Protein AF-0000000078526616 (afdb_homodimer)

Sequence (646 aa):
MNNRTYLLPEAGRFYKANLHSHTVVSDGRMTPEEAKEHYKKHGYQIMAFTDHRIYRNHEELNDEEFLALAAVEVDINEVSSDRLRPEDKTYHINLYDTAPGYERARKEQGICPERRYGDFDYINRYLEEMKELGFLSCYNHPYWSLQNYNDYKGLNGLFAMEIYNHGCELDGLYGYNPQSYDEMLRLGKRLWCLATDDNHNSHPFGHPLCDSFGGFTMIKAERLSYDAVINGLVNGHFYSSMGPEIKELYIEGRELVVKTGPVKAICGITDSGRFCHRAAVKGEPLTEARFLLKGNETYIRVECKDEKGLFANSNAYFLSGLEMNNRTYLLPEAGRFYKANLHSHTVVSDGRMTPEEAKEHYKKHGYQIMAFTDHRIYRNHEELNDEEFLALAAVEVDINEVSSDRLRPEDKTYHINLYDTAPGYERARKEQGICPERRYGDFDYINRYLEEMKELGFLSCYNHPYWSLQNYNDYKGLNGLFAMEIYNHGCELDGLYGYNPQSYDEMLRLGKRLWCLATDDNHNSHPFGHPLCDSFGGFTMIKAERLSYDAVINGLVNGHFYSSMGPEIKELYIEGRELVVKTGPVKAICGITDSGRFCHRAAVKGEPLTEARFLLKGNETYIRVECKDEKGLFANSNAYFLSGLE

Foldseek 3Di:
DFDWFFPQDPDFFWAKEFEAEEDPVAQFPHDPLRVQVVVVVLRHAEYEHAHEQAWDDPCVNDDQRHYYWTKYKAKQWPDPDPDDDQVTAMWIKMWTALCCPQPVVVVRVGLHDDNDFLPQVRQQVSLVVSVVSRIAIETEDRVSRVHDCSRPLSHANHAAYEQAEQLSCLVPNRGHHCPNVLSNVLSVHQHWYFWHQNFRQPDPPPPPSGSPDFKIKIFGFRGPDSNRRSVRSNSQNIKIWRDKAWDTWIDGPQKTKTFIPFFQKKWKAFSVGTDDMDGADVPGTDGMDIDGHPPPGQWIKMWTHHPVGIIMIGTIGGVVPSD/DFDWFFPQDPDFFWAKEFEAEEDPVAQFDHDPLRVQVVVVVLRHAEYEHAHEQAWDDPCVNDDQRHYYWTKYKAKQWPDPDPDDDQVTAMWIKMWTALDCPQPVVVVRVGLHDDNDFLPQVRQQVSLVVSVVSRIAIETEDRVSRVHDCSRPLSHANHAAYEQAEQLSCLVPNRGHHCPNVLSNVLSVHQHWYFWHQNFRCPDPPPPPSGSPDFKIKIFGFRGPDSNRRSVRSNSQNIKIWRDKAWDTWIDGPQKTKTFIPFFQKKWKAFSVGTDDMDGDDVPGTDGMDIDGHPPPGQWIKMWTHHPVGIIMIGTIGGVVPSD

Nearest PDB structures (foldseek):
  7ug9-assembly1_A  TM=6.912E-01  e=3.772E-07  Escherichia coli
  2anu-assembly1_B  TM=5.994E-01  e=4.912E-08  Thermotoga maritima MSB8
  2anu-assembly2_F  TM=5.922E-01  e=4.103E-08  Thermotoga maritima MSB8
  2anu-assembly1_C  TM=5.777E-01  e=5.216E-08  Thermotoga maritima MSB8
  9etk-assembly1_A  TM=5.948E-01  e=2.147E-06  Vibrio cholerae

Organism: NCBI:txid29354

pLDDT: mean 94.71, std 7.31, range [43.25, 98.94]

InterPro domains:
  IPR003141 Polymerase/histidinol phosphatase, N-terminal [SM00481] (17-78)
  IPR016195 Polymerase/histidinol phosphatase-like [SSF89550] (14-245)
  IPR052018 PHP domain-containing protein [PTHR42924] (12-231)

Solvent-accessible surface area (backbone atoms only — not comparable to full-atom values): 32916 Å² total; per-residue (Å²): 128,86,67,66,50,61,62,40,62,82,69,58,42,75,39,34,24,33,71,30,29,36,20,51,89,42,81,16,66,34,45,70,67,54,45,50,55,55,40,43,75,70,64,31,32,33,36,26,45,26,18,64,72,43,54,49,72,52,62,85,66,45,50,95,67,31,43,52,41,30,15,19,22,34,59,27,35,69,57,91,56,86,74,70,52,71,68,52,40,47,49,40,34,38,34,39,50,71,38,72,76,54,64,38,67,55,48,61,75,57,79,69,66,71,76,52,54,86,39,42,70,58,51,33,50,49,37,47,52,40,40,75,60,34,32,44,34,28,45,43,52,48,66,76,27,71,47,52,53,89,70,53,72,68,64,51,73,45,47,27,33,41,35,27,31,28,27,45,29,56,52,50,70,53,18,71,44,58,64,66,53,52,53,43,43,65,73,68,50,75,45,37,48,36,15,15,9,51,21,34,50,90,37,57,87,87,42,68,59,32,19,62,91,44,18,23,26,38,34,34,19,82,49,91,42,73,67,39,44,43,50,16,60,78,70,48,22,40,33,14,20,47,70,47,48,78,75,44,32,31,32,48,79,57,25,42,36,40,31,34,48,72,19,36,32,44,25,38,35,39,73,42,39,62,77,36,61,46,66,27,48,92,94,41,63,33,42,61,54,73,39,78,57,88,79,78,60,58,28,41,29,41,40,35,30,30,81,55,59,34,40,24,33,44,36,60,45,53,45,85,68,71,114,127,86,67,66,50,62,63,38,63,84,71,58,42,75,39,34,27,33,70,30,27,36,22,52,91,43,81,16,65,36,48,70,67,54,46,51,54,56,39,43,77,70,63,32,31,33,36,26,44,26,18,62,72,42,55,50,72,51,63,85,66,45,52,94,68,31,42,49,41,30,15,18,22,33,58,28,33,68,54,90,56,87,72,69,52,70,68,51,41,45,48,38,33,38,34,39,48,74,39,72,76,54,63,39,68,57,50,60,74,58,78,70,66,71,75,53,54,85,40,42,69,59,52,33,50,49,36,47,52,38,40,74,59,34,32,44,34,27,45,45,51,47,66,77,27,73,47,52,54,89,68,52,71,69,66,51,70,47,48,26,30,41,35,28,31,28,27,46,29,57,52,50,69,54,16,71,42,59,64,65,53,51,53,43,43,65,73,68,49,74,43,37,49,37,14,15,10,53,20,33,50,90,37,56,86,87,41,68,58,32,21,62,91,44,17,24,27,38,35,35,20,83,48,91,43,73,66,39,45,42,50,16,60,77,69,48,23,41,32,14,21,48,70,47,48,78,75,44,34,30,32,48,81,58,24,42,37,41,31,35,46,72,20,37,32,46,27,39,35,38,72,41,41,62,78,36,62,45,63,26,48,92,94,41,63,33,42,62,52,75,40,80,57,88,77,78,57,58,28,43,29,40,42,33,31,28,80,56,59,35,39,24,34,43,34,60,46,53,45,87,71,71,113

Structure (mmCIF, N/CA/C/O backbone):
data_AF-0000000078526616-model_v1
#
loop_
_entity.id
_entity.type
_entity.pdbx_description
1 polymer Phosphoesterase
#
loop_
_atom_site.group_PDB
_atom_site.id
_atom_site.type_symbol
_atom_site.label_atom_id
_atom_site.label_alt_id
_atom_site.label_comp_id
_atom_site.label_asym_id
_atom_site.label_entity_id
_atom_site.label_seq_id
_atom_site.pdbx_PDB_ins_code
_atom_site.Cartn_x
_atom_site.Cartn_y
_atom_site.Cartn_z
_atom_site.occupancy
_atom_site.B_iso_or_equiv
_atom_site.auth_seq_id
_atom_site.auth_comp_id
_atom_site.auth_asym_id
_atom_site.auth_atom_id
_atom_site.pdbx_PDB_model_num
ATOM 1 N N . MET A 1 1 ? -37.531 18.594 2.166 1 43.34 1 MET A N 1
ATOM 2 C CA . MET A 1 1 ? -36.188 19.031 1.814 1 43.34 1 MET A CA 1
ATOM 3 C C . MET A 1 1 ? -35.125 18.047 2.311 1 43.34 1 MET A C 1
ATOM 5 O O . MET A 1 1 ? -35.094 17.719 3.5 1 43.34 1 MET A O 1
ATOM 9 N N . ASN A 1 2 ? -34.594 17.047 1.593 1 60.19 2 ASN A N 1
ATOM 10 C CA . ASN A 1 2 ? -33.812 15.922 2.104 1 60.19 2 ASN A CA 1
ATOM 11 C C . ASN A 1 2 ? -32.625 16.391 2.938 1 60.19 2 ASN A C 1
ATOM 13 O O . ASN A 1 2 ? -31.844 17.25 2.498 1 60.19 2 ASN A O 1
ATOM 17 N N . ASN A 1 3 ? -32.562 16.172 4.262 1 83.88 3 ASN A N 1
ATOM 18 C CA . ASN A 1 3 ? -31.609 16.641 5.254 1 83.88 3 ASN A CA 1
ATOM 19 C C . ASN A 1 3 ? -30.219 16.047 5.004 1 83.88 3 ASN A C 1
ATOM 21 O O . ASN A 1 3 ? -30.062 14.836 4.926 1 83.88 3 ASN A O 1
ATOM 25 N N . ARG A 1 4 ? -29.312 16.875 4.387 1 92.19 4 ARG A N 1
ATOM 26 C CA . ARG A 1 4 ? -27.922 16.516 4.129 1 92.19 4 ARG A CA 1
ATOM 27 C C . ARG A 1 4 ? -27.062 16.734 5.367 1 92.19 4 ARG A C 1
ATOM 29 O O . ARG A 1 4 ? -27.219 17.734 6.066 1 92.19 4 ARG A O 1
ATOM 36 N N . THR A 1 5 ? -26.359 15.727 5.785 1 94.31 5 THR A N 1
ATOM 37 C CA . THR A 1 5 ? -25.281 15.859 6.758 1 94.31 5 THR A CA 1
ATOM 38 C C . THR A 1 5 ? -23.922 15.961 6.062 1 94.31 5 THR A C 1
ATOM 40 O O . THR A 1 5 ? -23.438 14.984 5.508 1 94.31 5 THR A O 1
ATOM 43 N N . TYR A 1 6 ? -23.344 17.141 6.125 1 95.75 6 TYR A N 1
ATOM 44 C CA . TYR A 1 6 ? -22.094 17.391 5.43 1 95.75 6 TYR A CA 1
ATOM 45 C C . TYR A 1 6 ? -20.906 16.859 6.238 1 95.75 6 TYR A C 1
ATOM 47 O O . TYR A 1 6 ? -20.75 17.203 7.41 1 95.75 6 TYR A O 1
ATOM 55 N N . LEU A 1 7 ? -20.203 16.031 5.633 1 96.31 7 LEU A N 1
ATOM 56 C CA . LEU A 1 7 ? -18.953 15.547 6.211 1 96.31 7 LEU A CA 1
ATOM 57 C C . LEU A 1 7 ? -17.812 16.516 5.91 1 96.31 7 LEU A C 1
ATOM 59 O O . LEU A 1 7 ? -17.016 16.828 6.793 1 96.31 7 LEU A O 1
ATOM 63 N N . LEU A 1 8 ? -17.641 16.906 4.668 1 97.06 8 LEU A N 1
ATOM 64 C CA . LEU A 1 8 ? -16.938 18.141 4.316 1 97.06 8 LEU A CA 1
ATOM 65 C C . LEU A 1 8 ? -17.906 19.312 4.289 1 97.06 8 LEU A C 1
ATOM 67 O O . LEU A 1 8 ? -18.969 19.25 3.674 1 97.06 8 LEU A O 1
ATOM 71 N N . PRO A 1 9 ? -17.531 20.328 4.977 1 96.38 9 PRO A N 1
ATOM 72 C CA . PRO A 1 9 ? -18.484 21.438 5.059 1 96.38 9 PRO A CA 1
ATOM 73 C C . PRO A 1 9 ? -18.875 21.984 3.684 1 96.38 9 PRO A C 1
ATOM 75 O O . PRO A 1 9 ? -18.031 22.062 2.783 1 96.38 9 PRO A O 1
ATOM 78 N N . GLU A 1 10 ? -20.078 22.406 3.645 1 94.31 10 GLU A N 1
ATOM 79 C CA . GLU A 1 10 ? -20.578 23 2.408 1 94.31 10 GLU A CA 1
ATOM 80 C C . GLU A 1 10 ? -19.953 24.375 2.17 1 94.31 10 GLU A C 1
ATOM 82 O O . GLU A 1 10 ? -19.531 24.688 1.054 1 94.31 10 GLU A O 1
ATOM 87 N N . ALA A 1 11 ? -19.984 25.109 3.229 1 94.56 11 ALA A N 1
ATOM 88 C CA . ALA A 1 11 ? -19.469 26.469 3.145 1 94.56 11 ALA A CA 1
ATOM 89 C C . ALA A 1 11 ? -17.953 26.5 3.307 1 94.56 11 ALA A C 1
ATOM 91 O O . ALA A 1 11 ? -17.359 25.562 3.828 1 94.56 11 ALA A O 1
ATOM 92 N N . GLY A 1 12 ? -17.281 27.594 2.795 1 96.88 12 GLY A N 1
ATOM 93 C CA . GLY A 1 12 ? -15.852 27.797 2.916 1 96.88 12 GLY A CA 1
ATOM 94 C C . GLY A 1 12 ? -15.109 27.578 1.61 1 96.88 12 GLY A C 1
ATOM 95 O O . GLY A 1 12 ? -15.719 27.297 0.579 1 96.88 12 GLY A O 1
ATOM 96 N N . ARG A 1 13 ? -13.898 27.828 1.683 1 97.25 13 ARG A N 1
ATOM 97 C CA . ARG A 1 13 ? -12.992 27.656 0.553 1 97.25 13 ARG A CA 1
ATOM 98 C C . ARG A 1 13 ? -11.867 26.688 0.902 1 97.25 13 ARG A C 1
ATOM 100 O O . ARG A 1 13 ? -11.383 26.672 2.037 1 97.25 13 ARG A O 1
ATOM 107 N N . PHE A 1 14 ? -11.531 25.938 -0.099 1 98.62 14 PHE A N 1
ATOM 108 C CA . PHE A 1 14 ? -10.391 25.047 0.114 1 98.62 14 PHE A CA 1
ATOM 109 C C . PHE A 1 14 ? -9.078 25.828 0.013 1 98.62 14 PHE A C 1
ATOM 111 O O . PHE A 1 14 ? -8.891 26.625 -0.911 1 98.62 14 PHE A O 1
ATOM 118 N N . TYR A 1 15 ? -8.266 25.625 0.926 1 98.88 15 TYR A N 1
ATOM 119 C CA . TYR A 1 15 ? -6.883 26.094 0.898 1 98.88 15 TYR A CA 1
ATOM 120 C C . TYR A 1 15 ? -5.914 24.922 0.829 1 98.88 15 TYR A C 1
ATOM 122 O O . TYR A 1 15 ? -6.016 23.984 1.614 1 98.88 15 TYR A O 1
ATOM 130 N N . LYS A 1 16 ? -5.07 24.984 -0.163 1 98.88 16 LYS A N 1
ATOM 131 C CA . LYS A 1 16 ? -4.078 23.938 -0.359 1 98.88 16 LYS A CA 1
ATOM 132 C C . LYS A 1 16 ? -2.926 24.062 0.633 1 98.88 16 LYS A C 1
ATOM 134 O O . LYS A 1 16 ? -2.328 25.141 0.753 1 98.88 16 LYS A O 1
ATOM 139 N N . ALA A 1 17 ? -2.584 22.922 1.324 1 98.94 17 ALA A N 1
ATOM 140 C CA . ALA A 1 17 ? -1.618 23.016 2.418 1 98.94 17 ALA A CA 1
ATOM 141 C C . ALA A 1 17 ? -0.571 21.906 2.309 1 98.94 17 ALA A C 1
ATOM 143 O O . ALA A 1 17 ? -0.901 20.75 2.006 1 98.94 17 ALA A O 1
ATOM 144 N N . ASN A 1 18 ? 0.673 22.234 2.484 1 98.94 18 ASN A N 1
ATOM 145 C CA . ASN A 1 18 ? 1.709 21.266 2.824 1 98.94 18 ASN A CA 1
ATOM 146 C C . ASN A 1 18 ? 1.981 21.234 4.328 1 98.94 18 ASN A C 1
ATOM 148 O O . ASN A 1 18 ? 2.525 22.203 4.879 1 98.94 18 ASN A O 1
ATOM 152 N N . LEU A 1 19 ? 1.678 20.109 4.926 1 98.94 19 LEU A N 1
ATOM 153 C CA . LEU A 1 19 ? 1.725 20.078 6.383 1 98.94 19 LEU A CA 1
ATOM 154 C C . LEU A 1 19 ? 2.967 19.344 6.871 1 98.94 19 LEU A C 1
ATOM 156 O O . LEU A 1 19 ? 3.066 18.984 8.047 1 98.94 19 LEU A O 1
ATOM 160 N N . HIS A 1 20 ? 3.936 19.031 6 1 98.94 20 HIS A N 1
ATOM 161 C CA . HIS A 1 20 ? 5.199 18.391 6.34 1 98.94 20 HIS A CA 1
ATOM 162 C C . HIS A 1 20 ? 6.336 18.906 5.473 1 98.94 20 HIS A C 1
ATOM 164 O O . HIS A 1 20 ? 6.461 18.531 4.305 1 98.94 20 HIS A O 1
ATOM 170 N N . SER A 1 21 ? 7.211 19.719 6.047 1 98.81 21 SER A N 1
ATOM 171 C CA . SER A 1 21 ? 8.258 20.375 5.27 1 98.81 21 SER A CA 1
ATOM 172 C C . SER A 1 21 ? 9.508 20.609 6.117 1 98.81 21 SER A C 1
ATOM 174 O O . SER A 1 21 ? 9.422 20.719 7.34 1 98.81 21 SER A O 1
ATOM 176 N N . HIS A 1 22 ? 10.57 20.703 5.469 1 98.75 22 HIS A N 1
ATOM 177 C CA . HIS A 1 22 ? 11.844 21.016 6.113 1 98.75 22 HIS A CA 1
ATOM 178 C C . HIS A 1 22 ? 12.555 22.156 5.387 1 98.75 22 HIS A C 1
ATOM 180 O O . HIS A 1 22 ? 12.469 22.266 4.16 1 98.75 22 HIS A O 1
ATOM 186 N N . THR A 1 23 ? 13.234 22.938 6.129 1 98.56 23 THR A N 1
ATOM 187 C CA . THR A 1 23 ? 14.008 24.062 5.629 1 98.56 23 THR A CA 1
ATOM 188 C C . THR A 1 23 ? 15.438 24.016 6.156 1 98.56 23 THR A C 1
ATOM 190 O O . THR A 1 23 ? 15.828 23.047 6.812 1 98.56 23 THR A O 1
ATOM 193 N N . VAL A 1 24 ? 16.188 25.078 5.898 1 98.31 24 VAL A N 1
ATOM 194 C CA . VAL A 1 24 ? 17.594 25.156 6.32 1 98.31 24 VAL A CA 1
ATOM 195 C C . VAL A 1 24 ? 17.656 25.203 7.848 1 98.31 24 VAL A C 1
ATOM 197 O O . VAL A 1 24 ? 18.734 25.031 8.43 1 98.31 24 VAL A O 1
ATOM 200 N N . VAL A 1 25 ? 16.531 25.453 8.492 1 97.94 25 VAL A N 1
ATOM 201 C CA . VAL A 1 25 ? 16.5 25.469 9.945 1 97.94 25 VAL A CA 1
ATOM 202 C C . VAL A 1 25 ? 16.938 24.109 10.484 1 97.94 25 VAL A C 1
ATOM 204 O O . VAL A 1 25 ? 17.547 24.016 11.555 1 97.94 25 VAL A O 1
ATOM 207 N N . SER A 1 26 ? 16.672 23.078 9.789 1 97.06 26 SER A N 1
ATOM 208 C CA . SER A 1 26 ? 17.188 21.766 10.117 1 97.06 26 SER A CA 1
ATOM 209 C C . SER A 1 26 ? 18 21.188 8.969 1 97.06 26 SER A C 1
ATOM 211 O O . SER A 1 26 ? 19.156 21.578 8.742 1 97.06 26 SER A O 1
ATOM 213 N N . ASP A 1 27 ? 17.391 20.328 8.102 1 96.81 27 ASP A N 1
ATOM 214 C CA . ASP A 1 27 ? 18.203 19.656 7.094 1 96.81 27 ASP A CA 1
ATOM 215 C C . ASP A 1 27 ? 17.609 19.828 5.699 1 96.81 27 ASP A C 1
ATOM 217 O O . ASP A 1 27 ? 17.922 19.047 4.789 1 96.81 27 ASP A O 1
ATOM 221 N N . GLY A 1 28 ? 16.688 20.766 5.48 1 97.88 28 GLY A N 1
ATOM 222 C CA . GLY A 1 28 ? 16.234 21.141 4.156 1 97.88 28 GLY A CA 1
ATOM 223 C C . GLY A 1 28 ? 17.172 22.094 3.443 1 97.88 28 GLY A C 1
ATOM 224 O O . GLY A 1 28 ? 18.156 22.547 4.027 1 97.88 28 GLY A O 1
ATOM 225 N N . ARG A 1 29 ? 16.828 22.438 2.219 1 97.94 29 ARG A N 1
ATOM 226 C CA . ARG A 1 29 ? 17.766 23.234 1.435 1 97.94 29 ARG A CA 1
ATOM 227 C C . ARG A 1 29 ? 17.203 24.625 1.154 1 97.94 29 ARG A C 1
ATOM 229 O O . ARG A 1 29 ? 17.938 25.516 0.746 1 97.94 29 ARG A O 1
ATOM 236 N N . MET A 1 30 ? 15.984 24.828 1.429 1 97.5 30 MET A N 1
ATOM 237 C CA . MET A 1 30 ? 15.375 26.141 1.202 1 97.5 30 MET A CA 1
ATOM 238 C C . MET A 1 30 ? 15.227 26.906 2.514 1 97.5 30 MET A C 1
ATOM 240 O O . MET A 1 30 ? 14.922 26.312 3.551 1 97.5 30 MET A O 1
ATOM 244 N N . THR A 1 31 ? 15.445 28.203 2.365 1 98.31 31 THR A N 1
ATOM 245 C CA . THR A 1 31 ? 15.023 29.031 3.494 1 98.31 31 THR A CA 1
ATOM 246 C C . THR A 1 31 ? 13.5 29.047 3.617 1 98.31 31 THR A C 1
ATOM 248 O O . THR A 1 31 ? 12.797 28.734 2.652 1 98.31 31 THR A O 1
ATOM 251 N N . PRO A 1 32 ? 13.008 29.359 4.832 1 98.5 32 PRO A N 1
ATOM 252 C CA . PRO A 1 32 ? 11.555 29.484 4.965 1 98.5 32 PRO A CA 1
ATOM 253 C C . PRO A 1 32 ? 10.945 30.438 3.949 1 98.5 32 PRO A C 1
ATOM 255 O O . PRO A 1 32 ? 9.875 30.172 3.393 1 98.5 32 PRO A O 1
ATOM 258 N N . GLU A 1 33 ? 11.641 31.531 3.623 1 98.5 33 GLU A N 1
ATOM 259 C CA . GLU A 1 33 ? 11.156 32.5 2.658 1 98.5 33 GLU A CA 1
ATOM 260 C C . GLU A 1 33 ? 11.109 31.922 1.251 1 98.5 33 GLU A C 1
ATOM 262 O O . GLU A 1 33 ? 10.133 32.125 0.519 1 98.5 33 GLU A O 1
ATOM 267 N N . GLU A 1 34 ? 12.172 31.234 0.948 1 98 34 GLU A N 1
ATOM 268 C CA . GLU A 1 34 ? 12.211 30.578 -0.358 1 98 34 GLU A CA 1
ATOM 269 C C . GLU A 1 34 ? 11.102 29.547 -0.492 1 98 34 GLU A C 1
ATOM 271 O O . GLU A 1 34 ? 10.445 29.453 -1.534 1 98 34 GLU A O 1
ATOM 276 N N . ALA A 1 35 ? 10.93 28.766 0.544 1 98.06 35 ALA A N 1
ATOM 277 C CA . ALA A 1 35 ? 9.867 27.75 0.545 1 98.06 35 ALA A CA 1
ATOM 278 C C . ALA A 1 35 ? 8.5 28.406 0.323 1 98.06 35 ALA A C 1
ATOM 280 O O . ALA A 1 35 ? 7.727 27.953 -0.526 1 98.06 35 ALA A O 1
ATOM 281 N N . LYS A 1 36 ? 8.227 29.484 1.079 1 98.56 36 LYS A N 1
ATOM 282 C CA . LYS A 1 36 ? 6.973 30.219 0.908 1 98.56 36 LYS A CA 1
ATOM 283 C C . LYS A 1 36 ? 6.77 30.609 -0.549 1 98.56 36 LYS A C 1
ATOM 285 O O . LYS A 1 36 ? 5.711 30.359 -1.126 1 98.56 36 LYS A O 1
ATOM 290 N N . GLU A 1 37 ? 7.754 31.203 -1.162 1 98 37 GLU A N 1
ATOM 291 C CA . GLU A 1 37 ? 7.621 31.75 -2.512 1 98 37 GLU A CA 1
ATOM 292 C C . GLU A 1 37 ? 7.348 30.641 -3.525 1 98 37 GLU A C 1
ATOM 294 O O . GLU A 1 37 ? 6.465 30.781 -4.375 1 98 37 GLU A O 1
ATOM 299 N N . HIS A 1 38 ? 8.07 29.594 -3.428 1 97.62 38 HIS A N 1
ATOM 300 C CA . HIS A 1 38 ? 7.91 28.516 -4.387 1 97.62 38 HIS A CA 1
ATOM 301 C C . HIS A 1 38 ? 6.574 27.797 -4.199 1 97.62 38 HIS A C 1
ATOM 303 O O . HIS A 1 38 ? 5.906 27.453 -5.18 1 97.62 38 HIS A O 1
ATOM 309 N N . TYR A 1 39 ? 6.199 27.562 -2.992 1 98.25 39 TYR A N 1
ATOM 310 C CA . TYR A 1 39 ? 4.938 26.875 -2.744 1 98.25 39 TYR A CA 1
ATOM 311 C C . TYR A 1 39 ? 3.754 27.75 -3.143 1 98.25 39 TYR A C 1
ATOM 313 O O . TYR A 1 39 ? 2.777 27.266 -3.717 1 98.25 39 TYR A O 1
ATOM 321 N N . LYS A 1 40 ? 3.828 29.047 -2.881 1 98.25 40 LYS A N 1
ATOM 322 C CA . LYS A 1 40 ? 2.783 29.953 -3.342 1 98.25 40 LYS A CA 1
ATOM 323 C C . LYS A 1 40 ? 2.631 29.906 -4.859 1 98.25 40 LYS A C 1
ATOM 325 O O . LYS A 1 40 ? 1.512 29.859 -5.375 1 98.25 40 LYS A O 1
ATOM 330 N N . LYS A 1 41 ? 3.754 29.875 -5.523 1 97.5 41 LYS A N 1
ATOM 331 C CA . LYS A 1 41 ? 3.756 29.828 -6.98 1 97.5 41 LYS A CA 1
ATOM 332 C C . LYS A 1 41 ? 3.068 28.562 -7.492 1 97.5 41 LYS A C 1
ATOM 334 O O . LYS A 1 41 ? 2.582 28.531 -8.625 1 97.5 41 LYS A O 1
ATOM 339 N N . HIS A 1 42 ? 3.037 27.578 -6.625 1 97.69 42 HIS A N 1
ATOM 340 C CA . HIS A 1 42 ? 2.445 26.312 -7.035 1 97.69 42 HIS A CA 1
ATOM 341 C C . HIS A 1 42 ? 1.059 26.125 -6.426 1 97.69 42 HIS A C 1
ATOM 343 O O . HIS A 1 42 ? 0.568 25 -6.312 1 97.69 42 HIS A O 1
ATOM 349 N N . GLY A 1 43 ? 0.503 27.188 -5.891 1 98.12 43 GLY A N 1
ATOM 350 C CA . GLY A 1 43 ? -0.904 27.203 -5.523 1 98.12 43 GLY A CA 1
ATOM 351 C C . GLY A 1 43 ? -1.141 26.891 -4.059 1 98.12 43 GLY A C 1
ATOM 352 O O . GLY A 1 43 ? -2.285 26.719 -3.629 1 98.12 43 GLY A O 1
ATOM 353 N N . TYR A 1 44 ? -0.103 26.781 -3.312 1 98.81 44 TYR A N 1
ATOM 354 C CA . TYR A 1 44 ? -0.26 26.531 -1.885 1 98.81 44 TYR A CA 1
ATOM 355 C C . TYR A 1 44 ? -0.488 27.828 -1.124 1 98.81 44 TYR A C 1
ATOM 357 O O . TYR A 1 44 ? 0.138 28.844 -1.422 1 98.81 44 TYR A O 1
ATOM 365 N N . GLN A 1 45 ? -1.374 27.766 -0.134 1 98.88 45 GLN A N 1
ATOM 366 C CA . GLN A 1 45 ? -1.646 28.938 0.703 1 98.88 45 GLN A CA 1
ATOM 367 C C . GLN A 1 45 ? -1.185 28.703 2.139 1 98.88 45 GLN A C 1
ATOM 369 O O . GLN A 1 45 ? -1.089 29.641 2.928 1 98.88 45 GLN A O 1
ATOM 374 N N . ILE A 1 46 ? -0.97 27.453 2.498 1 98.94 46 ILE A N 1
ATOM 375 C CA . ILE A 1 46 ? -0.607 27.109 3.867 1 98.94 46 ILE A CA 1
ATOM 376 C C . ILE A 1 46 ? 0.601 26.172 3.859 1 98.94 46 ILE A C 1
ATOM 378 O O . ILE A 1 46 ? 0.676 25.25 3.045 1 98.94 46 ILE A O 1
ATOM 382 N N . MET A 1 47 ? 1.503 26.391 4.742 1 98.88 47 MET A N 1
ATOM 383 C CA . MET A 1 47 ? 2.611 25.469 4.965 1 98.88 47 MET A CA 1
ATOM 384 C C . MET A 1 47 ? 2.91 25.328 6.453 1 98.88 47 MET A C 1
ATOM 386 O O . MET A 1 47 ? 2.934 26.312 7.184 1 98.88 47 MET A O 1
ATOM 390 N N . ALA A 1 48 ? 3.023 24.094 6.887 1 98.88 48 ALA A N 1
ATOM 391 C CA . ALA A 1 48 ? 3.578 23.844 8.211 1 98.88 48 ALA A CA 1
ATOM 392 C C . ALA A 1 48 ? 5.094 23.688 8.156 1 98.88 48 ALA A C 1
ATOM 394 O O . ALA A 1 48 ? 5.609 22.922 7.34 1 98.88 48 ALA A O 1
ATOM 395 N N . PHE A 1 49 ? 5.75 24.422 8.938 1 98.69 49 PHE A N 1
ATOM 396 C CA . PHE A 1 49 ? 7.199 24.297 9.023 1 98.69 49 PHE A CA 1
ATOM 397 C C . PHE A 1 49 ? 7.59 23.312 10.125 1 98.69 49 PHE A C 1
ATOM 399 O O . PHE A 1 49 ? 7.625 23.672 11.305 1 98.69 49 PHE A O 1
ATOM 406 N N . THR A 1 50 ? 7.941 22.125 9.695 1 98.81 50 THR A N 1
ATOM 407 C CA . THR A 1 50 ? 8.148 21 10.609 1 98.81 50 THR A CA 1
ATOM 408 C C . THR A 1 50 ? 9.617 20.609 10.656 1 98.81 50 THR A C 1
ATOM 410 O O . THR A 1 50 ? 9.953 19.422 10.617 1 98.81 50 THR A O 1
ATOM 413 N N . ASP A 1 51 ? 10.508 21.531 10.758 1 98.56 51 ASP A N 1
ATOM 414 C CA . ASP A 1 51 ? 11.938 21.234 10.836 1 98.56 51 ASP A CA 1
ATOM 415 C C . ASP A 1 51 ? 12.227 20.266 11.984 1 98.56 51 ASP A C 1
ATOM 417 O O . ASP A 1 51 ? 11.586 20.328 13.031 1 98.56 51 ASP A O 1
ATOM 421 N N . HIS A 1 52 ? 13.227 19.438 11.773 1 97.44 52 HIS A N 1
ATOM 422 C CA . HIS A 1 52 ? 13.531 18.375 12.734 1 97.44 52 HIS A CA 1
ATOM 423 C C . HIS A 1 52 ? 13.961 18.953 14.078 1 97.44 52 HIS A C 1
ATOM 425 O O . HIS A 1 52 ? 14.977 19.641 14.172 1 97.44 52 HIS A O 1
ATOM 431 N N . ARG A 1 53 ? 13.172 18.688 15.078 1 96.75 53 ARG A N 1
ATOM 432 C CA . ARG A 1 53 ? 13.523 18.859 16.484 1 96.75 53 ARG A CA 1
ATOM 433 C C . ARG A 1 53 ? 13.641 20.328 16.844 1 96.75 53 ARG A C 1
ATOM 435 O O . ARG A 1 53 ? 14.133 20.688 17.906 1 96.75 53 ARG A O 1
ATOM 442 N N . ILE A 1 54 ? 13.25 21.141 15.945 1 97.25 54 ILE A N 1
ATOM 443 C CA . ILE A 1 54 ? 13.32 22.578 16.188 1 97.25 54 ILE A CA 1
ATOM 444 C C . ILE A 1 54 ? 11.953 23.219 15.945 1 97.25 54 ILE A C 1
ATOM 446 O O . ILE A 1 54 ? 11.516 23.359 14.805 1 97.25 54 ILE A O 1
ATOM 450 N N . TYR A 1 55 ? 11.359 23.594 17.047 1 97.81 55 TYR A N 1
ATOM 451 C CA . TYR A 1 55 ? 10.109 24.344 16.953 1 97.81 55 TYR A CA 1
ATOM 452 C C . TYR A 1 55 ? 10.375 25.797 16.578 1 97.81 55 TYR A C 1
ATOM 454 O O . TYR A 1 55 ? 11.211 26.453 17.203 1 97.81 55 TYR A O 1
ATOM 462 N N . ARG A 1 56 ? 9.727 26.266 15.578 1 94.81 56 ARG A N 1
ATOM 463 C CA . ARG A 1 56 ? 9.82 27.672 15.188 1 94.81 56 ARG A CA 1
ATOM 464 C C . ARG A 1 56 ? 8.484 28.203 14.688 1 94.81 56 ARG A C 1
ATOM 466 O O . ARG A 1 56 ? 7.773 27.5 13.953 1 94.81 56 ARG A O 1
ATOM 473 N N . ASN A 1 57 ? 8.156 29.312 15.125 1 96.56 57 ASN A N 1
ATOM 474 C CA . ASN A 1 57 ? 7.02 30.062 14.594 1 96.56 57 ASN A CA 1
ATOM 475 C C . ASN A 1 57 ? 7.465 31.109 13.578 1 96.56 57 ASN A C 1
ATOM 477 O O . ASN A 1 57 ? 8.07 32.125 13.945 1 96.56 57 ASN A O 1
ATOM 481 N N . HIS A 1 58 ? 7.188 30.891 12.305 1 97.5 58 HIS A N 1
ATOM 482 C CA . HIS A 1 58 ? 7.57 31.812 11.242 1 97.5 58 HIS A CA 1
ATOM 483 C C . HIS A 1 58 ? 6.445 32.781 10.922 1 97.5 58 HIS A C 1
ATOM 485 O O . HIS A 1 58 ? 6.074 32.938 9.758 1 97.5 58 HIS A O 1
ATOM 491 N N . GLU A 1 59 ? 5.918 33.344 11.922 1 96.31 59 GLU A N 1
ATOM 492 C CA . GLU A 1 59 ? 4.773 34.25 11.75 1 96.31 59 GLU A CA 1
ATOM 493 C C . GLU A 1 59 ? 5.113 35.406 10.828 1 96.31 59 GLU A C 1
ATOM 495 O O . GLU A 1 59 ? 4.223 36.031 10.234 1 96.31 59 GLU A O 1
ATOM 500 N N . GLU A 1 60 ? 6.41 35.719 10.672 1 97.25 60 GLU A N 1
ATOM 501 C CA . GLU A 1 60 ? 6.852 36.812 9.789 1 97.25 60 GLU A CA 1
ATOM 502 C C . GLU A 1 60 ? 6.516 36.5 8.328 1 97.25 60 GLU A C 1
ATOM 504 O O . GLU A 1 60 ? 6.516 37.375 7.484 1 97.25 60 GLU A O 1
ATOM 509 N N . LEU A 1 61 ? 6.27 35.25 7.988 1 98.38 61 LEU A N 1
ATOM 510 C CA . LEU A 1 61 ? 5.988 34.844 6.617 1 98.38 61 LEU A CA 1
ATOM 511 C C . LEU A 1 61 ? 4.512 35.062 6.285 1 98.38 61 LEU A C 1
ATOM 513 O O . LEU A 1 61 ? 4.121 35 5.113 1 98.38 61 LEU A O 1
ATOM 517 N N . ASN A 1 62 ? 3.684 35.281 7.254 1 98 62 ASN A N 1
ATOM 518 C CA . ASN A 1 62 ? 2.244 35.375 7.043 1 98 62 ASN A CA 1
ATOM 519 C C . ASN A 1 62 ? 1.877 36.656 6.27 1 98 62 ASN A C 1
ATOM 521 O O . ASN A 1 62 ? 2.459 37.719 6.492 1 98 62 ASN A O 1
ATOM 525 N N . ASP A 1 63 ? 1.008 36.469 5.352 1 96.94 63 ASP A N 1
ATOM 526 C CA . ASP A 1 63 ? 0.374 37.594 4.68 1 96.94 63 ASP A CA 1
ATOM 527 C C . ASP A 1 63 ? -1.018 37.219 4.172 1 96.94 63 ASP A C 1
ATOM 529 O O . ASP A 1 63 ? -1.623 36.25 4.652 1 96.94 63 ASP A O 1
ATOM 533 N N . GLU A 1 64 ? -1.562 38.031 3.311 1 95.94 64 GLU A N 1
ATOM 534 C CA . GLU A 1 64 ? -2.945 37.812 2.883 1 95.94 64 GLU A CA 1
ATOM 535 C C . GLU A 1 64 ? -3.098 36.562 2.059 1 95.94 64 GLU A C 1
ATOM 537 O O . GLU A 1 64 ? -4.203 36.031 1.927 1 95.94 64 GLU A O 1
ATOM 542 N N . GLU A 1 65 ? -1.964 36.031 1.582 1 97.62 65 GLU A N 1
ATOM 543 C CA . GLU A 1 65 ? -2.062 34.969 0.619 1 97.62 65 GLU A CA 1
ATOM 544 C C . GLU A 1 65 ? -1.373 33.688 1.139 1 97.62 65 GLU A C 1
ATOM 546 O O . GLU A 1 65 ? -1.396 32.656 0.481 1 97.62 65 GLU A O 1
ATOM 551 N N . PHE A 1 66 ? -0.809 33.812 2.289 1 98.62 66 PHE A N 1
ATOM 552 C CA . PHE A 1 66 ? -0.002 32.719 2.764 1 98.62 66 PHE A CA 1
ATOM 553 C C . PHE A 1 66 ? -0.005 32.656 4.285 1 98.62 66 PHE A C 1
ATOM 555 O O . PHE A 1 66 ? 0.119 33.656 4.957 1 98.62 66 PHE A O 1
ATOM 562 N N . LEU A 1 67 ? -0.157 31.469 4.773 1 98.75 67 LEU A N 1
ATOM 563 C CA . LEU A 1 67 ? -0.149 31.219 6.211 1 98.75 67 LEU A CA 1
ATOM 564 C C . LEU A 1 67 ? 0.92 30.203 6.578 1 98.75 67 LEU A C 1
ATOM 566 O O . LEU A 1 67 ? 0.928 29.094 6.047 1 98.75 67 LEU A O 1
ATOM 570 N N . ALA A 1 68 ? 1.79 30.562 7.438 1 98.75 68 ALA A N 1
ATOM 571 C CA . ALA A 1 68 ? 2.777 29.656 8.016 1 98.75 68 ALA A CA 1
ATOM 572 C C . ALA A 1 68 ? 2.277 29.078 9.336 1 98.75 68 ALA A C 1
ATOM 574 O O . ALA A 1 68 ? 2.025 29.812 10.289 1 98.75 68 ALA A O 1
ATOM 575 N N . LEU A 1 69 ? 2.133 27.781 9.383 1 98.69 69 LEU A N 1
ATOM 576 C CA . LEU A 1 69 ? 1.778 27.125 10.633 1 98.69 69 LEU A CA 1
ATOM 577 C C . LEU A 1 69 ? 3.025 26.781 11.438 1 98.69 69 LEU A C 1
ATOM 579 O O . LEU A 1 69 ? 3.967 26.172 10.914 1 98.69 69 LEU A O 1
ATOM 583 N N . ALA A 1 70 ? 3.021 27.219 12.695 1 98.56 70 ALA A N 1
ATOM 584 C CA . ALA A 1 70 ? 4.102 26.828 13.594 1 98.56 70 ALA A CA 1
ATOM 585 C C . ALA A 1 70 ? 4.047 25.344 13.914 1 98.56 70 ALA A C 1
ATOM 587 O O . ALA A 1 70 ? 2.992 24.828 14.289 1 98.56 70 ALA A O 1
ATOM 588 N N . ALA A 1 71 ? 5.145 24.688 13.719 1 98.69 71 ALA A N 1
ATOM 589 C CA . ALA A 1 71 ? 5.168 23.234 13.891 1 98.69 71 ALA A CA 1
ATOM 590 C C . ALA A 1 71 ? 6.594 22.734 14.109 1 98.69 71 ALA A C 1
ATOM 592 O O . ALA A 1 71 ? 7.535 23.531 14.172 1 98.69 71 ALA A O 1
ATOM 593 N N . VAL A 1 72 ? 6.742 21.469 14.367 1 98.75 72 VAL A N 1
ATOM 594 C CA . VAL A 1 72 ? 8.016 20.781 14.547 1 98.75 72 VAL A CA 1
ATOM 595 C C . VAL A 1 72 ? 7.828 19.281 14.305 1 98.75 72 VAL A C 1
ATOM 597 O O . VAL A 1 72 ? 6.762 18.734 14.594 1 98.75 72 VAL A O 1
ATOM 600 N N . GLU A 1 73 ? 8.797 18.703 13.688 1 98.62 73 GLU A N 1
ATOM 601 C CA . GLU A 1 73 ? 8.828 17.25 13.648 1 98.62 73 GLU A CA 1
ATOM 602 C C . GLU A 1 73 ? 9.758 16.688 14.719 1 98.62 73 GLU A C 1
ATOM 604 O O . GLU A 1 73 ? 10.953 16.984 14.734 1 98.62 73 GLU A O 1
ATOM 609 N N . VAL A 1 74 ? 9.211 15.898 15.555 1 98.31 74 VAL A N 1
ATOM 610 C CA . VAL A 1 74 ? 10.016 15.234 16.578 1 98.31 74 VAL A CA 1
ATOM 611 C C . VAL A 1 74 ? 10.18 13.758 16.234 1 98.31 74 VAL A C 1
ATOM 613 O O . VAL A 1 74 ? 9.477 13.234 15.367 1 98.31 74 VAL A O 1
ATOM 616 N N . ASP A 1 75 ? 11.18 13.109 16.844 1 97 75 ASP A N 1
ATOM 617 C CA . ASP A 1 75 ? 11.445 11.703 16.562 1 97 75 ASP A CA 1
ATOM 618 C C . ASP A 1 75 ? 11.75 10.938 17.844 1 97 75 ASP A C 1
ATOM 620 O O . ASP A 1 75 ? 12.219 11.516 18.828 1 97 75 ASP A O 1
ATOM 624 N N . ILE A 1 76 ? 11.383 9.758 17.891 1 97.12 76 ILE A N 1
ATOM 625 C CA . ILE A 1 76 ? 11.773 8.781 18.906 1 97.12 76 ILE A CA 1
ATOM 626 C C . ILE A 1 76 ? 12.469 7.598 18.234 1 97.12 76 ILE A C 1
ATOM 628 O O . ILE A 1 76 ? 11.812 6.66 17.781 1 97.12 76 ILE A O 1
ATOM 632 N N . ASN A 1 77 ? 13.781 7.605 18.297 1 95.75 77 ASN A N 1
ATOM 633 C CA . ASN A 1 77 ? 14.617 6.652 17.578 1 95.75 77 ASN A CA 1
ATOM 634 C C . ASN A 1 77 ? 14.82 5.367 18.375 1 95.75 77 ASN A C 1
ATOM 636 O O . ASN A 1 77 ? 14.844 5.398 19.609 1 95.75 77 ASN A O 1
ATOM 640 N N . GLU A 1 78 ? 15.062 4.324 17.609 1 93.81 78 GLU A N 1
ATOM 641 C CA . GLU A 1 78 ? 15.359 3.035 18.219 1 93.81 78 GLU A CA 1
ATOM 642 C C . GLU A 1 78 ? 16.766 3.016 18.797 1 93.81 78 GLU A C 1
ATOM 644 O O . GLU A 1 78 ? 17.031 2.318 19.781 1 93.81 78 GLU A O 1
ATOM 649 N N . VAL A 1 79 ? 17.672 3.855 18.156 1 92 79 VAL A N 1
ATOM 650 C CA . VAL A 1 79 ? 19.078 3.906 18.562 1 92 79 VAL A CA 1
ATOM 651 C C . VAL A 1 79 ? 19.438 5.324 19 1 92 79 VAL A C 1
ATOM 653 O O . VAL A 1 79 ? 18.719 6.277 18.688 1 92 79 VAL A O 1
ATOM 656 N N . SER A 1 80 ? 20.484 5.5 19.688 1 86.81 80 SER A N 1
ATOM 657 C CA . SER A 1 80 ? 20.891 6.789 20.25 1 86.81 80 SER A CA 1
ATOM 658 C C . SER A 1 80 ? 21.562 7.66 19.188 1 86.81 80 SER A C 1
ATOM 660 O O . SER A 1 80 ? 21.594 8.883 19.328 1 86.81 80 SER A O 1
ATOM 662 N N . SER A 1 81 ? 21.844 7.062 18.156 1 81.88 81 SER A N 1
ATOM 663 C CA . SER A 1 81 ? 22.547 7.848 17.141 1 81.88 81 SER A CA 1
ATOM 664 C C . SER A 1 81 ? 21.562 8.742 16.391 1 81.88 81 SER A C 1
ATOM 666 O O . SER A 1 81 ? 20.438 8.344 16.094 1 81.88 81 SER A O 1
ATOM 668 N N . ASP A 1 82 ? 22.031 9.898 16.203 1 73.62 82 ASP A N 1
ATOM 669 C CA . ASP A 1 82 ? 21.234 10.836 15.406 1 73.62 82 ASP A CA 1
ATOM 670 C C . ASP A 1 82 ? 21.281 10.461 13.93 1 73.62 82 ASP A C 1
ATOM 672 O O . ASP A 1 82 ? 20.391 10.844 13.156 1 73.62 82 ASP A O 1
ATOM 676 N N . ARG A 1 83 ? 22.375 9.828 13.656 1 79.44 83 ARG A N 1
ATOM 677 C CA . ARG A 1 83 ? 22.484 9.344 12.289 1 79.44 83 ARG A CA 1
ATOM 678 C C . ARG A 1 83 ? 21.984 7.914 12.172 1 79.44 83 ARG A C 1
ATOM 680 O O . ARG A 1 83 ? 22.719 6.965 12.43 1 79.44 83 ARG A O 1
ATOM 687 N N . LEU A 1 84 ? 20.75 7.891 11.781 1 85.56 84 LEU A N 1
ATOM 688 C CA . LEU A 1 84 ? 20.109 6.586 11.695 1 85.56 84 LEU A CA 1
ATOM 689 C C . LEU A 1 84 ? 20.625 5.805 10.492 1 85.56 84 LEU A C 1
ATOM 691 O O . LEU A 1 84 ? 20.844 6.375 9.422 1 85.56 84 LEU A O 1
ATOM 695 N N . ARG A 1 85 ? 21 4.516 10.836 1 84.31 85 ARG A N 1
ATOM 696 C CA . ARG A 1 85 ? 21.234 3.584 9.742 1 84.31 85 ARG A CA 1
ATOM 697 C C . ARG A 1 85 ? 19.938 3.193 9.055 1 84.31 85 ARG A C 1
ATOM 699 O O . ARG A 1 85 ? 18.859 3.305 9.656 1 84.31 85 ARG A O 1
ATOM 706 N N . PRO A 1 86 ? 20 2.754 7.836 1 80.38 86 PRO A N 1
ATOM 707 C CA . PRO A 1 86 ? 18.781 2.428 7.07 1 80.38 86 PRO A CA 1
ATOM 708 C C . PRO A 1 86 ? 17.906 1.393 7.77 1 80.38 86 PRO A C 1
ATOM 710 O O . PRO A 1 86 ? 16.703 1.36 7.551 1 80.38 86 PRO A O 1
ATOM 713 N N . GLU A 1 87 ? 18.531 0.694 8.625 1 85.12 87 GLU A N 1
ATOM 714 C CA . GLU A 1 87 ? 17.781 -0.385 9.266 1 85.12 87 GLU A CA 1
ATOM 715 C C . GLU A 1 87 ? 17.172 0.073 10.586 1 85.12 87 GLU A C 1
ATOM 717 O O . GLU A 1 87 ? 16.406 -0.663 11.219 1 85.12 87 GLU A O 1
ATOM 722 N N . ASP A 1 88 ? 17.562 1.304 10.992 1 91.5 88 ASP A N 1
ATOM 723 C CA . ASP A 1 88 ? 17.062 1.799 12.273 1 91.5 88 ASP A CA 1
ATOM 724 C C . ASP A 1 88 ? 15.633 2.309 12.148 1 91.5 88 ASP A C 1
ATOM 726 O O . ASP A 1 88 ? 15.297 2.986 11.172 1 91.5 88 ASP A O 1
ATOM 730 N N . LYS A 1 89 ? 14.82 1.922 13.094 1 94.38 89 LYS A N 1
ATOM 731 C CA . LYS A 1 89 ? 13.438 2.389 13.133 1 94.38 89 LYS A CA 1
ATOM 732 C C . LYS A 1 89 ? 13.32 3.707 13.891 1 94.38 89 LYS A C 1
ATOM 734 O O . LYS A 1 89 ? 14.156 4.016 14.734 1 94.38 89 LYS A O 1
ATOM 739 N N . THR A 1 90 ? 12.281 4.492 13.555 1 96 90 THR A N 1
ATOM 740 C CA . THR A 1 90 ? 12.062 5.773 14.211 1 96 90 THR A CA 1
ATOM 741 C C . THR A 1 90 ? 10.602 6.188 14.117 1 96 90 THR A C 1
ATOM 743 O O . THR A 1 90 ? 9.953 5.973 13.094 1 96 90 THR A O 1
ATOM 746 N N . TYR A 1 91 ? 10.039 6.621 15.281 1 97.81 91 TYR A N 1
ATOM 747 C CA . TYR A 1 91 ? 8.781 7.352 15.203 1 97.81 91 TYR A CA 1
ATOM 748 C C . TYR A 1 91 ? 9.008 8.797 14.789 1 97.81 91 TYR A C 1
ATOM 750 O O . TYR A 1 91 ? 9.727 9.539 15.461 1 97.81 91 TYR A O 1
ATOM 758 N N . HIS A 1 92 ? 8.477 9.203 13.68 1 98 92 HIS A N 1
ATOM 759 C CA . HIS A 1 92 ? 8.383 10.625 13.344 1 98 92 HIS A CA 1
ATOM 760 C C . HIS A 1 92 ? 6.984 11.164 13.609 1 98 92 HIS A C 1
ATOM 762 O O . HIS A 1 92 ? 5.992 10.57 13.188 1 98 92 HIS A O 1
ATOM 768 N N . ILE A 1 93 ? 6.941 12.266 14.312 1 98.75 93 ILE A N 1
ATOM 769 C CA . ILE A 1 93 ? 5.68 12.891 14.688 1 98.75 93 ILE A CA 1
ATOM 770 C C . ILE A 1 93 ? 5.742 14.391 14.406 1 98.75 93 ILE A C 1
ATOM 772 O O . ILE A 1 93 ? 6.637 15.078 14.891 1 98.75 93 ILE A O 1
ATOM 776 N N . ASN A 1 94 ? 4.82 14.859 13.578 1 98.94 94 ASN A N 1
ATOM 777 C CA . ASN A 1 94 ? 4.648 16.297 13.43 1 98.94 94 ASN A CA 1
ATOM 778 C C . ASN A 1 94 ? 3.74 16.875 14.516 1 98.94 94 ASN A C 1
ATOM 780 O O . ASN A 1 94 ? 2.664 16.328 14.781 1 98.94 94 ASN A O 1
ATOM 784 N N . LEU A 1 95 ? 4.176 17.891 15.148 1 98.88 95 LEU A N 1
ATOM 785 C CA . LEU A 1 95 ? 3.377 18.656 16.094 1 98.88 95 LEU A CA 1
ATOM 786 C C . LEU A 1 95 ? 2.959 20 15.484 1 98.88 95 LEU A C 1
ATOM 788 O O . LEU A 1 95 ? 3.805 20.844 15.211 1 98.88 95 LEU A O 1
ATOM 792 N N . TYR A 1 96 ? 1.672 20.172 15.219 1 98.88 96 TYR A N 1
ATOM 793 C CA . TYR A 1 96 ? 1.136 21.422 14.719 1 98.88 96 TYR A CA 1
ATOM 794 C C . TYR A 1 96 ? 0.617 22.297 15.859 1 98.88 96 TYR A C 1
ATOM 796 O O . TYR A 1 96 ? -0.263 21.875 16.625 1 98.88 96 TYR A O 1
ATOM 804 N N . ASP A 1 97 ? 1.07 23.469 15.969 1 98.81 97 ASP A N 1
ATOM 805 C CA . ASP A 1 97 ? 0.701 24.328 17.078 1 98.81 97 ASP A CA 1
ATOM 806 C C . ASP A 1 97 ? -0.629 25.031 16.812 1 98.81 97 ASP A C 1
ATOM 808 O O . ASP A 1 97 ? -0.762 25.766 15.828 1 98.81 97 ASP A O 1
ATOM 812 N N . THR A 1 98 ? -1.567 24.844 17.688 1 98.56 98 THR A N 1
ATOM 813 C CA . THR A 1 98 ? -2.875 25.453 17.5 1 98.56 98 THR A CA 1
ATOM 814 C C . THR A 1 98 ? -2.934 26.812 18.203 1 98.56 98 THR A C 1
ATOM 816 O O . THR A 1 98 ? -3.85 27.609 17.969 1 98.56 98 THR A O 1
ATOM 819 N N . ALA A 1 99 ? -1.925 27.016 19.062 1 96.75 99 ALA A N 1
ATOM 820 C CA . ALA A 1 99 ? -1.879 28.25 19.859 1 96.75 99 ALA A CA 1
ATOM 821 C C . ALA A 1 99 ? -0.438 28.688 20.094 1 96.75 99 ALA A C 1
ATOM 823 O O . ALA A 1 99 ? 0.069 28.609 21.203 1 96.75 99 ALA A O 1
ATOM 824 N N . PRO A 1 100 ? 0.128 29.312 19.094 1 97 100 PRO A N 1
ATOM 825 C CA . PRO A 1 100 ? 1.561 29.609 19.172 1 97 100 PRO A CA 1
ATOM 826 C C . PRO A 1 100 ? 1.898 30.578 20.312 1 97 100 PRO A C 1
ATOM 828 O O . PRO A 1 100 ? 3.037 30.609 20.781 1 97 100 PRO A O 1
ATOM 831 N N . GLY A 1 101 ? 0.987 31.312 20.766 1 95.56 101 GLY A N 1
ATOM 832 C CA . GLY A 1 101 ? 1.23 32.25 21.844 1 95.56 101 GLY A CA 1
ATOM 833 C C . GLY A 1 101 ? 1.19 31.609 23.219 1 95.56 101 GLY A C 1
ATOM 834 O O . GLY A 1 101 ? 1.713 32.156 24.188 1 95.56 101 GLY A O 1
ATOM 835 N N . TYR A 1 102 ? 0.538 30.531 23.312 1 96.62 102 TYR A N 1
ATOM 836 C CA . TYR A 1 102 ? 0.409 29.828 24.578 1 96.62 102 TYR A CA 1
ATOM 837 C C . TYR A 1 102 ? 1.711 29.125 24.938 1 96.62 102 TYR A C 1
ATOM 839 O O . TYR A 1 102 ? 2.205 28.281 24.188 1 96.62 102 TYR A O 1
ATOM 847 N N . GLU A 1 103 ? 2.33 29.469 26.156 1 96.62 103 GLU A N 1
ATOM 848 C CA . GLU A 1 103 ? 3.561 28.891 26.656 1 96.62 103 GLU A CA 1
ATOM 849 C C . GLU A 1 103 ? 4.668 28.922 25.609 1 96.62 103 GLU A C 1
ATOM 851 O O . GLU A 1 103 ? 5.352 27.906 25.391 1 96.62 103 GLU A O 1
ATOM 856 N N . ARG A 1 104 ? 4.801 29.969 24.969 1 95 104 ARG A N 1
ATOM 857 C CA . ARG A 1 104 ? 5.723 30.156 23.844 1 95 104 ARG A CA 1
ATOM 858 C C . ARG A 1 104 ? 7.156 29.859 24.266 1 95 104 ARG A C 1
ATOM 860 O O . ARG A 1 104 ? 7.895 29.188 23.531 1 95 104 ARG A O 1
ATOM 867 N N . ALA A 1 105 ? 7.559 30.328 25.406 1 94.44 105 ALA A N 1
ATOM 868 C CA . ALA A 1 105 ? 8.93 30.141 25.875 1 94.44 105 ALA A CA 1
ATOM 869 C C . ALA A 1 105 ? 9.25 28.656 26.031 1 94.44 105 ALA A C 1
ATOM 871 O O . ALA A 1 105 ? 10.336 28.203 25.656 1 94.44 105 ALA A O 1
ATOM 872 N N . ARG A 1 106 ? 8.32 27.984 26.578 1 94.56 106 ARG A N 1
ATOM 873 C CA . ARG A 1 106 ? 8.484 26.547 26.766 1 94.56 106 ARG A CA 1
ATOM 874 C C . ARG A 1 106 ? 8.609 25.828 25.422 1 94.56 106 ARG A C 1
ATOM 876 O O . ARG A 1 106 ? 9.477 24.953 25.25 1 94.56 106 ARG A O 1
ATOM 883 N N . LYS A 1 107 ? 7.766 26.203 24.5 1 96.69 107 LYS A N 1
ATOM 884 C CA . LYS A 1 107 ? 7.785 25.594 23.172 1 96.69 107 LYS A CA 1
ATOM 885 C C . LYS A 1 107 ? 9.117 25.859 22.469 1 96.69 107 LYS A C 1
ATOM 887 O O . LYS A 1 107 ? 9.695 24.953 21.875 1 96.69 107 LYS A O 1
ATOM 892 N N . GLU A 1 108 ? 9.633 27 22.641 1 93.44 108 GLU A N 1
ATOM 893 C CA . GLU A 1 108 ? 10.852 27.422 21.953 1 93.44 108 GLU A CA 1
ATOM 894 C C . GLU A 1 108 ? 12.086 26.812 22.609 1 93.44 108 GLU A C 1
ATOM 896 O O . GLU A 1 108 ? 13.117 26.609 21.969 1 93.44 108 GLU A O 1
ATOM 901 N N . GLN A 1 109 ? 12.047 26.5 23.906 1 89.62 109 GLN A N 1
ATOM 902 C CA . GLN A 1 109 ? 13.18 25.922 24.625 1 89.62 109 GLN A CA 1
ATOM 903 C C . GLN A 1 109 ? 13.375 24.453 24.25 1 89.62 109 GLN A C 1
ATOM 905 O O . GLN A 1 109 ? 14.5 23.953 24.297 1 89.62 109 GLN A O 1
ATOM 910 N N . GLY A 1 110 ? 12.203 23.797 24.016 1 86.69 110 GLY A N 1
ATOM 911 C CA . GLY A 1 110 ? 12.352 22.406 23.578 1 86.69 110 GLY A CA 1
ATOM 912 C C . GLY A 1 110 ? 11.227 21.516 24.062 1 86.69 110 GLY A C 1
ATOM 913 O O . GLY A 1 110 ? 10.891 21.531 25.25 1 86.69 110 GLY A O 1
ATOM 914 N N . ILE A 1 111 ? 10.703 20.766 23.172 1 93.88 111 ILE A N 1
ATOM 915 C CA . ILE A 1 111 ? 9.586 19.875 23.5 1 93.88 111 ILE A CA 1
ATOM 916 C C . ILE A 1 111 ? 9.828 18.5 22.891 1 93.88 111 ILE A C 1
ATOM 918 O O . ILE A 1 111 ? 8.875 17.766 22.594 1 93.88 111 ILE A O 1
ATOM 922 N N . CYS A 1 112 ? 11.086 18.156 22.703 1 96.31 112 CYS A N 1
ATOM 923 C CA . CYS A 1 112 ? 11.43 16.859 22.109 1 96.31 112 CYS A CA 1
ATOM 924 C C . CYS A 1 112 ? 11.281 15.742 23.125 1 96.31 112 CYS A C 1
ATOM 926 O O . CYS A 1 112 ? 11.578 15.922 24.312 1 96.31 112 CYS A O 1
ATOM 928 N N . PRO A 1 113 ? 10.836 14.641 22.688 1 97.44 113 PRO A N 1
ATOM 929 C CA . PRO A 1 113 ? 10.68 13.492 23.578 1 97.44 113 PRO A CA 1
ATOM 930 C C . PRO A 1 113 ? 12.008 12.82 23.906 1 97.44 113 PRO A C 1
ATOM 932 O O . PRO A 1 113 ? 13 13.023 23.203 1 97.44 113 PRO A O 1
ATOM 935 N N . GLU A 1 114 ? 11.922 12.016 25 1 95.56 114 GLU A N 1
ATOM 936 C CA . GLU A 1 114 ? 13.023 11.109 25.312 1 95.56 114 GLU A CA 1
ATOM 937 C C . GLU A 1 114 ? 13.086 9.953 24.312 1 95.56 114 GLU A C 1
ATOM 939 O O . GLU A 1 114 ? 12.102 9.68 23.609 1 95.56 114 GLU A O 1
ATOM 944 N N . ARG A 1 115 ? 14.219 9.328 24.25 1 94.62 115 ARG A N 1
ATOM 945 C CA . ARG A 1 115 ? 14.414 8.18 23.359 1 94.62 115 ARG A CA 1
ATOM 946 C C . ARG A 1 115 ? 13.898 6.902 24.016 1 94.62 115 ARG A C 1
ATOM 948 O O . ARG A 1 115 ? 14.68 6.059 24.438 1 94.62 115 ARG A O 1
ATOM 955 N N . ARG A 1 116 ? 12.688 6.691 23.969 1 96.38 116 ARG A N 1
ATOM 956 C CA . ARG A 1 116 ? 12.055 5.508 24.547 1 96.38 116 ARG A CA 1
ATOM 957 C C . ARG A 1 116 ? 11.203 4.785 23.516 1 96.38 116 ARG A C 1
ATOM 959 O O . ARG A 1 116 ? 9.992 4.66 23.672 1 96.38 116 ARG A O 1
ATOM 966 N N . TYR A 1 117 ? 11.891 4.258 22.562 1 96.94 117 TYR A N 1
ATOM 967 C CA . TYR A 1 117 ? 11.242 3.59 21.438 1 96.94 117 TYR A CA 1
ATOM 968 C C . TYR A 1 117 ? 10.453 2.377 21.922 1 96.94 117 TYR A C 1
ATOM 970 O O . TYR A 1 117 ? 10.961 1.557 22.688 1 96.94 117 TYR A O 1
ATOM 978 N N . GLY A 1 118 ? 9.242 2.266 21.5 1 96.81 118 GLY A N 1
ATOM 979 C CA . GLY A 1 118 ? 8.422 1.104 21.797 1 96.81 118 GLY A CA 1
ATOM 980 C C . GLY A 1 118 ? 7.68 1.222 23.125 1 96.81 118 GLY A C 1
ATOM 981 O O . GLY A 1 118 ? 6.828 0.388 23.438 1 96.81 118 GLY A O 1
ATOM 982 N N . ASP A 1 119 ? 7.984 2.258 23.875 1 98.25 119 ASP A N 1
ATOM 983 C CA . ASP A 1 119 ? 7.32 2.492 25.156 1 98.25 119 ASP A CA 1
ATOM 984 C C . ASP A 1 119 ? 6.023 3.275 24.969 1 98.25 119 ASP A C 1
ATOM 986 O O . ASP A 1 119 ? 6 4.496 25.125 1 98.25 119 ASP A O 1
ATOM 990 N N . PHE A 1 120 ? 4.949 2.52 24.781 1 98.38 120 PHE A N 1
ATOM 991 C CA . PHE A 1 120 ? 3.674 3.145 24.469 1 98.38 120 PHE A CA 1
ATOM 992 C C . PHE A 1 120 ? 3.205 4.035 25.609 1 98.38 120 PHE A C 1
ATOM 994 O O . PHE A 1 120 ? 2.609 5.09 25.375 1 98.38 120 PHE A O 1
ATOM 1001 N N . ASP A 1 121 ? 3.449 3.6 26.797 1 98.5 121 ASP A N 1
ATOM 1002 C CA . ASP A 1 121 ? 3.031 4.406 27.938 1 98.5 121 ASP A CA 1
ATOM 1003 C C . ASP A 1 121 ? 3.705 5.773 27.922 1 98.5 121 ASP A C 1
ATOM 1005 O O . ASP A 1 121 ? 3.041 6.801 28.094 1 98.5 121 ASP A O 1
ATOM 1009 N N . TYR A 1 122 ? 4.93 5.734 27.734 1 98.56 122 TYR A N 1
ATOM 1010 C CA . TYR A 1 122 ? 5.66 6.996 27.672 1 98.56 122 TYR A CA 1
ATOM 1011 C C . TYR A 1 122 ? 5.191 7.84 26.484 1 98.56 122 TYR A C 1
ATOM 1013 O O . TYR A 1 122 ? 4.941 9.039 26.641 1 98.56 122 TYR A O 1
ATOM 1021 N N . ILE A 1 123 ? 5.141 7.254 25.344 1 98.69 123 ILE A N 1
ATOM 1022 C CA . ILE A 1 123 ? 4.82 7.988 24.125 1 98.69 123 ILE A CA 1
ATOM 1023 C C . ILE A 1 123 ? 3.436 8.625 24.25 1 98.69 123 ILE A C 1
ATOM 1025 O O . ILE A 1 123 ? 3.252 9.797 23.922 1 98.69 123 ILE A O 1
ATOM 1029 N N . ASN A 1 124 ? 2.477 7.84 24.75 1 98.75 124 ASN A N 1
ATOM 1030 C CA . ASN A 1 124 ? 1.115 8.344 24.891 1 98.75 124 ASN A CA 1
ATOM 1031 C C . ASN A 1 124 ? 1.048 9.477 25.922 1 98.75 124 ASN A C 1
ATOM 1033 O O . ASN A 1 124 ? 0.28 10.422 25.75 1 98.75 124 ASN A O 1
ATOM 1037 N N . ARG A 1 125 ? 1.811 9.383 26.938 1 98.62 125 ARG A N 1
ATOM 1038 C CA . ARG A 1 125 ? 1.885 10.477 27.906 1 98.62 125 ARG A CA 1
ATOM 1039 C C . ARG A 1 125 ? 2.482 11.727 27.266 1 98.62 125 ARG A C 1
ATOM 1041 O O . ARG A 1 125 ? 2.012 12.836 27.516 1 98.62 125 ARG A O 1
ATOM 1048 N N . TYR A 1 126 ? 3.525 11.508 26.5 1 98.62 126 TYR A N 1
ATOM 1049 C CA . TYR A 1 126 ? 4.133 12.625 25.781 1 98.62 126 TYR A CA 1
ATOM 1050 C C . TYR A 1 126 ? 3.119 13.297 24.859 1 98.62 126 TYR A C 1
ATOM 1052 O O . TYR A 1 126 ? 3.014 14.523 24.844 1 98.62 126 TYR A O 1
ATOM 1060 N N . LEU A 1 127 ? 2.402 12.523 24.156 1 98.56 127 LEU A N 1
ATOM 1061 C CA . LEU A 1 127 ? 1.404 13.062 23.234 1 98.56 127 LEU A CA 1
ATOM 1062 C C . LEU A 1 127 ? 0.321 13.82 24 1 98.56 127 LEU A C 1
ATOM 1064 O O . LEU A 1 127 ? -0.175 14.844 23.516 1 98.56 127 LEU A O 1
ATOM 1068 N N . GLU A 1 128 ? -0.073 13.305 25.109 1 98.5 128 GLU A N 1
ATOM 1069 C CA . GLU A 1 128 ? -1.038 14.008 25.938 1 98.5 128 GLU A CA 1
ATOM 1070 C C . GLU A 1 128 ? -0.491 15.359 26.406 1 98.5 128 GLU A C 1
ATOM 1072 O O . GLU A 1 128 ? -1.211 16.359 26.406 1 98.5 128 GLU A O 1
ATOM 1077 N N . GLU A 1 129 ? 0.742 15.336 26.828 1 98.12 129 GLU A N 1
ATOM 1078 C CA . GLU A 1 129 ? 1.39 16.578 27.234 1 98.12 129 GLU A CA 1
ATOM 1079 C C . GLU A 1 129 ? 1.411 17.594 26.094 1 98.12 129 GLU A C 1
ATOM 1081 O O . GLU A 1 129 ? 1.181 18.781 26.312 1 98.12 129 GLU A O 1
ATOM 1086 N N . MET A 1 130 ? 1.737 17.125 24.906 1 98.44 130 MET A N 1
ATOM 1087 C CA . MET A 1 130 ? 1.758 18 23.75 1 98.44 130 MET A CA 1
ATOM 1088 C C . MET A 1 130 ? 0.361 18.531 23.438 1 98.44 130 MET A C 1
ATOM 1090 O O . MET A 1 130 ? 0.204 19.688 23.047 1 98.44 130 MET A O 1
ATOM 1094 N N . LYS A 1 131 ? -0.616 17.703 23.594 1 98.25 131 LYS A N 1
ATOM 1095 C CA . LYS A 1 131 ? -1.995 18.156 23.422 1 98.25 131 LYS A CA 1
ATOM 1096 C C . LYS A 1 131 ? -2.334 19.266 24.406 1 98.25 131 LYS A C 1
ATOM 1098 O O . LYS A 1 131 ? -2.945 20.281 24.031 1 98.25 131 LYS A O 1
ATOM 1103 N N . GLU A 1 132 ? -1.947 19.109 25.625 1 97.56 132 GLU A N 1
ATOM 1104 C CA . GLU A 1 132 ? -2.186 20.125 26.656 1 97.56 132 GLU A CA 1
ATOM 1105 C C . GLU A 1 132 ? -1.463 21.422 26.312 1 97.56 132 GLU A C 1
ATOM 1107 O O . GLU A 1 132 ? -1.94 22.5 26.656 1 97.56 132 GLU A O 1
ATOM 1112 N N . LEU A 1 133 ? -0.357 21.25 25.656 1 97.75 133 LEU A N 1
ATOM 1113 C CA . LEU A 1 133 ? 0.427 22.422 25.266 1 97.75 133 LEU A CA 1
ATOM 1114 C C . LEU A 1 133 ? -0.141 23.062 24 1 97.75 133 LEU A C 1
ATOM 1116 O O . LEU A 1 133 ? 0.33 24.109 23.578 1 97.75 133 LEU A O 1
ATOM 1120 N N . GLY A 1 134 ? -1.171 22.438 23.406 1 98 134 GLY A N 1
ATOM 1121 C CA . GLY A 1 134 ? -1.864 23.047 22.281 1 98 134 GLY A CA 1
ATOM 1122 C C . GLY A 1 134 ? -1.443 22.453 20.938 1 98 134 GLY A C 1
ATOM 1123 O O . GLY A 1 134 ? -1.681 23.062 19.891 1 98 134 GLY A O 1
ATOM 1124 N N . PHE A 1 135 ? -0.854 21.297 20.969 1 98.75 135 PHE A N 1
ATOM 1125 C CA . PHE A 1 135 ? -0.37 20.719 19.719 1 98.75 135 PHE A CA 1
ATOM 1126 C C . PHE A 1 135 ? -1.321 19.656 19.203 1 98.75 135 PHE A C 1
ATOM 1128 O O . PHE A 1 135 ? -1.941 18.938 19.984 1 98.75 135 PHE A O 1
ATOM 1135 N N . LEU A 1 136 ? -1.507 19.625 17.859 1 98.81 136 LEU A N 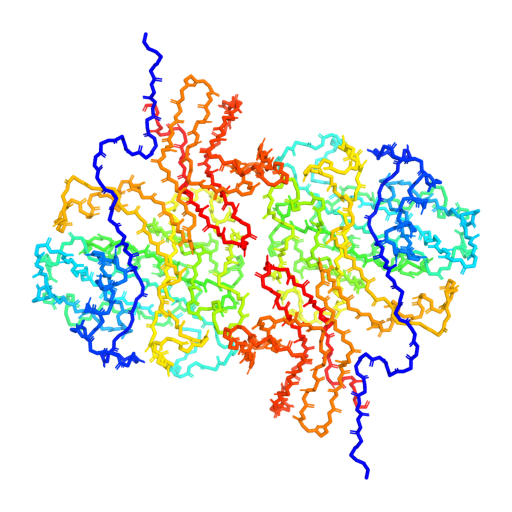1
ATOM 1136 C CA . LEU A 1 136 ? -2.023 18.453 17.156 1 98.81 136 LEU A CA 1
ATOM 1137 C C . LEU A 1 136 ? -0.885 17.531 16.719 1 98.81 136 LEU A C 1
ATOM 1139 O O . LEU A 1 136 ? 0.07 17.984 16.078 1 98.81 136 LEU A O 1
ATOM 1143 N N . SER A 1 137 ? -0.969 16.25 17.047 1 98.88 137 SER A N 1
ATOM 1144 C CA . SER A 1 137 ? 0.119 15.328 16.75 1 98.88 137 SER A CA 1
ATOM 1145 C C . SER A 1 137 ? -0.223 14.422 15.578 1 98.88 137 SER A C 1
ATOM 1147 O O . SER A 1 137 ? -1.232 13.719 15.602 1 98.88 137 SER A O 1
ATOM 1149 N N . CYS A 1 138 ? 0.639 14.469 14.586 1 98.88 138 CYS A N 1
ATOM 1150 C CA . CYS A 1 138 ? 0.456 13.617 13.414 1 98.88 138 CYS A CA 1
ATOM 1151 C C . CYS A 1 138 ? 1.549 12.555 13.328 1 98.88 138 CYS A C 1
ATOM 1153 O O . CYS A 1 138 ? 2.736 12.883 13.383 1 98.88 138 CYS A O 1
ATOM 1155 N N . TYR A 1 139 ? 1.141 11.266 13.234 1 98.75 139 TYR A N 1
ATOM 1156 C CA . TYR A 1 139 ? 2.072 10.164 13.031 1 98.75 139 TYR A CA 1
ATOM 1157 C C . TYR A 1 139 ? 2.49 10.062 11.562 1 98.75 139 TYR A C 1
ATOM 1159 O O . TYR A 1 139 ? 1.647 9.867 10.688 1 98.75 139 TYR A O 1
ATOM 1167 N N . ASN A 1 140 ? 3.816 10.156 11.383 1 98.56 140 ASN A N 1
ATOM 1168 C CA . ASN A 1 140 ? 4.309 10.281 10.016 1 98.56 140 ASN A CA 1
ATOM 1169 C C . ASN A 1 140 ? 4.832 8.953 9.484 1 98.56 140 ASN A C 1
ATOM 1171 O O . ASN A 1 140 ? 5.527 8.227 10.188 1 98.56 140 ASN A O 1
ATOM 1175 N N . HIS A 1 141 ? 4.645 8.516 8.328 1 96.69 141 HIS A N 1
ATOM 1176 C CA . HIS A 1 141 ? 5.16 7.551 7.371 1 96.69 141 HIS A CA 1
ATOM 1177 C C . HIS A 1 141 ? 5.699 6.309 8.078 1 96.69 141 HIS A C 1
ATOM 1179 O O . HIS A 1 141 ? 6.875 5.965 7.922 1 96.69 141 HIS A O 1
ATOM 1185 N N . PRO A 1 142 ? 4.883 5.496 8.719 1 95.62 142 PRO A N 1
ATOM 1186 C CA . PRO A 1 142 ? 5.352 4.316 9.453 1 95.62 142 PRO A CA 1
ATOM 1187 C C . PRO A 1 142 ? 6.008 3.279 8.547 1 95.62 142 PRO A C 1
ATOM 1189 O O . PRO A 1 142 ? 7.004 2.658 8.93 1 95.62 142 PRO A O 1
ATOM 1192 N N . TYR A 1 143 ? 5.535 3.096 7.301 1 92.75 143 TYR A N 1
ATOM 1193 C CA . TYR A 1 143 ? 6.066 2.074 6.406 1 92.75 143 TYR A CA 1
ATOM 1194 C C . TYR A 1 143 ? 7.5 2.398 6 1 92.75 143 TYR A C 1
ATOM 1196 O O . TYR A 1 143 ? 8.367 1.526 6.023 1 92.75 143 TYR A O 1
ATOM 1204 N N . TRP A 1 144 ? 7.75 3.635 5.688 1 91.12 144 TRP A N 1
ATOM 1205 C CA . TRP A 1 144 ? 9.102 4.066 5.355 1 91.12 144 TRP A CA 1
ATOM 1206 C C . TRP A 1 144 ? 10.039 3.875 6.547 1 91.12 144 TRP A C 1
ATOM 1208 O O . TRP A 1 144 ? 11.203 3.514 6.375 1 91.12 144 TRP A O 1
ATOM 1218 N N . SER A 1 145 ? 9.5 4.039 7.777 1 93.75 145 SER A N 1
ATOM 1219 C CA . SER A 1 145 ? 10.281 3.939 9.008 1 93.75 145 SER A CA 1
ATOM 1220 C C . SER A 1 145 ? 10.445 2.486 9.438 1 93.75 145 SER A C 1
ATOM 1222 O O . SER A 1 145 ? 10.875 2.213 10.562 1 93.75 145 SER A O 1
ATOM 1224 N N . LEU A 1 146 ? 10.023 1.531 8.602 1 93.31 146 LEU A N 1
ATOM 1225 C CA . LEU A 1 146 ? 10.164 0.093 8.797 1 93.31 146 LEU A CA 1
ATOM 1226 C C . LEU A 1 146 ? 9.32 -0.385 9.969 1 93.31 146 LEU A C 1
ATOM 1228 O O . LEU A 1 146 ? 9.625 -1.415 10.578 1 93.31 146 LEU A O 1
ATOM 1232 N N . GLN A 1 147 ? 8.305 0.415 10.359 1 95.94 147 GLN A N 1
ATOM 1233 C CA . GLN A 1 147 ? 7.445 0.057 11.477 1 95.94 147 GLN A CA 1
ATOM 1234 C C . GLN A 1 147 ? 6.281 -0.816 11.023 1 95.94 147 GLN A C 1
ATOM 1236 O O . GLN A 1 147 ? 5.805 -0.685 9.891 1 95.94 147 GLN A O 1
ATOM 1241 N N . ASN A 1 148 ? 5.879 -1.729 11.875 1 96.12 148 ASN A N 1
ATOM 1242 C CA . ASN A 1 148 ? 4.758 -2.629 11.625 1 96.12 148 ASN A CA 1
ATOM 1243 C C . ASN A 1 148 ? 3.672 -2.48 12.68 1 96.12 148 ASN A C 1
ATOM 1245 O O . ASN A 1 148 ? 3.766 -1.618 13.555 1 96.12 148 ASN A O 1
ATOM 1249 N N . TYR A 1 149 ? 2.629 -3.281 12.578 1 98 149 TYR A N 1
ATOM 1250 C CA . TYR A 1 149 ? 1.457 -3.236 13.438 1 98 149 TYR A CA 1
ATOM 1251 C C . TYR A 1 149 ? 1.863 -3.23 14.906 1 98 149 TYR A C 1
ATOM 1253 O O . TYR A 1 149 ? 1.283 -2.504 15.719 1 98 149 TYR A O 1
ATOM 1261 N N . ASN A 1 150 ? 2.844 -3.971 15.297 1 97.75 150 ASN A N 1
ATOM 1262 C CA . ASN A 1 150 ? 3.293 -4.051 16.688 1 97.75 150 ASN A CA 1
ATOM 1263 C C . ASN A 1 150 ? 3.932 -2.74 17.141 1 97.75 150 ASN A C 1
ATOM 1265 O O . ASN A 1 150 ? 3.982 -2.457 18.328 1 97.75 150 ASN A O 1
ATOM 1269 N N . ASP A 1 151 ? 4.379 -1.952 16.172 1 97.88 151 ASP A N 1
ATOM 1270 C CA . ASP A 1 151 ? 5.059 -0.705 16.516 1 97.88 151 ASP A CA 1
ATOM 1271 C C . ASP A 1 151 ? 4.055 0.415 16.781 1 97.88 151 ASP A C 1
ATOM 1273 O O . ASP A 1 151 ? 4.363 1.383 17.469 1 97.88 151 ASP A O 1
ATOM 1277 N N . TYR A 1 152 ? 2.846 0.332 16.156 1 98.06 152 TYR A N 1
ATOM 1278 C CA . TYR A 1 152 ? 2.037 1.541 16.25 1 98.06 152 TYR A CA 1
ATOM 1279 C C . TYR A 1 152 ? 0.668 1.235 16.859 1 98.06 152 TYR A C 1
ATOM 1281 O O . TYR A 1 152 ? -0.097 2.148 17.172 1 98.06 152 TYR A O 1
ATOM 1289 N N . LYS A 1 153 ? 0.278 -0.037 17.109 1 97.94 153 LYS A N 1
ATOM 1290 C CA . LYS A 1 153 ? -1.064 -0.416 17.547 1 97.94 153 LYS A CA 1
ATOM 1291 C C . LYS A 1 153 ? -1.395 0.188 18.906 1 97.94 153 LYS A C 1
ATOM 1293 O O . LYS A 1 153 ? -2.566 0.381 19.234 1 97.94 153 LYS A O 1
ATOM 1298 N N . GLY A 1 154 ? -0.401 0.5 19.703 1 98.19 154 GLY A N 1
ATOM 1299 C CA . GLY A 1 154 ? -0.627 0.983 21.062 1 98.19 154 GLY A CA 1
ATOM 1300 C C . GLY A 1 154 ? -0.641 2.496 21.156 1 98.19 154 GLY A C 1
ATOM 1301 O O . GLY A 1 154 ? -0.845 3.051 22.234 1 98.19 154 GLY A O 1
ATOM 1302 N N . LEU A 1 155 ? -0.45 3.209 20.094 1 98.5 155 LEU A N 1
ATOM 1303 C CA . LEU A 1 155 ? -0.379 4.664 20.125 1 98.5 155 LEU A CA 1
ATOM 1304 C C . LEU A 1 155 ? -1.77 5.277 20.266 1 98.5 155 LEU A C 1
ATOM 1306 O O . LEU A 1 155 ? -2.719 4.828 19.625 1 98.5 155 LEU A O 1
ATOM 1310 N N . ASN A 1 156 ? -1.861 6.266 21.094 1 97.62 156 ASN A N 1
ATOM 1311 C CA . ASN A 1 156 ? -3.082 7.027 21.328 1 97.62 156 ASN A CA 1
ATOM 1312 C C . ASN A 1 156 ? -2.824 8.531 21.297 1 97.62 156 ASN A C 1
ATOM 1314 O O . ASN A 1 156 ? -1.672 8.969 21.312 1 97.62 156 ASN A O 1
ATOM 1318 N N . GLY A 1 157 ? -3.854 9.266 21.172 1 96.62 157 GLY A N 1
ATOM 1319 C CA . GLY A 1 157 ? -3.752 10.711 21.297 1 96.62 157 GLY A CA 1
ATOM 1320 C C . GLY A 1 157 ? -3.32 11.391 20.016 1 96.62 157 GLY A C 1
ATOM 1321 O O . GLY A 1 157 ? -3.014 12.586 20 1 96.62 157 GLY A O 1
ATOM 1322 N N . LEU A 1 158 ? -3.258 10.617 18.938 1 98.44 158 LEU A N 1
ATOM 1323 C CA . LEU A 1 158 ? -2.893 11.18 17.641 1 98.44 158 LEU A CA 1
ATOM 1324 C C . LEU A 1 158 ? -4.086 11.883 17 1 98.44 158 LEU A C 1
ATOM 1326 O O . LEU A 1 158 ? -5.215 11.398 17.094 1 98.44 158 LEU A O 1
ATOM 1330 N N . PHE A 1 159 ? -3.748 13.047 16.391 1 97.75 159 PHE A N 1
ATOM 1331 C CA . PHE A 1 159 ? -4.719 13.836 15.641 1 97.75 159 PHE A CA 1
ATOM 1332 C C . PHE A 1 159 ? -4.914 13.258 14.242 1 97.75 159 PHE A C 1
ATOM 1334 O O . PHE A 1 159 ? -6.031 13.242 13.727 1 97.75 159 PHE A O 1
ATOM 1341 N N . ALA A 1 160 ? -3.875 12.844 13.688 1 98.75 160 ALA A N 1
ATOM 1342 C CA . ALA A 1 160 ? -3.883 12.398 12.297 1 98.75 160 ALA A CA 1
ATOM 1343 C C . ALA A 1 160 ? -2.719 11.453 12.016 1 98.75 160 ALA A C 1
ATOM 1345 O O . ALA A 1 160 ? -1.867 11.234 12.883 1 98.75 160 ALA A O 1
ATOM 1346 N N . MET A 1 161 ? -2.824 10.844 10.883 1 98.44 161 MET A N 1
ATOM 1347 C CA . MET A 1 161 ? -1.747 10.023 10.344 1 98.44 161 MET A CA 1
ATOM 1348 C C . MET A 1 161 ? -1.554 10.289 8.852 1 98.44 161 MET A C 1
ATOM 1350 O O . MET A 1 161 ? -2.512 10.602 8.148 1 98.44 161 MET A O 1
ATOM 1354 N N . GLU A 1 162 ? -0.31 10.188 8.422 1 98.75 162 GLU A N 1
ATOM 1355 C CA . GLU A 1 162 ? -0.051 10.289 6.992 1 98.75 162 GLU A CA 1
ATOM 1356 C C . GLU A 1 162 ? -0.446 9 6.27 1 98.75 162 GLU A C 1
ATOM 1358 O O . GLU A 1 162 ? 0.016 7.914 6.625 1 98.75 162 GLU A O 1
ATOM 1363 N N . ILE A 1 163 ? -1.258 9.18 5.281 1 98.25 163 ILE A N 1
ATOM 1364 C CA . ILE A 1 163 ? -1.532 8.062 4.383 1 98.25 163 ILE A CA 1
ATOM 1365 C C . ILE A 1 163 ? -0.594 8.125 3.18 1 98.25 163 ILE A C 1
ATOM 1367 O O . ILE A 1 163 ? -0.317 7.102 2.547 1 98.25 163 ILE A O 1
ATOM 1371 N N . TYR A 1 164 ? -0.134 9.375 2.91 1 98.62 164 TYR A N 1
ATOM 1372 C CA . TYR A 1 164 ? 0.812 9.594 1.82 1 98.62 164 TYR A CA 1
ATOM 1373 C C . TYR A 1 164 ? 1.901 10.57 2.232 1 98.62 164 TYR A C 1
ATOM 1375 O O . TYR A 1 164 ? 1.616 11.602 2.846 1 98.62 164 TYR A O 1
ATOM 1383 N N . ASN A 1 165 ? 3.125 10.273 1.942 1 98.5 165 ASN A N 1
ATOM 1384 C CA . ASN A 1 165 ? 4.32 11.102 2.064 1 98.5 165 ASN A CA 1
ATOM 1385 C C . ASN A 1 165 ? 5.098 11.164 0.753 1 98.5 165 ASN A C 1
ATOM 1387 O O . ASN A 1 165 ? 5.668 10.156 0.316 1 98.5 165 ASN A O 1
ATOM 1391 N N . HIS A 1 166 ? 5.156 12.305 0.157 1 97.75 166 HIS A N 1
ATOM 1392 C CA . HIS A 1 166 ? 5.719 12.438 -1.182 1 97.75 166 HIS A CA 1
ATOM 1393 C C . HIS A 1 166 ? 7.227 12.219 -1.172 1 97.75 166 HIS A C 1
ATOM 1395 O O . HIS A 1 166 ? 7.777 11.609 -2.092 1 97.75 166 HIS A O 1
ATOM 1401 N N . GLY A 1 167 ? 7.879 12.781 -0.177 1 96.31 167 GLY A N 1
ATOM 1402 C CA . GLY A 1 167 ? 9.305 12.516 -0.044 1 96.31 167 GLY A CA 1
ATOM 1403 C C . GLY A 1 167 ? 9.633 11.039 -0.039 1 96.31 167 GLY A C 1
ATOM 1404 O O . GLY A 1 167 ? 10.586 10.609 -0.693 1 96.31 167 GLY A O 1
ATOM 1405 N N . CYS A 1 168 ? 8.836 10.266 0.669 1 94.62 168 CYS A N 1
ATOM 1406 C CA . CYS A 1 168 ? 9.031 8.82 0.727 1 94.62 168 CYS A CA 1
ATOM 1407 C C . CYS A 1 168 ? 8.766 8.18 -0.629 1 94.62 168 CYS A C 1
ATOM 1409 O O . CYS A 1 168 ? 9.422 7.203 -1 1 94.62 168 CYS A O 1
ATOM 1411 N N . GLU A 1 169 ? 7.781 8.68 -1.336 1 94.19 169 GLU A N 1
ATOM 1412 C CA . GLU A 1 169 ? 7.5 8.195 -2.684 1 94.19 169 GLU A CA 1
ATOM 1413 C C . GLU A 1 169 ? 8.695 8.398 -3.605 1 94.19 169 GLU A C 1
ATOM 1415 O O . GLU A 1 169 ? 9.07 7.496 -4.355 1 94.19 169 GLU A O 1
ATOM 1420 N N . LEU A 1 170 ? 9.32 9.523 -3.512 1 92.5 170 LEU A N 1
ATOM 1421 C CA . LEU A 1 170 ? 10.438 9.852 -4.387 1 92.5 170 LEU A CA 1
ATOM 1422 C C . LEU A 1 170 ? 11.711 9.141 -3.928 1 92.5 170 LEU A C 1
ATOM 1424 O O . LEU A 1 170 ? 12.633 8.938 -4.719 1 92.5 170 LEU A O 1
ATOM 1428 N N . ASP A 1 171 ? 11.688 8.805 -2.641 1 89.31 171 ASP A N 1
ATOM 1429 C CA . ASP A 1 171 ? 12.828 8.055 -2.111 1 89.31 171 ASP A CA 1
ATOM 1430 C C . ASP A 1 171 ? 12.805 6.605 -2.592 1 89.31 171 ASP A C 1
ATOM 1432 O O . ASP A 1 171 ? 13.859 6.004 -2.812 1 89.31 171 ASP A O 1
ATOM 1436 N N . GLY A 1 172 ? 11.594 6.059 -2.725 1 90.06 172 GLY A N 1
ATOM 1437 C CA . GLY A 1 172 ? 11.633 4.637 -3.027 1 90.06 172 GLY A CA 1
ATOM 1438 C C . GLY A 1 172 ? 10.266 4.059 -3.35 1 90.06 172 GLY A C 1
ATOM 1439 O O . GLY A 1 172 ? 10.016 2.877 -3.102 1 90.06 172 GLY A O 1
ATOM 1440 N N . LEU A 1 173 ? 9.312 4.84 -3.711 1 89.94 173 LEU A N 1
ATOM 1441 C CA . LEU A 1 173 ? 8.008 4.406 -4.191 1 89.94 173 LEU A CA 1
ATOM 1442 C C . LEU A 1 173 ? 7.18 3.816 -3.059 1 89.94 173 LEU A C 1
ATOM 1444 O O . LEU A 1 173 ? 6.371 2.908 -3.279 1 89.94 173 LEU A O 1
ATOM 1448 N N . TYR A 1 174 ? 7.336 4.27 -1.936 1 88.31 174 TYR A N 1
ATOM 1449 C CA . TYR A 1 174 ? 6.637 3.719 -0.779 1 88.31 174 TYR A CA 1
ATOM 1450 C C . TYR A 1 174 ? 5.898 4.812 -0.017 1 88.31 174 TYR A C 1
ATOM 1452 O O . TYR A 1 174 ? 5.777 4.75 1.209 1 88.31 174 TYR A O 1
ATOM 1460 N N . GLY A 1 175 ? 5.484 5.809 -0.719 1 93.94 175 GLY A N 1
ATOM 1461 C CA . GLY A 1 175 ? 4.895 6.965 -0.064 1 93.94 175 GLY A CA 1
ATOM 1462 C C . GLY A 1 175 ? 3.438 6.758 0.31 1 93.94 175 GLY A C 1
ATOM 1463 O O . GLY A 1 175 ? 2.941 7.367 1.26 1 93.94 175 GLY A O 1
ATOM 1464 N N . TYR A 1 176 ? 2.717 5.965 -0.501 1 95.19 176 TYR A N 1
ATOM 1465 C CA . TYR A 1 176 ? 1.301 5.727 -0.247 1 95.19 176 TYR A CA 1
ATOM 1466 C C . TYR A 1 176 ? 1.091 4.402 0.476 1 95.19 176 TYR A C 1
ATOM 1468 O O . TYR A 1 176 ? 1.382 3.336 -0.072 1 95.19 176 TYR A O 1
ATOM 1476 N N . ASN A 1 177 ? 0.614 4.449 1.7 1 93.25 177 ASN A N 1
ATOM 1477 C CA . ASN A 1 177 ? 0.436 3.242 2.5 1 93.25 177 ASN A CA 1
ATOM 1478 C C . ASN A 1 177 ? -0.863 3.285 3.299 1 93.25 177 ASN A C 1
ATOM 1480 O O . ASN A 1 177 ? -0.851 3.572 4.496 1 93.25 177 ASN A O 1
ATOM 1484 N N . PRO A 1 178 ? -1.936 2.859 2.77 1 95 178 PRO A N 1
ATOM 1485 C CA . PRO A 1 178 ? -3.232 2.904 3.449 1 95 178 PRO A CA 1
ATOM 1486 C C . PRO A 1 178 ? -3.375 1.827 4.52 1 95 178 PRO A C 1
ATOM 1488 O O . PRO A 1 178 ? -4.199 1.96 5.43 1 95 178 PRO A O 1
ATOM 1491 N N . GLN A 1 179 ? -2.576 0.744 4.469 1 94.88 179 GLN A N 1
ATOM 1492 C CA . GLN A 1 179 ? -2.756 -0.368 5.395 1 94.88 179 GLN A CA 1
ATOM 1493 C C . GLN A 1 179 ? -2.574 0.086 6.84 1 94.88 179 GLN A C 1
ATOM 1495 O O . GLN A 1 179 ? -3.4 -0.224 7.703 1 94.88 179 GLN A O 1
ATOM 1500 N N . SER A 1 180 ? -1.531 0.819 7.113 1 96.5 180 SER A N 1
ATOM 1501 C CA . SER A 1 180 ? -1.27 1.262 8.477 1 96.5 180 SER A CA 1
ATOM 1502 C C . SER A 1 180 ? -2.398 2.148 9 1 96.5 180 SER A C 1
ATOM 1504 O O . SER A 1 180 ? -2.818 2.016 10.148 1 96.5 180 SER A O 1
ATOM 1506 N N . TYR A 1 181 ? -2.877 3.043 8.141 1 97.44 181 TYR A N 1
ATOM 1507 C CA . TYR A 1 181 ? -3.975 3.932 8.508 1 97.44 181 TYR A CA 1
ATOM 1508 C C . TYR A 1 181 ? -5.242 3.137 8.812 1 97.44 181 TYR A C 1
ATOM 1510 O O . TYR A 1 181 ? -5.875 3.342 9.852 1 97.44 181 TYR A O 1
ATOM 1518 N N . ASP A 1 182 ? -5.551 2.217 7.957 1 95.81 182 ASP A N 1
ATOM 1519 C CA . ASP A 1 182 ? -6.758 1.409 8.117 1 95.81 182 ASP A CA 1
ATOM 1520 C C . ASP A 1 182 ? -6.668 0.531 9.367 1 95.81 182 ASP A C 1
ATOM 1522 O O . ASP A 1 182 ? -7.66 0.337 10.07 1 95.81 182 ASP A O 1
ATOM 1526 N N . GLU A 1 183 ? -5.516 -0.014 9.578 1 96.25 183 GLU A N 1
ATOM 1527 C CA . GLU A 1 183 ? -5.324 -0.834 10.766 1 96.25 183 GLU A CA 1
ATOM 1528 C C . GLU A 1 183 ? -5.57 -0.025 12.039 1 96.25 183 GLU A C 1
ATOM 1530 O O . GLU A 1 183 ? -6.223 -0.503 12.969 1 96.25 183 GLU A O 1
ATOM 1535 N N . MET A 1 184 ? -5.086 1.191 12.055 1 97.44 184 MET A N 1
ATOM 1536 C CA . MET A 1 184 ? -5.281 2.057 13.219 1 97.44 184 MET A CA 1
ATOM 1537 C C . MET A 1 184 ? -6.758 2.395 13.398 1 97.44 184 MET A C 1
ATOM 1539 O O . MET A 1 184 ? -7.262 2.402 14.523 1 97.44 184 MET A O 1
ATOM 1543 N N . LEU A 1 185 ? -7.461 2.66 12.328 1 96.81 185 LEU A N 1
ATOM 1544 C CA . LEU A 1 185 ? -8.891 2.943 12.398 1 96.81 185 LEU A CA 1
ATOM 1545 C C . LEU A 1 185 ? -9.656 1.747 12.953 1 96.81 185 LEU A C 1
ATOM 1547 O O . LEU A 1 185 ? -10.57 1.911 13.766 1 96.81 185 LEU A O 1
ATOM 1551 N N . ARG A 1 186 ? -9.258 0.599 12.516 1 94.38 186 ARG A N 1
ATOM 1552 C CA . ARG A 1 186 ? -9.977 -0.608 12.914 1 94.38 186 ARG A CA 1
ATOM 1553 C C . ARG A 1 186 ? -9.75 -0.908 14.398 1 94.38 186 ARG A C 1
ATOM 1555 O O . ARG A 1 186 ? -10.492 -1.684 15 1 94.38 186 ARG A O 1
ATOM 1562 N N . LEU A 1 187 ? -8.742 -0.325 14.977 1 95.12 187 LEU A N 1
ATOM 1563 C CA . LEU A 1 187 ? -8.5 -0.427 16.406 1 95.12 187 LEU A CA 1
ATOM 1564 C C . LEU A 1 187 ? -9.398 0.541 17.172 1 95.12 187 LEU A C 1
ATOM 1566 O O . LEU A 1 187 ? -9.359 0.577 18.406 1 95.12 187 LEU A O 1
ATOM 1570 N N . GLY A 1 188 ? -10.133 1.347 16.469 1 94 188 GLY A N 1
ATOM 1571 C CA . GLY A 1 188 ? -11.023 2.311 17.094 1 94 188 GLY A CA 1
ATOM 1572 C C . GLY A 1 188 ? -10.406 3.689 17.234 1 94 188 GLY A C 1
ATOM 1573 O O . GLY A 1 188 ? -11.008 4.59 17.828 1 94 188 GLY A O 1
ATOM 1574 N N . LYS A 1 189 ? -9.188 3.844 16.719 1 96 189 LYS A N 1
ATOM 1575 C CA . LYS A 1 189 ? -8.539 5.152 16.781 1 96 189 LYS A CA 1
ATOM 1576 C C . LYS A 1 189 ? -9.234 6.156 15.867 1 96 189 LYS A C 1
ATOM 1578 O O . LYS A 1 189 ? -9.57 5.84 14.727 1 96 189 LYS A O 1
ATOM 1583 N N . ARG A 1 190 ? -9.477 7.305 16.375 1 95.06 190 ARG A N 1
ATOM 1584 C CA . ARG A 1 190 ? -10.047 8.391 15.586 1 95.06 190 ARG A CA 1
ATOM 1585 C C . ARG A 1 190 ? -8.953 9.305 15.039 1 95.06 190 ARG A C 1
ATOM 1587 O O . ARG A 1 190 ? -8.57 10.273 15.695 1 95.06 190 ARG A O 1
ATOM 1594 N N . LEU A 1 191 ? -8.555 8.992 13.852 1 96.75 191 LEU A N 1
ATOM 1595 C CA . LEU A 1 191 ? -7.445 9.68 13.203 1 96.75 191 LEU A CA 1
ATOM 1596 C C . LEU A 1 191 ? -7.902 10.328 11.898 1 96.75 191 LEU A C 1
ATOM 1598 O O . LEU A 1 191 ? -8.594 9.703 11.094 1 96.75 191 LEU A O 1
ATOM 1602 N N . TRP A 1 192 ? -7.543 11.578 11.734 1 98.56 192 TRP A N 1
ATOM 1603 C CA . TRP A 1 192 ? -7.691 12.164 10.406 1 98.56 192 TRP A CA 1
ATOM 1604 C C . TRP A 1 192 ? -6.586 11.672 9.477 1 98.56 192 TRP A C 1
ATOM 1606 O O . TRP A 1 192 ? -5.637 11.023 9.914 1 98.56 192 TRP A O 1
ATOM 1616 N N . CYS A 1 193 ? -6.766 11.961 8.211 1 98.25 193 CYS A N 1
ATOM 1617 C CA . CYS A 1 193 ? -5.902 11.445 7.152 1 98.25 193 CYS A CA 1
ATOM 1618 C C . CYS A 1 193 ? -5.16 12.578 6.449 1 98.25 193 CYS A C 1
ATOM 1620 O O . CYS A 1 193 ? -5.785 13.516 5.953 1 98.25 193 CYS A O 1
ATOM 1622 N N . LEU A 1 194 ? -3.791 12.469 6.395 1 98.88 194 LEU A N 1
ATOM 1623 C CA . LEU A 1 194 ? -3.029 13.539 5.754 1 98.88 194 LEU A CA 1
ATOM 1624 C C . LEU A 1 194 ? -2.213 12.992 4.586 1 98.88 194 LEU A C 1
ATOM 1626 O O . LEU A 1 194 ? -1.765 11.852 4.613 1 98.88 194 LEU A O 1
ATOM 1630 N N . ALA A 1 195 ? -2.023 13.75 3.525 1 98.88 195 ALA A N 1
ATOM 1631 C CA . ALA A 1 195 ? -0.999 13.641 2.492 1 98.88 195 ALA A CA 1
ATOM 1632 C C . ALA A 1 195 ? -0.082 14.859 2.494 1 98.88 195 ALA A C 1
ATOM 1634 O O . ALA A 1 195 ? -0.554 16 2.545 1 98.88 195 ALA A O 1
ATOM 1635 N N . THR A 1 196 ? 1.21 14.633 2.486 1 98.88 196 THR A N 1
ATOM 1636 C CA . THR A 1 196 ? 2.17 15.719 2.664 1 98.88 196 THR A CA 1
ATOM 1637 C C . THR A 1 196 ? 3.398 15.5 1.783 1 98.88 196 THR A C 1
ATOM 1639 O O . THR A 1 196 ? 3.52 14.469 1.122 1 98.88 196 THR A O 1
ATOM 1642 N N . ASP A 1 197 ? 4.281 16.453 1.714 1 98.75 197 ASP A N 1
ATOM 1643 C CA . ASP A 1 197 ? 5.461 16.344 0.863 1 98.75 197 ASP A CA 1
ATOM 1644 C C . ASP A 1 197 ? 6.641 15.75 1.634 1 98.75 197 ASP A C 1
ATOM 1646 O O . ASP A 1 197 ? 7.328 14.852 1.142 1 98.75 197 ASP A O 1
ATOM 1650 N N . ASP A 1 198 ? 6.816 16.297 2.889 1 98.62 198 ASP A N 1
ATOM 1651 C CA . ASP A 1 198 ? 8.055 15.992 3.596 1 98.62 198 ASP A CA 1
ATOM 1652 C C . ASP A 1 198 ? 9.273 16.422 2.777 1 98.62 198 ASP A C 1
ATOM 1654 O O . ASP A 1 198 ? 10.211 15.633 2.592 1 98.62 198 ASP A O 1
ATOM 1658 N N . ASN A 1 199 ? 9.219 17.594 2.242 1 98.25 199 ASN A N 1
ATOM 1659 C CA . ASN A 1 199 ? 10.242 18.047 1.312 1 98.25 199 ASN A CA 1
ATOM 1660 C C . ASN A 1 199 ? 11.508 18.484 2.043 1 98.25 199 ASN A C 1
ATOM 1662 O O . ASN A 1 199 ? 11.438 19.062 3.121 1 98.25 199 ASN A O 1
ATOM 1666 N N . HIS A 1 200 ? 12.602 18.188 1.483 1 97.88 200 HIS A N 1
ATOM 1667 C CA . HIS A 1 200 ? 13.922 18.641 1.898 1 97.88 200 HIS A CA 1
ATOM 1668 C C . HIS A 1 200 ? 14.609 19.422 0.782 1 97.88 200 HIS A C 1
ATOM 1670 O O . HIS A 1 200 ? 15.562 20.172 1.032 1 97.88 200 HIS A O 1
ATOM 1676 N N . ASN A 1 201 ? 14.133 19.156 -0.446 1 96.31 201 ASN A N 1
ATOM 1677 C CA . ASN A 1 201 ? 14.578 19.828 -1.658 1 96.31 201 ASN A CA 1
ATOM 1678 C C . ASN A 1 201 ? 16.062 19.594 -1.921 1 96.31 201 ASN A C 1
ATOM 1680 O O . ASN A 1 201 ? 16.797 20.516 -2.254 1 96.31 201 ASN A O 1
ATOM 1684 N N . SER A 1 202 ? 16.438 18.344 -1.718 1 92.94 202 SER A N 1
ATOM 1685 C CA . SER A 1 202 ? 17.812 17.953 -2.047 1 92.94 202 SER A CA 1
ATOM 1686 C C . SER A 1 202 ? 18.031 17.969 -3.555 1 92.94 202 SER A C 1
ATOM 1688 O O . SER A 1 202 ? 19.188 18 -4.012 1 92.94 202 SER A O 1
ATOM 1690 N N . HIS A 1 203 ? 17.031 17.906 -4.352 1 92.62 203 HIS A N 1
ATOM 1691 C CA . HIS A 1 203 ? 17.047 18.047 -5.805 1 92.62 203 HIS A CA 1
ATOM 1692 C C . HIS A 1 203 ? 16.312 19.328 -6.223 1 92.62 203 HIS A C 1
ATOM 1694 O O . HIS A 1 203 ? 15.336 19.719 -5.594 1 92.62 203 HIS A O 1
ATOM 1700 N N . PRO A 1 204 ? 16.844 19.969 -7.234 1 90.5 204 PRO A N 1
ATOM 1701 C CA . PRO A 1 204 ? 16.188 21.219 -7.656 1 90.5 204 PRO A CA 1
ATOM 1702 C C . PRO A 1 204 ? 14.789 20.984 -8.211 1 90.5 204 PRO A C 1
ATOM 1704 O O . PRO A 1 204 ? 14.445 19.859 -8.586 1 90.5 204 PRO A O 1
ATOM 1707 N N . PHE A 1 205 ? 14.062 22.062 -8.211 1 89.62 205 PHE A N 1
ATOM 1708 C CA . PHE A 1 205 ? 12.742 22.016 -8.828 1 89.62 205 PHE A CA 1
ATOM 1709 C C . PHE A 1 205 ? 12.836 21.578 -10.281 1 89.62 205 PHE A C 1
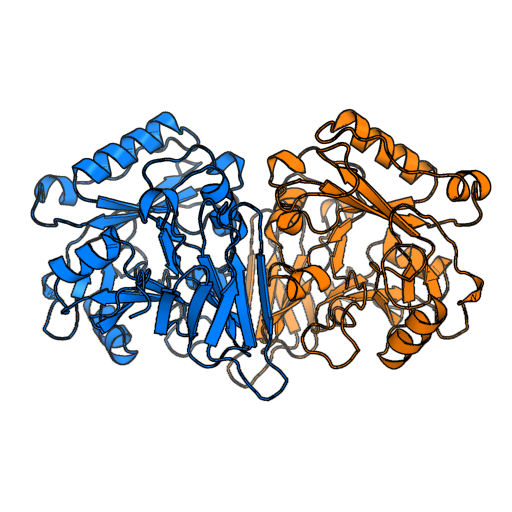ATOM 1711 O O . PHE A 1 205 ? 13.758 22 -11 1 89.62 205 PHE A O 1
ATOM 1718 N N . GLY A 1 206 ? 11.961 20.797 -10.734 1 85.69 206 GLY A N 1
ATOM 1719 C CA . GLY A 1 206 ? 12 20.281 -12.094 1 85.69 206 GLY A CA 1
ATOM 1720 C C . GLY A 1 206 ? 12.719 18.938 -12.203 1 85.69 206 GLY A C 1
ATOM 1721 O O . GLY A 1 206 ? 12.516 18.203 -13.172 1 85.69 206 GLY A O 1
ATOM 1722 N N . HIS A 1 207 ? 13.625 18.766 -11.266 1 91.19 207 HIS A N 1
ATOM 1723 C CA . HIS A 1 207 ? 14.242 17.438 -11.219 1 91.19 207 HIS A CA 1
ATOM 1724 C C . HIS A 1 207 ? 13.203 16.359 -10.938 1 91.19 207 HIS A C 1
ATOM 1726 O O . HIS A 1 207 ? 12.273 16.578 -10.156 1 91.19 207 HIS A O 1
ATOM 1732 N N . PRO A 1 208 ? 13.359 15.18 -11.539 1 89.44 208 PRO A N 1
ATOM 1733 C CA . PRO A 1 208 ? 12.383 14.109 -11.344 1 89.44 208 PRO A CA 1
ATOM 1734 C C . PRO A 1 208 ? 12.289 13.656 -9.883 1 89.44 208 PRO A C 1
ATOM 1736 O O . PRO A 1 208 ? 11.289 13.062 -9.477 1 89.44 208 PRO A O 1
ATOM 1739 N N . LEU A 1 209 ? 13.266 13.961 -9.117 1 91.94 209 LEU A N 1
ATOM 1740 C CA . LEU A 1 209 ? 13.281 13.508 -7.73 1 91.94 209 LEU A CA 1
ATOM 1741 C C . LEU A 1 209 ? 13.00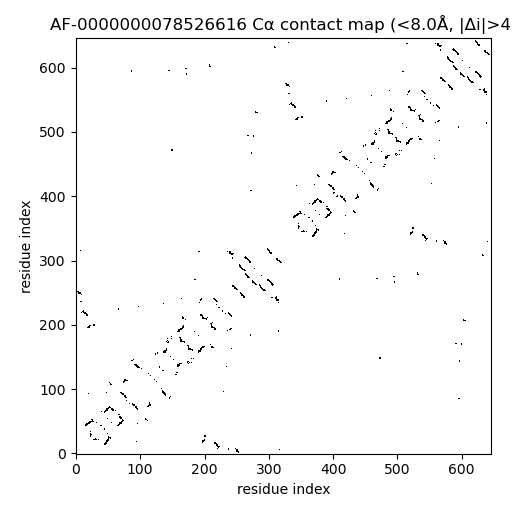8 14.672 -6.777 1 91.94 209 LEU A C 1
ATOM 1743 O O . LEU A 1 209 ? 13.289 14.57 -5.582 1 91.94 209 LEU A O 1
ATOM 1747 N N . CYS A 1 210 ? 12.523 15.734 -7.359 1 94.19 210 CYS A N 1
ATOM 1748 C CA . CYS A 1 210 ? 12.086 16.828 -6.492 1 94.19 210 CYS A CA 1
ATOM 1749 C C . CYS A 1 210 ? 10.961 16.359 -5.57 1 94.19 210 CYS A C 1
ATOM 1751 O O . CYS A 1 210 ? 9.945 15.844 -6.035 1 94.19 210 CYS A O 1
ATOM 1753 N N . ASP A 1 211 ? 11.094 16.562 -4.328 1 96.81 211 ASP A N 1
ATOM 1754 C CA . ASP A 1 211 ? 10.172 16 -3.338 1 96.81 211 ASP A CA 1
ATOM 1755 C C . ASP A 1 211 ? 9.125 17.031 -2.912 1 96.81 211 ASP A C 1
ATOM 1757 O O . ASP A 1 211 ? 8.539 16.922 -1.837 1 96.81 211 ASP A O 1
ATOM 1761 N N . SER A 1 212 ? 8.914 18.078 -3.74 1 97.88 212 SER A N 1
ATOM 1762 C CA . SER A 1 212 ? 7.918 19.094 -3.447 1 97.88 212 SER A CA 1
ATOM 1763 C C . SER A 1 212 ? 6.695 18.953 -4.344 1 97.88 212 SER A C 1
ATOM 1765 O O . SER A 1 212 ? 6.773 18.359 -5.426 1 97.88 212 SER A O 1
ATOM 1767 N N . PHE A 1 213 ? 5.57 19.391 -3.861 1 97.94 213 PHE A N 1
ATOM 1768 C CA . PHE A 1 213 ? 4.348 19.672 -4.602 1 97.94 213 PHE A CA 1
ATOM 1769 C C . PHE A 1 213 ? 3.645 18.391 -5.012 1 97.94 213 PHE A C 1
ATOM 1771 O O . PHE A 1 213 ? 2.994 18.328 -6.055 1 97.94 213 PHE A O 1
ATOM 1778 N N . GLY A 1 214 ? 3.812 17.328 -4.238 1 97.69 214 GLY A N 1
ATOM 1779 C CA . GLY A 1 214 ? 3.244 16.078 -4.68 1 97.69 214 GLY A CA 1
ATOM 1780 C C . GLY A 1 214 ? 2.188 15.531 -3.736 1 97.69 214 GLY A C 1
ATOM 1781 O O . GLY A 1 214 ? 1.369 14.695 -4.129 1 97.69 214 GLY A O 1
ATOM 1782 N N . GLY A 1 215 ? 2.283 15.781 -2.486 1 98.69 215 GLY A N 1
ATOM 1783 C CA . GLY A 1 215 ? 1.295 15.469 -1.465 1 98.69 215 GLY A CA 1
ATOM 1784 C C . GLY A 1 215 ? 0.781 16.703 -0.739 1 98.69 215 GLY A C 1
ATOM 1785 O O . GLY A 1 215 ? 1.562 17.578 -0.367 1 98.69 215 GLY A O 1
ATOM 1786 N N . PHE A 1 216 ? -0.569 16.781 -0.6 1 98.88 216 PHE A N 1
ATOM 1787 C CA . PHE A 1 216 ? -1.1 17.984 0.029 1 98.88 216 PHE A CA 1
ATOM 1788 C C . PHE A 1 216 ? -2.434 17.703 0.708 1 98.88 216 PHE A C 1
ATOM 1790 O O . PHE A 1 216 ? -3.033 16.641 0.49 1 98.88 216 PHE A O 1
ATOM 1797 N N . THR A 1 217 ? -2.811 18.547 1.562 1 98.94 217 THR A N 1
ATOM 1798 C CA . THR A 1 217 ? -4.086 18.562 2.27 1 98.94 217 THR A CA 1
ATOM 1799 C C . THR A 1 217 ? -4.914 19.781 1.873 1 98.94 217 THR A C 1
ATOM 1801 O O . THR A 1 217 ? -4.41 20.906 1.879 1 98.94 217 THR A O 1
ATOM 1804 N N . MET A 1 218 ? -6.133 19.547 1.474 1 98.94 218 MET A N 1
ATOM 1805 C CA . MET A 1 218 ? -7.055 20.641 1.138 1 98.94 218 MET A CA 1
ATOM 1806 C C . MET A 1 218 ? -7.953 20.969 2.322 1 98.94 218 MET A C 1
ATOM 1808 O O . MET A 1 218 ? -8.875 20.219 2.641 1 98.94 218 MET A O 1
ATOM 1812 N N . ILE A 1 219 ? -7.73 22.109 2.92 1 98.88 219 ILE A N 1
ATOM 1813 C CA . ILE A 1 219 ? -8.43 22.5 4.137 1 98.88 219 ILE A CA 1
ATOM 1814 C C . ILE A 1 219 ? -9.562 23.469 3.789 1 98.88 219 ILE A C 1
ATOM 1816 O O . ILE A 1 219 ? -9.328 24.484 3.131 1 98.88 219 ILE A O 1
ATOM 1820 N N . LYS A 1 220 ? -10.68 23.141 4.191 1 98.5 220 LYS A N 1
ATOM 1821 C CA . LYS A 1 220 ? -11.828 24.031 4.016 1 98.5 220 LYS A CA 1
ATOM 1822 C C . LYS A 1 220 ? -11.961 25 5.188 1 98.5 220 LYS A C 1
ATOM 1824 O O . LYS A 1 220 ? -12.062 24.578 6.34 1 98.5 220 LYS A O 1
ATOM 1829 N N . ALA A 1 221 ? -11.914 26.281 4.891 1 98 221 ALA A N 1
ATOM 1830 C CA . ALA A 1 221 ? -12.016 27.312 5.91 1 98 221 ALA A CA 1
ATOM 1831 C C . ALA A 1 221 ? -12.727 28.547 5.367 1 98 221 ALA A C 1
ATOM 1833 O O . ALA A 1 221 ? -12.773 28.766 4.152 1 98 221 ALA A O 1
ATOM 1834 N N . GLU A 1 222 ? -13.289 29.344 6.27 1 97.19 222 GLU A N 1
ATOM 1835 C CA . GLU A 1 222 ? -14.008 30.547 5.867 1 97.19 222 GLU A CA 1
ATOM 1836 C C . GLU A 1 222 ? -13.047 31.609 5.344 1 97.19 222 GLU A C 1
ATOM 1838 O O . GLU A 1 222 ? -13.414 32.406 4.484 1 97.19 222 GLU A O 1
ATOM 1843 N N . ARG A 1 223 ? -11.922 31.656 5.852 1 97.88 223 ARG A N 1
ATOM 1844 C CA . ARG A 1 223 ? -10.875 32.594 5.453 1 97.88 223 ARG A CA 1
ATOM 1845 C C . ARG A 1 223 ? -9.492 32.031 5.738 1 97.88 223 ARG A C 1
ATOM 1847 O O . ARG A 1 223 ? -9.352 31.062 6.5 1 97.88 223 ARG A O 1
ATOM 1854 N N . LEU A 1 224 ? -8.5 32.656 5.125 1 98.44 224 LEU A N 1
ATOM 1855 C CA . LEU A 1 224 ? -7.117 32.25 5.355 1 98.44 224 LEU A CA 1
ATOM 1856 C C . LEU A 1 224 ? -6.559 32.938 6.602 1 98.44 224 LEU A C 1
ATOM 1858 O O . LEU A 1 224 ? -5.867 33.938 6.504 1 98.44 224 LEU A O 1
ATOM 1862 N N . SER A 1 225 ? -6.898 32.406 7.738 1 98.06 225 SER A N 1
ATOM 1863 C CA . SER A 1 225 ? -6.395 32.844 9.031 1 98.06 225 SER A CA 1
ATOM 1864 C C . SER A 1 225 ? -6.008 31.656 9.914 1 98.06 225 SER A C 1
ATOM 1866 O O . SER A 1 225 ? -6.504 30.547 9.727 1 98.06 225 SER A O 1
ATOM 1868 N N . TYR A 1 226 ? -5.105 31.938 10.812 1 98 226 TYR A N 1
ATOM 1869 C CA . TYR A 1 226 ? -4.578 30.891 11.664 1 98 226 TYR A CA 1
ATOM 1870 C C . TYR A 1 226 ? -5.699 30.156 12.391 1 98 226 TYR A C 1
ATOM 1872 O O . TYR A 1 226 ? -5.766 28.922 12.359 1 98 226 TYR A O 1
ATOM 1880 N N . ASP A 1 227 ? -6.621 30.922 12.969 1 97.81 227 ASP A N 1
ATOM 1881 C CA . ASP A 1 227 ? -7.699 30.328 13.758 1 97.81 227 ASP A CA 1
ATOM 1882 C C . ASP A 1 227 ? -8.641 29.516 12.883 1 97.81 227 ASP A C 1
ATOM 1884 O O . ASP A 1 227 ? -9.062 28.422 13.266 1 97.81 227 ASP A O 1
ATOM 1888 N N . ALA A 1 228 ? -9.008 30.031 11.695 1 98.31 228 ALA A N 1
ATOM 1889 C CA . ALA A 1 228 ? -9.93 29.328 10.797 1 98.31 228 ALA A CA 1
ATOM 1890 C C . ALA A 1 228 ? -9.305 28.031 10.281 1 98.31 228 ALA A C 1
ATOM 1892 O O . ALA A 1 228 ? -9.992 27.016 10.164 1 98.31 228 ALA A O 1
ATOM 1893 N N . VAL A 1 229 ? -8.055 28.094 9.984 1 98.5 229 VAL A N 1
ATOM 1894 C CA . VAL A 1 229 ? -7.348 26.922 9.469 1 98.5 229 VAL A CA 1
ATOM 1895 C C . VAL A 1 229 ? -7.238 25.875 10.562 1 98.5 229 VAL A C 1
ATOM 1897 O O . VAL A 1 229 ? -7.492 24.688 10.32 1 98.5 229 VAL A O 1
ATOM 1900 N N . ILE A 1 230 ? -6.906 26.297 11.758 1 98.56 230 ILE A N 1
ATOM 1901 C CA . ILE A 1 230 ? -6.816 25.375 12.883 1 98.56 230 ILE A CA 1
ATOM 1902 C C . ILE A 1 230 ? -8.18 24.75 13.141 1 98.56 230 ILE A C 1
ATOM 1904 O O . ILE A 1 230 ? -8.273 23.547 13.406 1 98.56 230 ILE A O 1
ATOM 1908 N N . ASN A 1 231 ? -9.195 25.547 13.078 1 98.12 231 ASN A N 1
ATOM 1909 C CA . ASN A 1 231 ? -10.547 25.016 13.227 1 98.12 231 ASN A CA 1
ATOM 1910 C C . ASN A 1 231 ? -10.836 23.922 12.195 1 98.12 231 ASN A C 1
ATOM 1912 O O . ASN A 1 231 ? -11.438 22.906 12.523 1 98.12 231 ASN A O 1
ATOM 1916 N N . GLY A 1 232 ? -10.445 24.172 10.969 1 98.38 232 GLY A N 1
ATOM 1917 C CA . GLY A 1 232 ? -10.602 23.172 9.922 1 98.38 232 GLY A CA 1
ATOM 1918 C C . GLY A 1 232 ? -9.859 21.891 10.219 1 98.38 232 GLY A C 1
ATOM 1919 O O . GLY A 1 232 ? -10.406 20.797 10.031 1 98.38 232 GLY A O 1
ATOM 1920 N N . LEU A 1 233 ?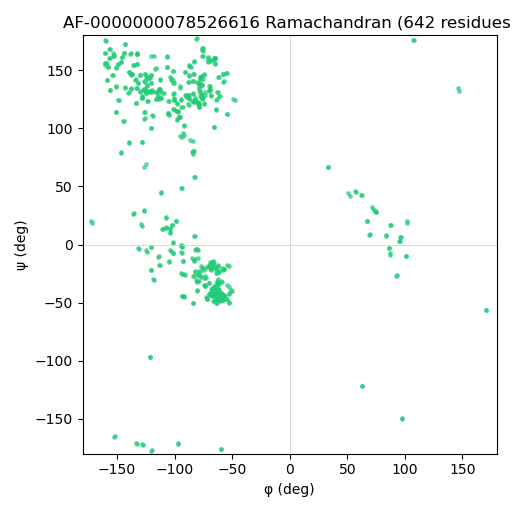 -8.664 22.016 10.703 1 98.69 233 LEU A N 1
ATOM 1921 C CA . LEU A 1 233 ? -7.863 20.844 11.039 1 98.69 233 LEU A CA 1
ATOM 1922 C C . LEU A 1 233 ? -8.484 20.078 12.188 1 98.69 233 LEU A C 1
ATOM 1924 O O . LEU A 1 233 ? -8.695 18.859 12.086 1 98.69 233 LEU A O 1
ATOM 1928 N N . VAL A 1 234 ? -8.844 20.781 13.242 1 98.12 234 VAL A N 1
ATOM 1929 C CA . VAL A 1 234 ? -9.352 20.141 14.461 1 98.12 234 VAL A CA 1
ATOM 1930 C C . VAL A 1 234 ? -10.656 19.406 14.148 1 98.12 234 VAL A C 1
ATOM 1932 O O . VAL A 1 234 ? -10.898 18.312 14.68 1 98.12 234 VAL A O 1
ATOM 1935 N N . ASN A 1 235 ? -11.414 19.922 13.227 1 97.12 235 ASN A N 1
ATOM 1936 C CA . ASN A 1 235 ? -12.742 19.359 12.992 1 97.12 235 ASN A CA 1
ATOM 1937 C C . ASN A 1 235 ? -12.758 18.453 11.758 1 97.12 235 ASN A C 1
ATOM 1939 O O . ASN A 1 235 ? -13.812 17.953 11.367 1 97.12 235 ASN A O 1
ATOM 1943 N N . GLY A 1 236 ? -11.648 18.297 11.164 1 98.06 236 GLY A N 1
ATOM 1944 C CA . GLY A 1 236 ? -11.555 17.375 10.039 1 98.06 236 GLY A CA 1
ATOM 1945 C C . GLY A 1 236 ? -12.18 17.922 8.773 1 98.06 236 GLY A C 1
ATOM 1946 O O . GLY A 1 236 ? -12.688 17.156 7.941 1 98.06 236 GLY A O 1
ATOM 1947 N N . HIS A 1 237 ? -12.203 19.266 8.617 1 98.56 237 HIS A N 1
ATOM 1948 C CA . HIS A 1 237 ? -12.742 19.906 7.426 1 98.56 237 HIS A CA 1
ATOM 1949 C C . HIS A 1 237 ? -11.711 19.938 6.301 1 98.56 237 HIS A C 1
ATOM 1951 O O . HIS A 1 237 ? -11.391 21 5.77 1 98.56 237 HIS A O 1
ATOM 1957 N N . PHE A 1 238 ? -11.25 18.781 5.93 1 98.88 238 PHE A N 1
ATOM 1958 C CA . PHE A 1 238 ? -10.234 18.703 4.887 1 98.88 238 PHE A CA 1
ATOM 1959 C C . PHE A 1 238 ? -10.18 17.312 4.281 1 98.88 238 PHE A C 1
ATOM 1961 O O . PHE A 1 238 ? -10.812 16.375 4.793 1 98.88 238 PHE A O 1
ATOM 1968 N N . TYR A 1 239 ? -9.562 17.141 3.174 1 98.88 239 TYR A N 1
ATOM 1969 C CA . TYR A 1 239 ? -9.188 15.859 2.568 1 98.88 239 TYR A CA 1
ATOM 1970 C C . TYR A 1 239 ? -7.738 15.875 2.107 1 98.88 239 TYR A C 1
ATOM 1972 O O . TYR A 1 239 ? -7.148 16.938 1.927 1 98.88 239 TYR A O 1
ATOM 1980 N N . SER A 1 240 ? -7.168 14.75 2.023 1 98.81 240 SER A N 1
ATOM 1981 C CA . SER A 1 240 ? -5.781 14.602 1.596 1 98.81 240 SER A CA 1
ATOM 1982 C C . SER A 1 240 ? -5.691 14.156 0.14 1 98.81 240 SER A C 1
ATOM 1984 O O . SER A 1 240 ? -6.547 13.414 -0.338 1 98.81 240 SER A O 1
ATOM 1986 N N . SER A 1 241 ? -4.574 14.594 -0.594 1 98.88 241 SER A N 1
ATOM 1987 C CA . SER A 1 241 ? -4.559 14.281 -2.02 1 98.88 241 SER A CA 1
ATOM 1988 C C . SER A 1 241 ? -3.137 14.297 -2.574 1 98.88 241 SER A C 1
ATOM 1990 O O . SER A 1 241 ? -2.256 14.961 -2.02 1 98.88 241 SER A O 1
ATOM 1992 N N . MET A 1 242 ? -3.033 13.492 -3.617 1 98.25 242 MET A N 1
ATOM 1993 C CA . MET A 1 242 ? -1.852 13.5 -4.477 1 98.25 242 MET A CA 1
ATOM 1994 C C . MET A 1 242 ? -2.139 14.219 -5.789 1 98.25 242 MET A C 1
ATOM 1996 O O . MET A 1 242 ? -1.237 14.414 -6.605 1 98.25 242 MET A O 1
ATOM 2000 N N . GLY A 1 243 ? -3.348 14.602 -5.98 1 98.31 243 GLY A N 1
ATOM 2001 C CA . GLY A 1 243 ? -3.727 15.172 -7.266 1 98.31 243 GLY A CA 1
ATOM 2002 C C . GLY A 1 243 ? -5.223 15.352 -7.418 1 98.31 243 GLY A C 1
ATOM 2003 O O . GLY A 1 243 ? -5.703 16.469 -7.605 1 98.31 243 GLY A O 1
ATOM 2004 N N . PRO A 1 244 ? -6.008 14.258 -7.266 1 98.5 244 PRO A N 1
ATOM 2005 C CA . PRO A 1 244 ? -7.457 14.336 -7.461 1 98.5 244 PRO A CA 1
ATOM 2006 C C . PRO A 1 244 ? -8.141 15.234 -6.434 1 98.5 244 PRO A C 1
ATOM 2008 O O . PRO A 1 244 ? -7.582 15.492 -5.363 1 98.5 244 PRO A O 1
ATOM 2011 N N . GLU A 1 245 ? -9.352 15.648 -6.828 1 98.56 245 GLU A N 1
ATOM 2012 C CA . GLU A 1 245 ? -10.102 16.562 -5.977 1 98.56 245 GLU A CA 1
ATOM 2013 C C . GLU A 1 245 ? -11.352 15.898 -5.41 1 98.56 245 GLU A C 1
ATOM 2015 O O . GLU A 1 245 ? -12.055 15.18 -6.121 1 98.56 245 GLU A O 1
ATOM 2020 N N . ILE A 1 246 ? -11.547 16.047 -4.172 1 98.69 246 ILE A N 1
ATOM 2021 C CA . ILE A 1 246 ? -12.852 15.805 -3.57 1 98.69 246 ILE A CA 1
ATOM 2022 C C . ILE A 1 246 ? -13.57 17.141 -3.338 1 98.69 246 ILE A C 1
ATOM 2024 O O . ILE A 1 246 ? -13.125 17.953 -2.531 1 98.69 246 ILE A O 1
ATOM 2028 N N . LYS A 1 247 ? -14.672 17.297 -4.023 1 98.5 247 LYS A N 1
ATOM 2029 C CA . LYS A 1 247 ? -15.359 18.594 -4.027 1 98.5 247 LYS A CA 1
ATOM 2030 C C . LYS A 1 247 ? -16.438 18.641 -2.949 1 98.5 247 LYS A C 1
ATOM 2032 O O . LYS A 1 247 ? -16.594 19.656 -2.27 1 98.5 247 LYS A O 1
ATOM 2037 N N . GLU A 1 248 ? -17.203 17.609 -2.828 1 98.38 248 GLU A N 1
ATOM 2038 C CA . GLU A 1 248 ? -18.281 17.5 -1.84 1 98.38 248 GLU A CA 1
ATOM 2039 C C . GLU A 1 248 ? -18.328 16.109 -1.234 1 98.38 248 GLU A C 1
ATOM 2041 O O . GLU A 1 248 ? -18.031 15.117 -1.909 1 98.38 248 GLU A O 1
ATOM 2046 N N . LEU A 1 249 ? -18.719 16.062 -0.063 1 98.19 249 LEU A N 1
ATOM 2047 C CA . LEU A 1 249 ? -18.906 14.82 0.671 1 98.1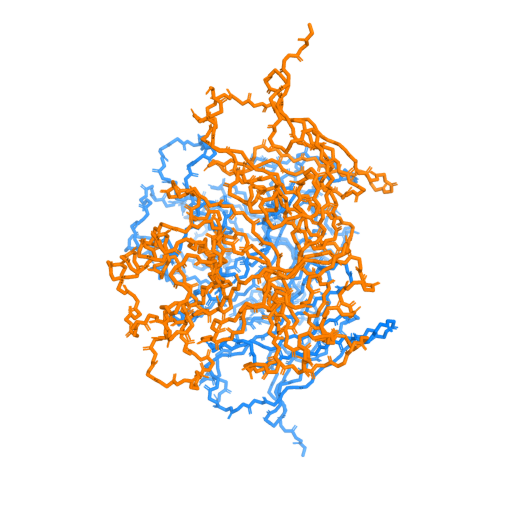9 249 LEU A CA 1
ATOM 2048 C C . LEU A 1 249 ? -20 14.977 1.731 1 98.19 249 LEU A C 1
ATOM 2050 O O . LEU A 1 249 ? -19.844 15.75 2.682 1 98.19 249 LEU A O 1
ATOM 2054 N N . TYR A 1 250 ? -21.078 14.273 1.556 1 97.38 250 TYR A N 1
ATOM 2055 C CA . TYR A 1 250 ? -22.172 14.391 2.508 1 97.38 250 TYR A CA 1
ATOM 2056 C C . TYR A 1 250 ? -23.062 13.148 2.484 1 97.38 250 TYR A C 1
ATOM 2058 O O . TYR A 1 250 ? -22.938 12.312 1.583 1 97.38 250 TYR A O 1
ATOM 2066 N N . ILE A 1 251 ? -23.781 12.992 3.518 1 95.94 251 ILE A N 1
ATOM 2067 C CA . ILE A 1 251 ? -24.797 11.938 3.6 1 95.94 251 ILE A CA 1
ATOM 2068 C C . ILE A 1 251 ? -26.172 12.531 3.334 1 95.94 251 ILE A C 1
ATOM 2070 O O . ILE A 1 251 ? -26.562 13.539 3.938 1 95.94 251 ILE A O 1
ATOM 2074 N N . GLU A 1 252 ? -26.828 12 2.408 1 95.56 252 GLU A N 1
ATOM 2075 C CA . GLU A 1 252 ? -28.219 12.352 2.094 1 95.56 252 GLU A CA 1
ATOM 2076 C C . GLU A 1 252 ? -29.125 11.141 2.238 1 95.56 252 GLU A C 1
ATOM 2078 O O . GLU A 1 252 ? -29.062 10.203 1.44 1 95.56 252 GLU A O 1
ATOM 2083 N N . GLY A 1 253 ? -29.984 11.195 3.26 1 91.44 253 GLY A N 1
ATOM 2084 C CA . GLY A 1 253 ? -30.703 9.977 3.586 1 91.44 253 GLY A CA 1
ATOM 2085 C C . GLY A 1 253 ? -29.781 8.844 4.023 1 91.44 253 GLY A C 1
ATOM 2086 O O . GLY A 1 253 ? -29.078 8.961 5.023 1 91.44 253 GLY A O 1
ATOM 2087 N N . ARG A 1 254 ? -29.875 7.785 3.295 1 91.25 254 ARG A N 1
ATOM 2088 C CA . ARG A 1 254 ? -29.031 6.637 3.613 1 91.25 254 ARG A CA 1
ATOM 2089 C C . ARG A 1 254 ? -27.922 6.469 2.586 1 91.25 254 ARG A C 1
ATOM 2091 O O . ARG A 1 254 ? -27.375 5.371 2.414 1 91.25 254 ARG A O 1
ATOM 2098 N N . GLU A 1 255 ? -27.625 7.59 1.94 1 95.31 255 GLU A N 1
ATOM 2099 C CA . GLU A 1 255 ? -26.625 7.488 0.886 1 95.31 255 GLU A CA 1
ATOM 2100 C C . GLU A 1 255 ? -25.438 8.414 1.157 1 95.31 255 GLU A C 1
ATOM 2102 O O . GLU A 1 255 ? -25.625 9.57 1.531 1 95.31 255 GLU A O 1
ATOM 2107 N N . LEU A 1 256 ? -24.312 7.906 1.062 1 95.94 256 LEU A N 1
ATOM 2108 C CA . LEU A 1 256 ? -23.094 8.719 1.004 1 95.94 256 LEU A CA 1
ATOM 2109 C C . LEU A 1 256 ? -22.891 9.281 -0.398 1 95.94 256 LEU A C 1
ATOM 2111 O O . LEU A 1 256 ? -22.844 8.523 -1.372 1 95.94 256 LEU A O 1
ATOM 2115 N N . VAL A 1 257 ? -22.828 10.555 -0.491 1 97.69 257 VAL A N 1
ATOM 2116 C CA . VAL A 1 257 ? -22.656 11.219 -1.776 1 97.69 257 VAL A CA 1
ATOM 2117 C C . VAL A 1 257 ? -21.266 11.852 -1.842 1 97.69 257 VAL A C 1
ATOM 2119 O O . VAL A 1 257 ? -20.859 12.57 -0.927 1 97.69 257 VAL A O 1
ATOM 2122 N N . VAL A 1 258 ? -20.562 11.594 -2.924 1 97.94 258 VAL A N 1
ATOM 2123 C CA . VAL A 1 258 ? -19.219 12.117 -3.146 1 97.94 258 VAL A CA 1
ATOM 2124 C C . VAL A 1 258 ? -19.156 12.789 -4.52 1 97.94 258 VAL A C 1
ATOM 2126 O O . VAL A 1 258 ? -19.531 12.188 -5.527 1 97.94 258 VAL A O 1
ATOM 2129 N N . LYS A 1 259 ? -18.719 13.977 -4.562 1 98.5 259 LYS A N 1
ATOM 2130 C CA . LYS A 1 259 ? -18.391 14.664 -5.809 1 98.5 259 LYS A CA 1
ATOM 2131 C C . LYS A 1 259 ? -16.891 14.93 -5.914 1 98.5 259 LYS A C 1
ATOM 2133 O O . LYS A 1 259 ? -16.266 15.352 -4.941 1 98.5 259 LYS A O 1
ATOM 2138 N N . THR A 1 260 ? -16.375 14.594 -7.047 1 98.5 260 THR A N 1
ATOM 2139 C CA . THR A 1 260 ? -14.93 14.703 -7.246 1 98.5 260 THR A CA 1
ATOM 2140 C C . THR A 1 260 ? -14.617 15.391 -8.57 1 98.5 260 THR A C 1
ATOM 2142 O O . THR A 1 260 ? -15.516 15.633 -9.375 1 98.5 260 THR A O 1
ATOM 2145 N N . GLY A 1 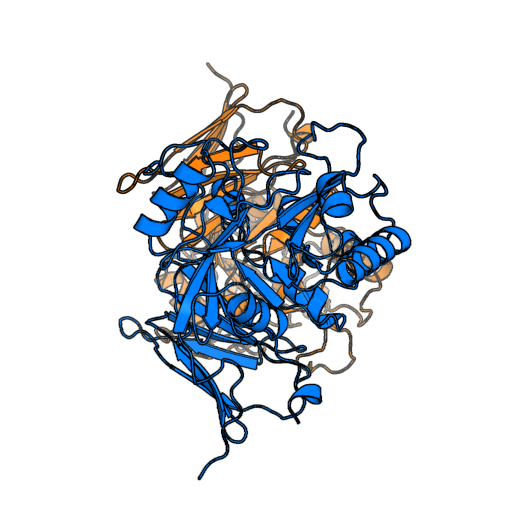261 ? -13.32 15.867 -8.75 1 98.19 261 GLY A N 1
ATOM 2146 C CA . GLY A 1 261 ? -12.836 16.016 -10.117 1 98.19 261 GLY A CA 1
ATOM 2147 C C . GLY A 1 261 ? -12.844 14.703 -10.891 1 98.19 261 GLY A C 1
ATOM 2148 O O . GLY A 1 261 ? -13.289 13.672 -10.375 1 98.19 261 GLY A O 1
ATOM 2149 N N . PRO A 1 262 ? -12.336 14.727 -12.133 1 97.62 262 PRO A N 1
ATOM 2150 C CA . PRO A 1 262 ? -12.328 13.492 -12.938 1 97.62 262 PRO A CA 1
ATOM 2151 C C . PRO A 1 262 ? -11.461 12.398 -12.32 1 97.62 262 PRO A C 1
ATOM 2153 O O . PRO A 1 262 ? -10.281 12.625 -12.047 1 97.62 262 PRO A O 1
ATOM 2156 N N . VAL A 1 263 ? -12.016 11.242 -12.094 1 97.25 263 VAL A N 1
ATOM 2157 C CA . VAL A 1 263 ? -11.289 10.102 -11.547 1 97.25 263 VAL A CA 1
ATOM 2158 C C . VAL A 1 263 ? -11.719 8.82 -12.266 1 97.25 263 VAL A C 1
ATOM 2160 O O . VAL A 1 263 ? -12.719 8.812 -12.984 1 97.25 263 VAL A O 1
ATOM 2163 N N . LYS A 1 264 ? -10.883 7.82 -12.062 1 95.06 264 LYS A N 1
ATOM 2164 C CA . LYS A 1 264 ? -11.148 6.527 -12.688 1 95.06 264 LYS A CA 1
ATOM 2165 C C . LYS A 1 264 ? -11.984 5.637 -11.773 1 95.06 264 LYS A C 1
ATOM 2167 O O . LYS A 1 264 ? -12.688 4.738 -12.242 1 95.06 264 LYS A O 1
ATOM 2172 N N . ALA A 1 265 ? -11.867 5.887 -10.516 1 95.94 265 ALA A N 1
ATOM 2173 C CA . ALA A 1 265 ? -12.578 5.035 -9.562 1 95.94 265 ALA A CA 1
ATOM 2174 C C . ALA A 1 265 ? -12.867 5.789 -8.273 1 95.94 265 ALA A C 1
ATOM 2176 O O . ALA A 1 265 ? -12.109 6.68 -7.875 1 95.94 265 ALA A O 1
ATOM 2177 N N . ILE A 1 266 ? -14 5.512 -7.609 1 97.19 266 ILE A N 1
ATOM 2178 C CA . ILE A 1 266 ? -14.391 5.984 -6.285 1 97.19 266 ILE A CA 1
ATOM 2179 C C . ILE A 1 266 ? -14.805 4.797 -5.418 1 97.19 266 ILE A C 1
ATOM 2181 O O . ILE A 1 266 ? -15.648 3.988 -5.816 1 97.19 266 ILE A O 1
ATOM 2185 N N . CYS A 1 267 ? -14.164 4.719 -4.258 1 95.75 267 CYS A N 1
ATOM 2186 C CA . CYS A 1 267 ? -14.438 3.6 -3.361 1 95.75 267 CYS A CA 1
ATOM 2187 C C . CYS A 1 267 ? -14.883 4.094 -1.991 1 95.75 267 CYS A C 1
ATOM 2189 O O . CYS A 1 267 ? -14.344 5.074 -1.476 1 95.75 267 CYS A O 1
ATOM 2191 N N . GLY A 1 268 ? -15.914 3.42 -1.48 1 94.44 268 GLY A N 1
ATOM 2192 C CA . GLY A 1 268 ? -16.281 3.592 -0.087 1 94.44 268 GLY A CA 1
ATOM 2193 C C . GLY A 1 268 ? -15.688 2.543 0.828 1 94.44 268 GLY A C 1
ATOM 2194 O O . GLY A 1 268 ? -15.625 1.364 0.473 1 94.44 268 GLY A O 1
ATOM 2195 N N . ILE A 1 269 ? -15.18 2.998 1.966 1 93.81 269 ILE A N 1
ATOM 2196 C CA . ILE A 1 269 ? -14.484 2.119 2.9 1 93.81 269 ILE A CA 1
ATOM 2197 C C . ILE A 1 269 ? -15.102 2.254 4.293 1 93.81 269 ILE A C 1
ATOM 2199 O O . ILE A 1 269 ? -15.445 3.357 4.719 1 93.81 269 ILE A O 1
ATOM 2203 N N . THR A 1 270 ? -15.211 1.115 4.965 1 91.88 270 THR A N 1
ATOM 2204 C CA . THR A 1 270 ? -15.68 1.062 6.344 1 91.88 270 THR A CA 1
ATOM 2205 C C . THR A 1 270 ? -14.773 0.175 7.191 1 91.88 270 THR A C 1
ATOM 2207 O O . THR A 1 270 ? -13.688 -0.216 6.746 1 91.88 270 THR A O 1
ATOM 2210 N N . ASP A 1 271 ? -15.188 -0.106 8.422 1 85.56 271 ASP A N 1
ATOM 2211 C CA . ASP A 1 271 ? -14.469 -0.986 9.336 1 85.56 271 ASP A CA 1
ATOM 2212 C C . ASP A 1 271 ? -14.492 -2.43 8.844 1 85.56 271 ASP A C 1
ATOM 2214 O O . ASP A 1 271 ? -13.664 -3.246 9.258 1 85.56 271 ASP A O 1
ATOM 2218 N N . SER A 1 272 ? -15.344 -2.689 7.977 1 76.88 272 SER A N 1
ATOM 2219 C CA . SER A 1 272 ? -15.469 -4.035 7.43 1 76.88 272 SER A CA 1
ATOM 2220 C C . SER A 1 272 ? -14.836 -4.137 6.047 1 76.88 272 SER A C 1
ATOM 2222 O O . SER A 1 272 ? -15.102 -5.082 5.301 1 76.88 272 SER A O 1
ATOM 2224 N N . GLY A 1 273 ? -14.039 -3.125 5.816 1 76.38 273 GLY A N 1
ATOM 2225 C CA . GLY A 1 273 ? -13.422 -3.119 4.504 1 76.38 273 GLY A CA 1
ATOM 2226 C C . GLY A 1 273 ? -14.148 -2.236 3.504 1 76.38 273 GLY A C 1
ATOM 2227 O O . GLY A 1 273 ? -14.633 -1.163 3.857 1 76.38 273 GLY A O 1
ATOM 2228 N N . ARG A 1 274 ? -14.062 -2.678 2.189 1 73.44 274 ARG A N 1
ATOM 2229 C CA . ARG A 1 274 ? -14.664 -1.879 1.128 1 73.44 274 ARG A CA 1
ATOM 2230 C C . ARG A 1 274 ? -16.125 -2.254 0.927 1 73.44 274 ARG A C 1
ATOM 2232 O O . ARG A 1 274 ? -16.469 -3.436 0.839 1 73.44 274 ARG A O 1
ATOM 2239 N N . PHE A 1 275 ? -16.891 -1.248 0.991 1 71.5 275 PHE A N 1
ATOM 2240 C CA . PHE A 1 275 ? -18.312 -1.587 0.899 1 71.5 275 PHE A CA 1
ATOM 2241 C C . PHE A 1 275 ? -18.859 -1.229 -0.474 1 71.5 275 PHE A C 1
ATOM 2243 O O . PHE A 1 275 ? -19.969 -1.65 -0.833 1 71.5 275 PHE A O 1
ATOM 2250 N N . CYS A 1 276 ? -18.094 -0.418 -1.198 1 76.38 276 CYS A N 1
ATOM 2251 C CA . CYS A 1 276 ? -18.547 -0.132 -2.553 1 76.38 276 CYS A CA 1
ATOM 2252 C C . CYS A 1 276 ? -17.406 0.393 -3.416 1 76.38 276 CYS A C 1
ATOM 2254 O O . CYS A 1 276 ? -16.375 0.812 -2.898 1 76.38 276 CYS A O 1
ATOM 2256 N N . HIS A 1 277 ? -17.641 0.165 -4.762 1 82.56 277 HIS A N 1
ATOM 2257 C CA . HIS A 1 277 ? -16.641 0.603 -5.742 1 82.56 277 HIS A CA 1
ATOM 2258 C C . HIS A 1 277 ? -17.312 0.975 -7.062 1 82.56 277 HIS A C 1
ATOM 2260 O O . HIS A 1 277 ? -18.156 0.23 -7.574 1 82.56 277 HIS A O 1
ATOM 2266 N N . ARG A 1 278 ? -17.031 2.174 -7.449 1 86.62 278 ARG A N 1
ATOM 2267 C CA . ARG A 1 278 ? -17.438 2.629 -8.781 1 86.62 278 ARG A CA 1
ATOM 2268 C C . ARG A 1 278 ? -16.219 2.873 -9.664 1 86.62 278 ARG A C 1
ATOM 2270 O O . ARG A 1 278 ? -15.211 3.426 -9.203 1 86.62 278 ARG A O 1
ATOM 2277 N N . ALA A 1 279 ? -16.312 2.357 -10.906 1 89.88 279 ALA A N 1
ATOM 2278 C CA . ALA A 1 279 ? -15.211 2.531 -11.852 1 89.88 279 ALA A CA 1
ATOM 2279 C C . ALA A 1 279 ? -15.695 3.191 -13.141 1 89.88 279 ALA A C 1
ATOM 2281 O O . ALA A 1 279 ? -16.781 2.887 -13.633 1 89.88 279 ALA A O 1
ATOM 2282 N N . ALA A 1 280 ? -14.859 4.012 -13.633 1 88.5 280 ALA A N 1
ATOM 2283 C CA . ALA A 1 280 ? -15.18 4.742 -14.852 1 88.5 280 ALA A CA 1
ATOM 2284 C C . ALA A 1 280 ? -15.086 3.828 -16.078 1 88.5 280 ALA A C 1
ATOM 2286 O O . ALA A 1 280 ? -14.242 2.934 -16.125 1 88.5 280 ALA A O 1
ATOM 2287 N N . VAL A 1 281 ? -15.914 4.113 -16.953 1 82.62 281 VAL A N 1
ATOM 2288 C CA . VAL A 1 281 ? -15.773 3.523 -18.281 1 82.62 281 VAL A CA 1
ATOM 2289 C C . VAL A 1 281 ? -14.664 4.238 -19.062 1 82.62 281 VAL A C 1
ATOM 2291 O O . VAL A 1 281 ? -14.445 5.438 -18.875 1 82.62 281 VAL A O 1
ATOM 2294 N N . LYS A 1 282 ? -14.023 3.391 -19.828 1 78.88 282 LYS A N 1
ATOM 2295 C CA . LYS A 1 282 ? -12.906 3.955 -20.578 1 78.88 282 LYS A CA 1
ATOM 2296 C C . LYS A 1 282 ? -13.32 5.234 -21.297 1 78.88 282 LYS A C 1
ATOM 2298 O O . LYS A 1 282 ? -14.328 5.254 -22.016 1 78.88 282 LYS A O 1
ATOM 2303 N N . GLY A 1 283 ? -12.602 6.297 -21.047 1 80.31 283 GLY A N 1
ATOM 2304 C CA . GLY A 1 283 ? -12.828 7.574 -21.719 1 80.31 283 GLY A CA 1
ATOM 2305 C C . GLY A 1 283 ? -13.898 8.414 -21.031 1 80.31 283 GLY A C 1
ATOM 2306 O O . GLY A 1 283 ? -14.141 9.555 -21.438 1 80.31 283 GLY A O 1
ATOM 2307 N N . GLU A 1 284 ? -14.5 7.93 -20.047 1 91.38 284 GLU A N 1
ATOM 2308 C CA . GLU A 1 284 ? -15.539 8.648 -19.312 1 91.38 284 GLU A CA 1
ATOM 2309 C C . GLU A 1 284 ? -15.258 8.656 -17.812 1 91.38 284 GLU A C 1
ATOM 2311 O O . GLU A 1 284 ? -15.828 7.867 -17.062 1 91.38 284 GLU A O 1
ATOM 2316 N N . PRO A 1 285 ? -14.523 9.656 -17.484 1 93.75 285 PRO A N 1
ATOM 2317 C CA . PRO A 1 285 ? -14.164 9.688 -16.062 1 93.75 285 PRO A CA 1
ATOM 2318 C C . PRO A 1 285 ? -15.383 9.883 -15.156 1 93.75 285 PRO A C 1
ATOM 2320 O O . PRO A 1 285 ? -16.406 10.414 -15.594 1 93.75 285 PRO A O 1
ATOM 2323 N N . LEU A 1 286 ? -15.258 9.438 -13.945 1 95.75 286 LEU A N 1
ATOM 2324 C CA . LEU A 1 286 ? -16.25 9.695 -12.906 1 95.75 286 LEU A CA 1
ATOM 2325 C C . LEU A 1 286 ? -16.031 11.062 -12.273 1 95.75 286 LEU A C 1
ATOM 2327 O O . LEU A 1 286 ? -14.898 11.531 -12.172 1 95.75 286 LEU A O 1
ATOM 2331 N N . THR A 1 287 ? -17.156 11.648 -11.906 1 97.69 287 THR A N 1
ATOM 2332 C CA . THR A 1 287 ? -17.047 12.883 -11.148 1 97.69 287 THR A CA 1
ATOM 2333 C C . THR A 1 287 ? -17.938 12.852 -9.914 1 97.69 287 THR A C 1
ATOM 2335 O O . THR A 1 287 ? -17.969 13.805 -9.133 1 97.69 287 THR A O 1
ATOM 2338 N N . GLU A 1 288 ? -18.688 11.781 -9.75 1 97.38 288 GLU A N 1
ATOM 2339 C CA . GLU A 1 288 ? -19.562 11.633 -8.578 1 97.38 288 GLU A CA 1
ATOM 2340 C C . GLU A 1 288 ? -19.938 10.172 -8.352 1 97.38 288 GLU A C 1
ATOM 2342 O O . GLU A 1 288 ? -19.812 9.344 -9.258 1 97.38 288 GLU A O 1
ATOM 2347 N N . ALA A 1 289 ? -20.266 9.852 -7.191 1 96.56 289 ALA A N 1
ATOM 2348 C CA . ALA A 1 289 ? -20.797 8.539 -6.828 1 96.56 289 ALA A CA 1
ATOM 2349 C C . ALA A 1 289 ? -21.734 8.633 -5.629 1 96.56 289 ALA A C 1
ATOM 2351 O O . ALA A 1 289 ? -21.625 9.555 -4.824 1 96.56 289 ALA A O 1
ATOM 2352 N N . ARG A 1 290 ? -22.625 7.727 -5.574 1 96 290 ARG A N 1
ATOM 2353 C CA . ARG A 1 290 ? -23.516 7.539 -4.441 1 96 290 ARG A CA 1
ATOM 2354 C C . ARG A 1 290 ? -23.453 6.105 -3.926 1 96 290 ARG A C 1
ATOM 2356 O O . ARG A 1 290 ? -23.453 5.156 -4.711 1 96 290 ARG A O 1
ATOM 2363 N N . PHE A 1 291 ? -23.359 6.016 -2.672 1 94.25 291 PHE A N 1
ATOM 2364 C CA . PHE A 1 291 ? -23.266 4.691 -2.059 1 94.25 291 PHE A CA 1
ATOM 2365 C C . PHE A 1 291 ? -24.328 4.531 -0.979 1 94.25 291 PHE A C 1
ATOM 2367 O O . PHE A 1 291 ? -24.469 5.391 -0.106 1 94.25 291 PHE A O 1
ATOM 2374 N N . LEU A 1 292 ? -25.016 3.414 -1.027 1 93.38 292 LEU A N 1
ATOM 2375 C CA . LEU A 1 292 ? -26 3.104 0.009 1 93.38 292 LEU A CA 1
ATOM 2376 C C . LEU A 1 292 ? -25.297 2.643 1.288 1 93.38 292 LEU A C 1
ATOM 2378 O O . LEU A 1 292 ? -24.453 1.746 1.254 1 93.38 292 LEU A O 1
ATOM 2382 N N . LEU A 1 293 ? -25.609 3.291 2.355 1 91.5 293 LEU A N 1
ATOM 2383 C CA . LEU A 1 293 ? -25.094 2.893 3.662 1 91.5 293 LEU A CA 1
ATOM 2384 C C . LEU A 1 293 ? -26 1.84 4.305 1 91.5 293 LEU A C 1
ATOM 2386 O O . LEU A 1 293 ? -27.219 1.902 4.18 1 91.5 293 LEU A O 1
ATOM 2390 N N . LYS A 1 294 ? -25.422 0.881 4.934 1 87.69 294 LYS A N 1
ATOM 2391 C CA . LYS A 1 294 ? -26.172 -0.188 5.59 1 87.69 294 LYS A CA 1
ATOM 2392 C C . LYS A 1 294 ? -26.703 0.266 6.945 1 87.69 294 LYS A C 1
ATOM 2394 O O . LYS A 1 294 ? -27.688 -0.284 7.449 1 87.69 294 LYS A O 1
ATOM 2399 N N . GLY A 1 295 ? -26.062 1.182 7.512 1 86.06 295 GLY A N 1
ATOM 2400 C CA . GLY A 1 295 ? -26.5 1.695 8.797 1 86.06 295 GLY A CA 1
ATOM 2401 C C . GLY A 1 295 ? -25.703 1.146 9.969 1 86.06 295 GLY A C 1
ATOM 2402 O O . GLY A 1 295 ? -25.812 1.654 11.086 1 86.06 295 GLY A O 1
ATOM 2403 N N . ASN A 1 296 ? -24.891 0.158 9.703 1 86.44 296 ASN A N 1
ATOM 2404 C CA . ASN A 1 296 ? -24.125 -0.435 10.789 1 86.44 296 ASN A CA 1
ATOM 2405 C C . ASN A 1 296 ? -22.641 -0.111 10.664 1 86.44 296 ASN A C 1
ATOM 2407 O O . ASN A 1 296 ? -21.812 -0.694 11.359 1 86.44 296 ASN A O 1
ATOM 2411 N N . GLU A 1 297 ? -22.328 0.851 9.789 1 90 297 GLU A N 1
ATOM 2412 C CA . GLU A 1 297 ? -20.938 1.242 9.633 1 90 297 GLU A CA 1
ATOM 2413 C C . GLU A 1 297 ? -20.422 1.975 10.867 1 90 297 GLU A C 1
ATOM 2415 O O . GLU A 1 297 ? -21.109 2.848 11.406 1 90 297 GLU A O 1
ATOM 2420 N N . THR A 1 298 ? -19.25 1.569 11.328 1 92.25 298 THR A N 1
ATOM 2421 C CA . THR A 1 298 ? -18.609 2.314 12.414 1 92.25 298 THR A CA 1
ATOM 2422 C C . THR A 1 298 ? -18.078 3.65 11.906 1 92.25 298 THR A C 1
ATOM 2424 O O . THR A 1 298 ? -18.266 4.688 12.539 1 92.25 298 THR A O 1
ATOM 2427 N N . TYR A 1 299 ? -17.453 3.605 10.844 1 95.19 299 TYR A N 1
ATOM 2428 C CA . TYR A 1 299 ? -16.984 4.805 10.156 1 95.19 299 TYR A CA 1
ATOM 2429 C C . TYR A 1 299 ? -17.078 4.641 8.641 1 95.19 299 TYR A C 1
ATOM 2431 O O . TYR A 1 299 ? -17.266 3.529 8.141 1 95.19 299 TYR A O 1
ATOM 2439 N N . ILE A 1 300 ? -16.984 5.73 7.945 1 95.38 300 ILE A N 1
ATOM 2440 C CA . ILE A 1 300 ? -16.938 5.707 6.488 1 95.38 300 ILE A CA 1
ATOM 2441 C C . ILE A 1 300 ? -15.82 6.633 5.996 1 95.38 300 ILE A C 1
ATOM 2443 O O . ILE A 1 300 ? -15.57 7.676 6.598 1 95.38 300 ILE A O 1
ATOM 2447 N N . ARG A 1 301 ? -15.148 6.27 5.012 1 96.56 301 ARG A N 1
ATOM 2448 C CA . ARG A 1 301 ? -14.234 7.148 4.297 1 96.56 301 ARG A CA 1
ATOM 2449 C C . ARG A 1 301 ? -14.219 6.824 2.805 1 96.56 301 ARG A C 1
ATOM 2451 O O . ARG A 1 301 ? -14.719 5.773 2.387 1 96.56 301 ARG A O 1
ATOM 2458 N N . VAL A 1 302 ? -13.742 7.766 2.057 1 97.31 302 VAL A N 1
ATOM 2459 C CA . VAL A 1 302 ? -13.75 7.648 0.602 1 97.31 302 VAL A CA 1
ATOM 2460 C C . VAL A 1 302 ? -12.328 7.723 0.068 1 97.31 302 VAL A C 1
ATOM 2462 O O . VAL A 1 302 ? -11.508 8.5 0.569 1 97.31 302 VAL A O 1
ATOM 2465 N N . GLU A 1 303 ? -12.102 6.883 -0.876 1 97.31 303 GLU A N 1
ATOM 2466 C CA . GLU A 1 303 ? -10.859 6.879 -1.646 1 97.31 303 GLU A CA 1
ATOM 2467 C C . GLU A 1 303 ? -11.141 6.984 -3.143 1 97.31 303 GLU A C 1
ATOM 2469 O O . GLU A 1 303 ? -12 6.281 -3.67 1 97.31 303 GLU A O 1
ATOM 2474 N N . CYS A 1 304 ? -10.477 7.898 -3.838 1 97.12 304 CYS A N 1
ATOM 2475 C CA . CYS A 1 304 ? -10.609 8 -5.285 1 97.12 304 CYS A CA 1
ATOM 2476 C C . CYS A 1 304 ? -9.25 7.938 -5.969 1 97.12 304 CYS A C 1
ATOM 2478 O O . CYS A 1 304 ? -8.242 8.352 -5.395 1 97.12 304 CYS A O 1
ATOM 2480 N N . LYS A 1 305 ? -9.258 7.355 -7.137 1 96.31 305 LYS A N 1
ATOM 2481 C CA . LYS A 1 305 ? -8.047 7.18 -7.938 1 96.31 305 LYS A CA 1
ATOM 2482 C C . LYS A 1 305 ? -8.234 7.738 -9.344 1 96.31 305 LYS A C 1
ATOM 2484 O O . LYS A 1 305 ? -9.266 7.496 -9.984 1 96.31 305 LYS A O 1
ATOM 2489 N N . ASP A 1 306 ? -7.227 8.516 -9.82 1 96.06 306 ASP A N 1
ATOM 2490 C CA . ASP A 1 306 ? -7.367 9.047 -11.172 1 96.06 306 ASP A CA 1
ATOM 2491 C C . ASP A 1 306 ? -6.625 8.18 -12.18 1 96.06 306 ASP A C 1
ATOM 2493 O O . ASP A 1 306 ? -6.176 7.078 -11.852 1 96.06 306 ASP A O 1
ATOM 2497 N N . GLU A 1 307 ? -6.52 8.641 -13.406 1 92.75 307 GLU A N 1
ATOM 2498 C CA . GLU A 1 307 ? -5.988 7.848 -14.516 1 92.75 307 GLU A CA 1
ATOM 2499 C C . GLU A 1 307 ? -4.48 7.664 -14.391 1 92.75 307 GLU A C 1
ATOM 2501 O O . GLU A 1 307 ? -3.91 6.746 -14.984 1 92.75 307 GLU A O 1
ATOM 2506 N N . LYS A 1 308 ? -3.861 8.5 -13.625 1 92.31 308 LYS A N 1
ATOM 2507 C CA . LYS A 1 308 ? -2.414 8.422 -13.453 1 92.31 308 LYS A CA 1
ATOM 2508 C C . LYS A 1 308 ? -2.047 7.578 -12.234 1 92.31 308 LYS A C 1
ATOM 2510 O O . LYS A 1 308 ? -0.867 7.438 -11.906 1 92.31 308 LYS A O 1
ATOM 2515 N N . GLY A 1 309 ? -3.045 7.121 -11.539 1 93.31 309 GLY A N 1
ATOM 2516 C CA . GLY A 1 309 ? -2.799 6.301 -10.359 1 93.31 309 GLY A CA 1
ATOM 2517 C C . GLY A 1 309 ? -2.613 7.121 -9.094 1 93.31 309 GLY A C 1
ATOM 2518 O O . GLY A 1 309 ? -2.066 6.625 -8.109 1 93.31 309 GLY A O 1
ATOM 2519 N N . LEU A 1 310 ? -3.021 8.398 -9.125 1 96.75 310 LEU A N 1
ATOM 2520 C CA . LEU A 1 310 ? -2.928 9.258 -7.953 1 96.75 310 LEU A CA 1
ATOM 2521 C C . LEU A 1 310 ? -4.207 9.195 -7.129 1 96.75 310 LEU A C 1
ATOM 2523 O O . LEU A 1 310 ? -5.301 9.055 -7.68 1 96.75 310 LEU A O 1
ATOM 2527 N N . PHE A 1 311 ? -4.062 9.352 -5.828 1 98 311 PHE A N 1
ATOM 2528 C CA . PHE A 1 311 ? -5.191 9.125 -4.934 1 98 311 PHE A CA 1
ATOM 2529 C C . PHE A 1 311 ? -5.578 10.414 -4.215 1 98 311 PHE A C 1
ATOM 2531 O O . PHE A 1 311 ? -4.742 11.297 -4.023 1 98 311 PHE A O 1
ATOM 2538 N N . ALA A 1 312 ? -6.832 10.508 -3.871 1 98.75 312 ALA A N 1
ATOM 2539 C CA . ALA A 1 312 ? -7.352 11.375 -2.818 1 98.75 312 ALA A CA 1
ATOM 2540 C C . ALA A 1 312 ? -8.133 10.578 -1.782 1 98.75 312 ALA A C 1
ATOM 2542 O O . ALA A 1 312 ? -8.805 9.594 -2.121 1 98.75 312 ALA A O 1
ATOM 2543 N N . ASN A 1 313 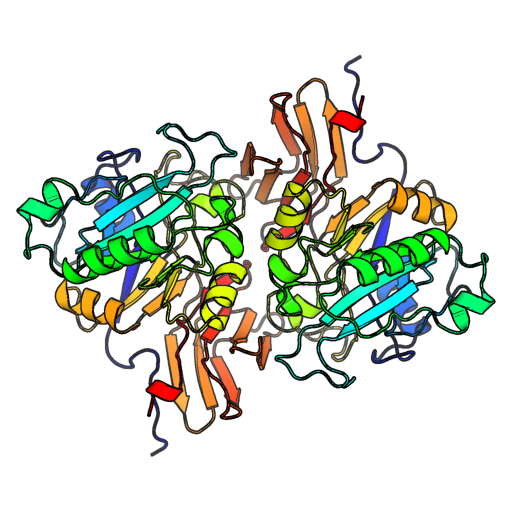? -8.008 10.992 -0.585 1 98.62 313 ASN A N 1
ATOM 2544 C CA . ASN A 1 313 ? -8.68 10.32 0.527 1 98.62 313 ASN A CA 1
ATOM 2545 C C . ASN A 1 313 ? -9.445 11.312 1.398 1 98.62 313 ASN A C 1
ATOM 2547 O O . ASN A 1 313 ? -8.922 12.367 1.764 1 98.62 313 ASN A O 1
ATOM 2551 N N . SER A 1 314 ? -10.688 10.969 1.691 1 98.5 314 SER A N 1
ATOM 2552 C CA . SER A 1 314 ? -11.375 11.695 2.754 1 98.5 314 SER A CA 1
ATOM 2553 C C . SER A 1 314 ? -10.875 11.266 4.129 1 98.5 314 SER A C 1
ATOM 2555 O O . SER A 1 314 ? -10.133 10.289 4.25 1 98.5 314 SER A O 1
ATOM 2557 N N . ASN A 1 315 ? -11.258 12.07 5.09 1 98.38 315 ASN A N 1
ATOM 2558 C CA . ASN A 1 315 ? -11.148 11.586 6.465 1 98.38 315 ASN A CA 1
ATOM 2559 C C . ASN A 1 315 ? -12.078 10.414 6.727 1 98.38 315 ASN A C 1
ATOM 2561 O O . ASN A 1 315 ? -12.977 10.133 5.93 1 98.38 315 ASN A O 1
ATOM 2565 N N . ALA A 1 316 ? -11.742 9.68 7.77 1 97.25 316 ALA A N 1
ATOM 2566 C CA . ALA A 1 316 ? -12.695 8.703 8.289 1 97.25 316 ALA A CA 1
ATOM 2567 C C . ALA A 1 316 ? -13.68 9.352 9.25 1 97.25 316 ALA A C 1
ATOM 2569 O O . ALA A 1 316 ? -13.281 9.992 10.227 1 97.25 316 ALA A O 1
ATOM 2570 N N . TYR A 1 317 ? -14.922 9.219 8.953 1 96 317 TYR A N 1
ATOM 2571 C CA . TYR A 1 317 ? -15.969 9.805 9.789 1 96 317 TYR A CA 1
ATOM 2572 C C . TYR A 1 317 ? -16.688 8.734 10.594 1 96 317 TYR A C 1
ATOM 2574 O O . TYR A 1 317 ? -17.406 7.898 10.031 1 96 317 TYR A O 1
ATOM 2582 N N . PHE A 1 318 ? -16.531 8.766 11.867 1 92.5 318 PHE A N 1
ATOM 2583 C CA . PHE A 1 318 ? -17.188 7.82 12.758 1 92.5 318 PHE A CA 1
ATOM 2584 C C . PHE A 1 318 ? -18.641 8.211 12.977 1 92.5 318 PHE A C 1
ATOM 2586 O O . PHE A 1 318 ? -18.938 9.336 13.391 1 92.5 318 PHE A O 1
ATOM 2593 N N . LEU A 1 319 ? -19.531 7.41 12.648 1 84.94 319 LEU A N 1
ATOM 2594 C CA . LEU A 1 319 ? -20.953 7.738 12.523 1 84.94 319 LEU A CA 1
ATOM 2595 C C . LEU A 1 319 ? -21.641 7.73 13.891 1 84.94 319 LEU A C 1
ATOM 2597 O O . LEU A 1 319 ? -22.688 8.344 14.062 1 84.94 319 LEU A O 1
ATOM 2601 N N . SER A 1 320 ? -21.312 7.031 14.828 1 71.75 320 SER A N 1
ATOM 2602 C CA . SER A 1 320 ? -21.953 7.168 16.141 1 71.75 320 SER A CA 1
ATOM 2603 C C . SER A 1 320 ? -21.875 8.609 16.641 1 71.75 320 SER A C 1
ATOM 2605 O O . SER A 1 320 ? -22.719 9.031 17.422 1 71.75 320 SER A O 1
ATOM 2607 N N . GLY A 1 321 ? -21 9.391 16.062 1 59.75 321 GLY A N 1
ATOM 2608 C CA . GLY A 1 321 ? -20.859 10.766 16.531 1 59.75 321 GLY A CA 1
ATOM 2609 C C . GLY A 1 321 ? -21.547 11.773 15.648 1 59.75 321 GLY A C 1
ATOM 2610 O O . GLY A 1 321 ? -21.547 12.977 15.945 1 59.75 321 GLY A O 1
ATOM 2611 N N . LEU A 1 322 ? -22.062 11.312 14.5 1 55.47 322 LEU A N 1
ATOM 2612 C CA . LEU A 1 322 ? -22.688 12.242 13.562 1 55.47 322 LEU A CA 1
ATOM 2613 C C . LEU A 1 322 ? -24.141 12.531 13.969 1 55.47 322 LEU A C 1
ATOM 2615 O O . LEU A 1 322 ? -24.766 13.461 13.453 1 55.47 322 LEU A O 1
ATOM 2619 N N . GLU A 1 323 ? -24.797 11.797 14.914 1 46.72 323 GLU A N 1
ATOM 2620 C CA . GLU A 1 323 ? -26.125 12.156 15.359 1 46.72 323 GLU A CA 1
ATOM 2621 C C . GLU A 1 323 ? -26.109 13.43 16.203 1 46.72 323 GLU A C 1
ATOM 2623 O O . GLU A 1 323 ? -25.156 13.656 16.969 1 46.72 323 GLU A O 1
ATOM 2628 N N . MET B 1 1 ? 36.688 -11.281 -18.328 1 43.25 1 MET B N 1
ATOM 2629 C CA . MET B 1 1 ? 35.281 -11.414 -18.719 1 43.25 1 MET B CA 1
ATOM 2630 C C . MET B 1 1 ? 34.375 -11.219 -17.516 1 43.25 1 MET B C 1
ATOM 2632 O O . MET B 1 1 ? 34.531 -11.898 -16.484 1 43.25 1 MET B O 1
ATOM 2636 N N . ASN B 1 2 ? 33.812 -10.062 -17.141 1 60.19 2 ASN B N 1
ATOM 2637 C CA . ASN B 1 2 ? 33.188 -9.766 -15.859 1 60.19 2 ASN B CA 1
ATOM 2638 C C . ASN B 1 2 ? 32.094 -10.781 -15.516 1 60.19 2 ASN B C 1
ATOM 2640 O O . ASN B 1 2 ? 31.203 -11.047 -16.328 1 60.19 2 ASN B O 1
ATOM 2644 N N . ASN B 1 3 ? 32.25 -11.641 -14.5 1 83.75 3 ASN B N 1
ATOM 2645 C CA . ASN B 1 3 ? 31.406 -12.766 -14.086 1 83.75 3 ASN B CA 1
ATOM 2646 C C . ASN B 1 3 ? 30.047 -12.289 -13.594 1 83.75 3 ASN B C 1
ATOM 2648 O O . ASN B 1 3 ? 29.969 -11.445 -12.695 1 83.75 3 ASN B O 1
ATOM 2652 N N . ARG B 1 4 ? 28.984 -12.414 -14.477 1 92.06 4 ARG B N 1
ATOM 2653 C CA . ARG B 1 4 ? 27.609 -12.086 -14.156 1 92.06 4 ARG B CA 1
ATOM 2654 C C . ARG B 1 4 ? 26.922 -13.227 -13.406 1 92.06 4 ARG B C 1
ATOM 2656 O O . ARG B 1 4 ? 27.109 -14.391 -13.758 1 92.06 4 ARG B O 1
ATOM 2663 N N . THR B 1 5 ? 26.375 -12.938 -12.273 1 94.19 5 THR B N 1
ATOM 2664 C CA . THR B 1 5 ? 25.438 -13.828 -11.594 1 94.19 5 THR B CA 1
ATOM 2665 C C . THR B 1 5 ? 24 -13.469 -11.922 1 94.19 5 THR B C 1
ATOM 2667 O O . THR B 1 5 ? 23.484 -12.445 -11.461 1 94.19 5 THR B O 1
ATOM 2670 N N . TYR B 1 6 ? 23.359 -14.32 -12.688 1 95.75 6 TYR B N 1
ATOM 2671 C CA . TYR B 1 6 ? 22 -14.039 -13.133 1 95.75 6 TYR B CA 1
ATOM 2672 C C . TYR B 1 6 ? 20.984 -14.391 -12.039 1 95.75 6 TYR B C 1
ATOM 2674 O O . TYR B 1 6 ? 20.969 -15.516 -11.539 1 95.75 6 TYR B O 1
ATOM 2682 N N . LEU B 1 7 ? 20.25 -13.445 -11.703 1 96.31 7 LEU B N 1
ATOM 2683 C CA . LEU B 1 7 ? 19.125 -13.656 -10.789 1 96.31 7 LEU B CA 1
ATOM 2684 C C . LEU B 1 7 ? 17.891 -14.133 -11.547 1 96.31 7 LEU B C 1
ATOM 2686 O O . LEU B 1 7 ? 17.203 -15.055 -11.102 1 96.31 7 LEU B O 1
ATOM 2690 N N . LEU B 1 8 ? 17.516 -13.461 -12.609 1 97 8 LEU B N 1
ATOM 2691 C CA . LEU B 1 8 ? 16.688 -14.039 -13.664 1 97 8 LEU B CA 1
ATOM 2692 C C . LEU B 1 8 ? 17.547 -14.727 -14.711 1 97 8 LEU B C 1
ATOM 2694 O O . LEU B 1 8 ? 18.516 -14.141 -15.211 1 97 8 LEU B O 1
ATOM 2698 N N . PRO B 1 9 ? 17.219 -15.922 -15.008 1 96.31 9 PRO B N 1
ATOM 2699 C CA . PRO B 1 9 ? 18.094 -16.641 -15.93 1 96.31 9 PRO B CA 1
ATOM 2700 C C . PRO B 1 9 ? 18.25 -15.922 -17.281 1 96.31 9 PRO B C 1
ATOM 2702 O O . PRO B 1 9 ? 17.281 -15.344 -17.781 1 96.31 9 PRO B O 1
ATOM 2705 N N . GLU B 1 10 ? 19.406 -16.094 -17.797 1 94.19 10 GLU B N 1
ATOM 2706 C CA . GLU B 1 10 ? 19.672 -15.508 -19.109 1 94.19 10 GLU B CA 1
ATOM 2707 C C . GLU B 1 10 ? 18.922 -16.25 -20.203 1 94.19 10 GLU B C 1
ATOM 2709 O O . GLU B 1 10 ? 18.328 -15.641 -21.078 1 94.19 10 GLU B O 1
ATOM 2714 N N . ALA B 1 11 ? 19.047 -17.531 -20.094 1 94.38 11 ALA B N 1
ATOM 2715 C CA . ALA B 1 11 ? 18.438 -18.391 -21.094 1 94.38 11 ALA B CA 1
ATOM 2716 C C . ALA B 1 11 ? 16.969 -18.641 -20.797 1 94.38 11 ALA B C 1
ATOM 2718 O O . ALA B 1 11 ? 16.516 -18.453 -19.656 1 94.38 11 ALA B O 1
ATOM 2719 N N . GLY B 1 12 ? 16.156 -19 -21.844 1 96.81 12 GLY B N 1
ATOM 2720 C CA . GLY B 1 12 ? 14.75 -19.312 -21.703 1 96.81 12 GLY B CA 1
ATOM 2721 C C . GLY B 1 12 ? 13.836 -18.234 -22.266 1 96.81 12 GLY B C 1
ATOM 2722 O O . GLY B 1 12 ? 14.312 -17.234 -22.797 1 96.81 12 GLY B O 1
ATOM 2723 N N . ARG B 1 13 ? 12.633 -18.531 -22.219 1 97.19 13 ARG B N 1
ATOM 2724 C CA . ARG B 1 13 ? 11.578 -17.625 -22.672 1 97.19 13 ARG B CA 1
ATOM 2725 C C . ARG B 1 13 ? 10.586 -17.344 -21.547 1 97.19 13 ARG B C 1
ATOM 2727 O O . ARG B 1 13 ? 10.273 -18.234 -20.75 1 97.19 13 ARG B O 1
ATOM 2734 N N . PHE B 1 14 ? 10.164 -16.125 -21.578 1 98.62 14 PHE B N 1
ATOM 2735 C CA . PHE B 1 14 ? 9.133 -15.789 -20.594 1 98.62 14 PHE B CA 1
ATOM 2736 C C . PHE B 1 14 ? 7.77 -16.297 -21.047 1 98.62 14 PHE B C 1
ATOM 2738 O O . PHE B 1 14 ? 7.391 -16.141 -22.219 1 98.62 14 PHE B O 1
ATOM 2745 N N . TYR B 1 15 ? 7.113 -16.922 -20.203 1 98.88 15 TYR B N 1
ATOM 2746 C CA . TYR B 1 15 ? 5.715 -17.297 -20.375 1 98.88 15 TYR B CA 1
ATOM 2747 C C . TYR B 1 15 ? 4.828 -16.562 -19.375 1 98.88 15 TYR B C 1
ATOM 2749 O O . TYR B 1 15 ? 5.117 -16.531 -18.188 1 98.88 15 TYR B O 1
ATOM 2757 N N . LYS B 1 16 ? 3.842 -15.906 -19.922 1 98.88 16 LYS B N 1
ATOM 2758 C CA . LYS B 1 16 ? 2.904 -15.141 -19.109 1 98.88 16 LYS B CA 1
ATOM 2759 C C . LYS B 1 16 ? 1.906 -16.062 -18.422 1 98.88 16 LYS B C 1
ATOM 2761 O O . LYS B 1 16 ? 1.263 -16.891 -19.062 1 98.88 16 LYS B O 1
ATOM 2766 N N . ALA B 1 17 ? 1.758 -15.867 -17.062 1 98.94 17 ALA B N 1
ATOM 2767 C CA . ALA B 1 17 ? 0.962 -16.812 -16.281 1 98.94 17 ALA B CA 1
ATOM 2768 C C . ALA B 1 17 ? -0.012 -16.078 -15.359 1 98.94 17 ALA B C 1
ATOM 2770 O O . ALA B 1 17 ? 0.349 -15.086 -14.727 1 98.94 17 ALA B O 1
ATOM 2771 N N . ASN B 1 18 ? -1.239 -16.516 -15.312 1 98.94 18 ASN B N 1
ATOM 2772 C CA . ASN B 1 18 ? -2.145 -16.219 -14.211 1 98.94 18 ASN B CA 1
ATOM 2773 C C . ASN B 1 18 ? -2.191 -17.359 -13.195 1 98.94 18 ASN B C 1
ATOM 2775 O O . ASN B 1 18 ? -2.715 -18.438 -13.492 1 98.94 18 ASN B O 1
ATOM 2779 N N . LEU B 1 19 ? -1.732 -17.062 -12 1 98.94 19 LEU B N 1
ATOM 2780 C CA . LEU B 1 19 ? -1.561 -18.141 -11.039 1 98.94 19 LEU B CA 1
ATOM 2781 C C . LEU B 1 19 ? -2.668 -18.125 -9.992 1 98.94 19 LEU B C 1
ATOM 2783 O O . LEU B 1 19 ? -2.57 -18.797 -8.961 1 98.94 19 LEU B O 1
ATOM 2787 N N . HIS B 1 20 ? -3.73 -17.328 -10.164 1 98.94 20 HIS B N 1
ATOM 2788 C CA . HIS B 1 20 ? -4.883 -17.25 -9.273 1 98.94 20 HIS B CA 1
ATOM 2789 C C . HIS B 1 20 ? -6.172 -17.016 -10.055 1 98.94 20 HIS B C 1
ATOM 2791 O O . HIS B 1 20 ? -6.438 -15.891 -10.492 1 98.94 20 HIS B O 1
ATOM 2797 N N . SER B 1 21 ? -6.996 -18.047 -10.18 1 98.81 21 SER B N 1
ATOM 2798 C CA . SER B 1 21 ? -8.195 -17.953 -11.008 1 98.81 21 SER B CA 1
ATOM 2799 C C . SER B 1 21 ? -9.312 -18.844 -10.469 1 98.81 21 SER B C 1
ATOM 2801 O O . SER B 1 21 ? -9.047 -19.828 -9.773 1 98.81 21 SER B O 1
ATOM 2803 N N . HIS B 1 22 ? -10.469 -18.484 -10.781 1 98.75 22 HIS B N 1
ATOM 2804 C CA . HIS B 1 22 ? -11.648 -19.266 -10.422 1 98.75 22 HIS B CA 1
ATOM 2805 C C . HIS B 1 22 ? -12.539 -19.5 -11.633 1 98.75 22 HIS B C 1
ATOM 2807 O O . HIS B 1 22 ? -12.656 -18.625 -12.508 1 98.75 22 HIS B O 1
ATOM 2813 N N . THR B 1 23 ? -13.141 -20.609 -11.656 1 98.5 23 THR B N 1
ATOM 2814 C CA . THR B 1 23 ? -14.055 -21.031 -12.719 1 98.5 23 THR B CA 1
ATOM 2815 C C . THR B 1 23 ? -15.383 -21.484 -12.133 1 98.5 23 THR B C 1
ATOM 2817 O O . THR B 1 23 ? -15.609 -21.391 -10.922 1 98.5 23 THR B O 1
ATOM 2820 N N . VAL B 1 24 ? -16.234 -22.031 -12.992 1 98.31 24 VAL B N 1
ATOM 2821 C CA . VAL B 1 24 ? -17.562 -22.5 -12.578 1 98.31 24 VAL B CA 1
ATOM 2822 C C . VAL B 1 24 ? -17.406 -23.688 -11.625 1 98.31 24 VAL B C 1
ATOM 2824 O O . VAL B 1 24 ? -18.359 -24.094 -10.969 1 98.31 24 VAL B O 1
ATOM 2827 N N . VAL B 1 25 ? -16.219 -24.266 -11.578 1 97.94 25 VAL B N 1
ATOM 2828 C CA . VAL B 1 25 ? -15.961 -25.375 -10.664 1 97.94 25 VAL B CA 1
ATOM 2829 C C . VAL B 1 25 ? -16.219 -24.922 -9.227 1 97.94 25 VAL B C 1
ATOM 2831 O O . VAL B 1 25 ? -16.656 -25.719 -8.391 1 97.94 25 VAL B O 1
ATOM 2834 N N . SER B 1 26 ? -15.992 -23.719 -8.93 1 97.12 26 SER B N 1
ATOM 2835 C CA . SER B 1 26 ? -16.359 -23.141 -7.637 1 97.12 26 SER B CA 1
ATOM 2836 C C . SER B 1 26 ? -17.297 -21.953 -7.812 1 97.12 26 SER B C 1
ATOM 2838 O O . SER B 1 26 ? -18.484 -22.125 -8.094 1 97.12 26 SER B O 1
ATOM 2840 N N . ASP B 1 27 ? -16.766 -20.688 -7.812 1 96.81 27 ASP B N 1
ATOM 2841 C CA . ASP B 1 27 ? -17.672 -19.547 -7.824 1 96.81 27 ASP B CA 1
ATOM 2842 C C . ASP B 1 27 ? -17.297 -18.562 -8.922 1 96.81 27 ASP B C 1
ATOM 2844 O O . ASP B 1 27 ? -17.703 -17.391 -8.875 1 96.81 27 ASP B O 1
ATOM 2848 N N . GLY B 1 28 ? -16.5 -18.953 -9.914 1 97.81 28 GLY B N 1
ATOM 2849 C CA . GLY B 1 28 ? -16.266 -18.156 -11.117 1 97.81 28 GLY B CA 1
ATOM 2850 C C . GLY B 1 28 ? -17.375 -18.312 -12.141 1 97.81 28 GLY B C 1
ATOM 2851 O O . GLY B 1 28 ? -18.281 -19.125 -11.969 1 97.81 28 GLY B O 1
ATOM 2852 N N . ARG B 1 29 ? -17.234 -17.562 -13.227 1 97.88 29 ARG B N 1
ATOM 2853 C CA . ARG B 1 29 ? -18.344 -17.562 -14.188 1 97.88 29 ARG B CA 1
ATOM 2854 C C . ARG B 1 29 ? -17.922 -18.219 -15.5 1 97.88 29 ARG B C 1
ATOM 2856 O O . ARG B 1 29 ? -18.781 -18.531 -16.328 1 97.88 29 ARG B O 1
ATOM 2863 N N . MET B 1 30 ? -16.703 -18.484 -15.664 1 97.38 30 MET B N 1
ATOM 2864 C CA . MET B 1 30 ? -16.234 -19.125 -16.891 1 97.38 30 MET B CA 1
ATOM 2865 C C . MET B 1 30 ? -15.922 -20.594 -16.656 1 97.38 30 MET B C 1
ATOM 2867 O O . MET B 1 30 ? -15.422 -20.969 -15.602 1 97.38 30 MET B O 1
ATOM 2871 N N . THR B 1 31 ? -16.234 -21.344 -17.719 1 98.25 31 THR B N 1
ATOM 2872 C CA . THR B 1 31 ? -15.703 -22.703 -17.688 1 98.25 31 THR B CA 1
ATOM 2873 C C . THR B 1 31 ? -14.18 -22.688 -17.844 1 98.25 31 THR B C 1
ATOM 2875 O O . THR B 1 31 ? -13.609 -21.719 -18.328 1 98.25 31 THR B O 1
ATOM 2878 N N . PRO B 1 32 ? -13.539 -23.797 -17.391 1 98.44 32 PRO B N 1
ATOM 2879 C CA . PRO B 1 32 ? -12.086 -23.859 -17.609 1 98.44 32 PRO B CA 1
ATOM 2880 C C . PRO B 1 32 ? -11.703 -23.672 -19.078 1 98.44 32 PRO B C 1
ATOM 2882 O O . PRO B 1 32 ? -10.719 -23 -19.375 1 98.44 32 PRO B O 1
ATOM 2885 N N . GLU B 1 33 ? -12.523 -24.172 -20 1 98.44 33 GLU B N 1
ATOM 2886 C CA . GLU B 1 33 ? -12.258 -24.047 -21.422 1 98.44 33 GLU B CA 1
ATOM 2887 C C . GLU B 1 33 ? -12.383 -22.594 -21.891 1 98.44 33 GLU B C 1
ATOM 2889 O O . GLU B 1 33 ? -11.547 -22.109 -22.656 1 98.44 33 GLU B O 1
ATOM 2894 N N . GLU B 1 34 ? -13.43 -22 -21.391 1 97.94 34 GLU B N 1
ATOM 2895 C CA . GLU B 1 34 ? -13.625 -20.594 -21.719 1 97.94 34 GLU B CA 1
ATOM 2896 C C . GLU B 1 34 ? -12.477 -19.734 -21.188 1 97.94 34 GLU B C 1
ATOM 2898 O O . GLU B 1 34 ? -11.984 -18.844 -21.875 1 97.94 34 GLU B O 1
ATOM 2903 N N . ALA B 1 35 ? -12.102 -20 -19.953 1 97.88 35 ALA B N 1
ATOM 2904 C CA . ALA B 1 35 ? -10.992 -19.266 -19.359 1 97.88 35 ALA B CA 1
ATOM 2905 C C . ALA B 1 35 ? -9.719 -19.422 -20.188 1 97.88 35 ALA B C 1
ATOM 2907 O O . ALA B 1 35 ? -9.055 -18.438 -20.5 1 97.88 35 ALA B O 1
ATOM 2908 N N . LYS B 1 36 ? -9.406 -20.672 -20.562 1 98.5 36 LYS B N 1
ATOM 2909 C CA . LYS B 1 36 ? -8.242 -20.938 -21.422 1 98.5 36 LYS B CA 1
ATOM 2910 C C . LYS B 1 36 ? -8.289 -20.078 -22.688 1 98.5 36 LYS B C 1
ATOM 2912 O O . LYS B 1 36 ? -7.312 -19.406 -23.016 1 98.5 36 LYS B O 1
ATOM 2917 N N . GLU B 1 37 ? -9.391 -20.062 -23.359 1 97.94 37 GLU B N 1
ATOM 2918 C CA . GLU B 1 37 ? -9.5 -19.391 -24.656 1 97.94 37 GLU B CA 1
ATOM 2919 C C . GLU B 1 37 ? -9.305 -17.891 -24.5 1 97.94 37 GLU B C 1
ATOM 2921 O O . GLU B 1 37 ? -8.57 -17.266 -25.281 1 97.94 37 GLU B O 1
ATOM 2926 N N . HIS B 1 38 ? -9.93 -17.328 -23.547 1 97.44 38 HIS B N 1
ATOM 2927 C CA . HIS B 1 38 ? -9.836 -15.883 -23.359 1 97.44 38 HIS B CA 1
ATOM 2928 C C . HIS B 1 38 ? -8.438 -15.477 -22.906 1 97.44 38 HIS B C 1
ATOM 2930 O O . HIS B 1 38 ? -7.906 -14.461 -23.359 1 97.44 38 HIS B O 1
ATOM 2936 N N . TYR B 1 39 ? -7.879 -16.219 -22 1 98.19 39 TYR B N 1
ATOM 2937 C CA . TYR B 1 39 ? -6.547 -15.875 -21.516 1 98.19 39 TYR B CA 1
ATOM 2938 C C . TYR B 1 39 ? -5.5 -16.062 -22.609 1 98.19 39 TYR B C 1
ATOM 2940 O O . TYR B 1 39 ? -4.59 -15.242 -22.75 1 98.19 39 TYR B O 1
ATOM 2948 N N . LYS B 1 40 ? -5.625 -17.094 -23.422 1 98.25 40 LYS B N 1
ATOM 2949 C CA . LYS B 1 40 ? -4.727 -17.266 -24.562 1 98.25 40 LYS B CA 1
ATOM 2950 C C . LYS B 1 40 ? -4.801 -16.078 -25.5 1 98.25 40 LYS B C 1
ATOM 2952 O O . LYS B 1 40 ? -3.77 -15.586 -25.969 1 98.25 40 LYS B O 1
ATOM 2957 N N . LYS B 1 41 ? -5.996 -15.633 -25.734 1 97.38 41 LYS B N 1
ATOM 2958 C CA . LYS B 1 41 ? -6.215 -14.492 -26.625 1 97.38 41 LYS B CA 1
ATOM 2959 C C . LYS B 1 41 ? -5.523 -13.242 -26.094 1 97.38 41 LYS B C 1
ATOM 2961 O O . LYS B 1 41 ? -5.207 -12.328 -26.859 1 97.38 41 LYS B O 1
ATOM 2966 N N . HIS B 1 42 ? -5.305 -13.25 -24.812 1 97.56 42 HIS B N 1
ATOM 2967 C CA . HIS B 1 42 ? -4.691 -12.078 -24.203 1 97.56 42 HIS B CA 1
ATOM 2968 C C . HIS B 1 42 ? -3.223 -12.328 -23.875 1 97.56 42 HIS B C 1
ATOM 2970 O O . HIS B 1 42 ? -2.645 -11.648 -23.016 1 97.56 42 HIS B O 1
ATOM 2976 N N . GLY B 1 43 ? -2.664 -13.375 -24.422 1 98.06 43 GLY B N 1
ATOM 2977 C CA . GLY B 1 43 ? -1.222 -13.57 -24.406 1 98.06 43 GLY B CA 1
ATOM 2978 C C . GLY B 1 43 ? -0.748 -14.453 -23.281 1 98.06 43 GLY B C 1
ATOM 2979 O O . GLY B 1 43 ? 0.457 -14.586 -23.047 1 98.06 43 GLY B O 1
ATOM 2980 N N . TYR B 1 44 ? -1.644 -15.023 -22.562 1 98.81 44 TYR B N 1
ATOM 2981 C CA . TYR B 1 44 ? -1.257 -15.93 -21.484 1 98.81 44 TYR B CA 1
ATOM 2982 C C . TYR B 1 44 ? -1.009 -17.344 -22.031 1 98.81 44 TYR B C 1
ATOM 2984 O O . TYR B 1 44 ? -1.743 -17.812 -22.891 1 98.81 44 TYR B O 1
ATOM 2992 N N . GLN B 1 45 ? 0.023 -17.984 -21.484 1 98.88 45 GLN B N 1
ATOM 2993 C CA . GLN B 1 45 ? 0.336 -19.359 -21.875 1 98.88 45 GLN B CA 1
ATOM 2994 C C . GLN B 1 45 ? 0.102 -20.328 -20.719 1 98.88 45 GLN B C 1
ATOM 2996 O O . GLN B 1 45 ? 0.055 -21.531 -20.906 1 98.88 45 GLN B O 1
ATOM 3001 N N . ILE B 1 46 ? 0.018 -19.812 -19.516 1 98.94 46 ILE B N 1
ATOM 3002 C CA . ILE B 1 46 ? -0.113 -20.641 -18.328 1 98.94 46 ILE B CA 1
ATOM 3003 C C . ILE B 1 46 ? -1.242 -20.109 -17.453 1 98.94 46 ILE B C 1
ATOM 3005 O O . ILE B 1 46 ? -1.374 -18.906 -17.25 1 98.94 46 ILE B O 1
ATOM 3009 N N . MET B 1 47 ? -2.016 -20.984 -16.906 1 98.81 47 MET B N 1
ATOM 3010 C CA . MET B 1 47 ? -3.012 -20.641 -15.906 1 98.81 47 MET B CA 1
ATOM 3011 C C . MET B 1 47 ? -3.074 -21.688 -14.805 1 98.81 47 MET B C 1
ATOM 3013 O O . MET B 1 47 ? -3.057 -22.891 -15.094 1 98.81 47 MET B O 1
ATOM 3017 N N . ALA B 1 48 ? -3.031 -21.219 -13.578 1 98.88 48 ALA B N 1
ATOM 3018 C CA . ALA B 1 48 ? -3.365 -22.109 -12.469 1 98.88 48 ALA B CA 1
ATOM 3019 C C . ALA B 1 48 ? -4.855 -22.062 -12.156 1 98.88 48 ALA B C 1
ATOM 3021 O O . ALA B 1 48 ? -5.434 -20.969 -12.016 1 98.88 48 ALA B O 1
ATOM 3022 N N . PHE B 1 49 ? -5.441 -23.172 -12.117 1 98.69 49 PHE B N 1
ATOM 3023 C CA . PHE B 1 49 ? -6.848 -23.25 -11.742 1 98.69 49 PHE B CA 1
ATOM 3024 C C . PHE B 1 49 ? -6.996 -23.484 -10.242 1 98.69 49 PHE B C 1
ATOM 3026 O O . PHE B 1 49 ? -6.859 -24.609 -9.766 1 98.69 49 PHE B O 1
ATOM 3033 N N . THR B 1 50 ? -7.332 -22.406 -9.555 1 98.81 50 THR B N 1
ATOM 3034 C CA . THR B 1 50 ? -7.32 -22.391 -8.094 1 98.81 50 THR B CA 1
ATOM 3035 C C . THR B 1 50 ? -8.742 -22.281 -7.543 1 98.81 50 THR B C 1
ATOM 3037 O O . THR B 1 50 ? -8.992 -21.5 -6.617 1 98.81 50 THR B O 1
ATOM 3040 N N . ASP B 1 51 ? -9.656 -23.016 -8.062 1 98.62 51 ASP B N 1
ATOM 3041 C CA . ASP B 1 51 ? -11.031 -22.984 -7.57 1 98.62 51 ASP B CA 1
ATOM 3042 C C . ASP B 1 51 ? -11.086 -23.25 -6.066 1 98.62 51 ASP B C 1
ATOM 3044 O O . ASP B 1 51 ? -10.297 -24.047 -5.547 1 98.62 51 ASP B O 1
ATOM 3048 N N . HIS B 1 52 ? -12.047 -22.625 -5.422 1 97.5 52 HIS B N 1
ATOM 3049 C CA . HIS B 1 52 ? -12.125 -22.688 -3.965 1 97.5 52 HIS B CA 1
ATOM 3050 C C . HIS B 1 52 ? -12.391 -24.109 -3.482 1 97.5 52 HIS B C 1
ATOM 3052 O O . HIS B 1 52 ? -13.43 -24.688 -3.793 1 97.5 52 HIS B O 1
ATOM 3058 N N . ARG B 1 53 ? -11.43 -24.625 -2.75 1 96.81 53 ARG B N 1
ATOM 3059 C CA . ARG B 1 53 ? -11.578 -25.828 -1.938 1 96.81 53 ARG B CA 1
ATOM 3060 C C . ARG B 1 53 ? -11.742 -27.062 -2.816 1 96.81 53 ARG B C 1
ATOM 3062 O O . ARG B 1 53 ? -12.086 -28.141 -2.322 1 96.81 53 ARG B O 1
ATOM 3069 N N . ILE B 1 54 ? -11.562 -26.891 -4.059 1 97.38 54 ILE B N 1
ATOM 3070 C CA . ILE B 1 54 ? -11.695 -28.016 -4.984 1 97.38 54 ILE B CA 1
ATOM 3071 C C . ILE B 1 54 ? -10.422 -28.141 -5.82 1 97.38 54 ILE B C 1
ATOM 3073 O O . ILE B 1 54 ? -10.18 -27.344 -6.727 1 97.38 54 ILE B O 1
ATOM 3077 N N . TYR B 1 55 ? -9.711 -29.188 -5.496 1 97.88 55 TYR B N 1
ATOM 3078 C CA . TYR B 1 55 ? -8.539 -29.516 -6.309 1 97.88 55 TYR B CA 1
ATOM 3079 C C . TYR B 1 55 ? -8.953 -30.188 -7.609 1 97.88 55 TYR B C 1
ATOM 3081 O O . TYR B 1 55 ? -9.727 -31.156 -7.598 1 97.88 55 TYR B O 1
ATOM 3089 N N . ARG B 1 56 ? -8.5 -29.688 -8.711 1 94.81 56 ARG B N 1
ATOM 3090 C CA . ARG B 1 56 ? -8.742 -30.312 -10.008 1 94.81 56 ARG B CA 1
ATOM 3091 C C . ARG B 1 56 ? -7.527 -30.172 -10.914 1 94.81 56 ARG B C 1
ATOM 3093 O O . ARG B 1 56 ? -6.891 -29.125 -10.961 1 94.81 56 ARG B O 1
ATOM 3100 N N . ASN B 1 57 ? -7.211 -31.203 -11.539 1 96.56 57 ASN B N 1
ATOM 3101 C CA . ASN B 1 57 ? -6.223 -31.219 -12.617 1 96.56 57 ASN B CA 1
ATOM 3102 C C . ASN B 1 57 ? -6.887 -31.156 -13.984 1 96.56 57 ASN B C 1
ATOM 3104 O O . ASN B 1 57 ? -7.5 -32.125 -14.422 1 96.56 57 ASN B O 1
ATOM 3108 N N . HIS B 1 58 ? -6.797 -30.016 -14.664 1 97.5 58 HIS B N 1
ATOM 3109 C CA . HIS B 1 58 ? -7.398 -29.844 -15.984 1 97.5 58 HIS B CA 1
ATOM 3110 C C . HIS B 1 58 ? -6.402 -30.156 -17.094 1 97.5 58 HIS B C 1
ATOM 3112 O O . HIS B 1 58 ? -6.23 -29.359 -18.016 1 97.5 58 HIS B O 1
ATOM 3118 N N . GLU B 1 59 ? -5.773 -31.234 -16.969 1 96.25 59 GLU B N 1
ATOM 3119 C CA . GLU B 1 59 ? -4.734 -31.609 -17.922 1 96.25 59 GLU B CA 1
ATOM 3120 C C . GLU B 1 59 ? -5.289 -31.703 -19.344 1 96.25 59 GLU B C 1
ATOM 3122 O O . GLU B 1 59 ? -4.547 -31.578 -20.312 1 96.25 59 GLU B O 1
ATOM 3127 N N . GLU B 1 60 ? -6.602 -31.859 -19.484 1 97.19 60 GLU B N 1
ATOM 3128 C CA . GLU B 1 60 ? -7.242 -31.922 -20.797 1 97.19 60 GLU B CA 1
ATOM 3129 C C . GLU B 1 60 ? -7.113 -30.609 -21.531 1 97.19 60 GLU B C 1
ATOM 3131 O O . GLU B 1 60 ? -7.309 -30.547 -22.75 1 97.19 60 GLU B O 1
ATOM 3136 N N . LEU B 1 61 ? -6.832 -29.531 -20.859 1 98.31 61 LEU B N 1
ATOM 3137 C CA . LEU B 1 61 ? -6.734 -28.203 -21.469 1 98.31 61 LEU B CA 1
ATOM 3138 C C . LEU B 1 61 ? -5.344 -27.969 -22.047 1 98.31 61 LEU B C 1
ATOM 3140 O O . LEU B 1 61 ? -5.133 -27.031 -22.812 1 98.31 61 LEU B O 1
ATOM 3144 N N . ASN B 1 62 ? -4.398 -28.812 -21.734 1 97.94 62 ASN B N 1
ATOM 3145 C CA . ASN B 1 62 ? -3.018 -28.609 -22.156 1 97.94 62 ASN B CA 1
ATOM 3146 C C . ASN B 1 62 ? -2.859 -28.812 -23.656 1 97.94 62 ASN B C 1
ATOM 3148 O O . ASN B 1 62 ? -3.469 -29.719 -24.234 1 97.94 62 ASN B O 1
ATOM 3152 N N . ASP B 1 63 ? -2.129 -27.938 -24.234 1 96.88 63 ASP B N 1
ATOM 3153 C CA . ASP B 1 63 ? -1.682 -28.125 -25.625 1 96.88 63 ASP B CA 1
ATOM 3154 C C . ASP B 1 63 ? -0.357 -27.406 -25.859 1 96.88 63 ASP B C 1
ATOM 3156 O O . ASP B 1 63 ? 0.379 -27.109 -24.922 1 96.88 63 ASP B O 1
ATOM 3160 N N . GLU B 1 64 ? 0.005 -27.219 -27.094 1 95.81 64 GLU B N 1
ATOM 3161 C CA . GLU B 1 64 ? 1.32 -26.688 -27.422 1 95.81 64 GLU B CA 1
ATOM 3162 C C . GLU B 1 64 ? 1.438 -25.219 -27.016 1 95.81 64 GLU B C 1
ATOM 3164 O O . GLU B 1 64 ? 2.545 -24.703 -26.859 1 95.81 64 GLU B O 1
ATOM 3169 N N . GLU B 1 65 ? 0.283 -24.609 -26.75 1 97.56 65 GLU B N 1
ATOM 3170 C CA . GLU B 1 65 ? 0.313 -23.156 -26.547 1 97.56 65 GLU B CA 1
ATOM 3171 C C . GLU B 1 65 ? -0.203 -22.781 -25.156 1 97.56 65 GLU B C 1
ATOM 3173 O O . GLU B 1 65 ? -0.203 -21.609 -24.797 1 97.56 65 GLU B O 1
ATOM 3178 N N . PHE B 1 66 ? -0.602 -23.781 -24.438 1 98.56 66 PHE B N 1
ATOM 3179 C CA . PHE B 1 66 ? -1.25 -23.469 -23.172 1 98.56 66 PHE B CA 1
ATOM 3180 C C . PHE B 1 66 ? -1.018 -24.594 -22.156 1 98.56 66 PHE B C 1
ATOM 3182 O O . PHE B 1 66 ? -1.113 -25.766 -22.5 1 98.56 66 PHE B O 1
ATOM 3189 N N . LEU B 1 67 ? -0.719 -24.188 -20.984 1 98.69 67 LEU B N 1
ATOM 3190 C CA . LEU B 1 67 ? -0.498 -25.125 -19.891 1 98.69 67 LEU B CA 1
ATOM 3191 C C . LEU B 1 67 ? -1.426 -24.812 -18.719 1 98.69 67 LEU B C 1
ATOM 3193 O O . LEU B 1 67 ? -1.438 -23.688 -18.203 1 98.69 67 LEU B O 1
ATOM 3197 N N . ALA B 1 68 ? -2.184 -25.766 -18.328 1 98.75 68 ALA B N 1
ATOM 3198 C CA . ALA B 1 68 ? -3.008 -25.688 -17.125 1 98.75 68 ALA B CA 1
ATOM 3199 C C . ALA B 1 68 ? -2.275 -26.266 -15.914 1 98.75 68 ALA B C 1
ATOM 3201 O O . ALA B 1 68 ? -1.93 -27.453 -15.898 1 98.75 68 ALA B O 1
ATOM 3202 N N . LEU B 1 69 ? -2.035 -25.453 -14.922 1 98.62 69 LEU B N 1
ATOM 3203 C CA . LEU B 1 69 ? -1.452 -25.938 -13.68 1 98.62 69 LEU B CA 1
ATOM 3204 C C . LEU B 1 69 ? -2.539 -26.406 -12.719 1 98.62 69 LEU B C 1
ATOM 3206 O O . LEU B 1 69 ? -3.5 -25.688 -12.453 1 98.62 69 LEU B O 1
ATOM 3210 N N . ALA B 1 70 ? -2.379 -27.656 -12.25 1 98.62 70 ALA B N 1
ATOM 3211 C CA . ALA B 1 70 ? -3.283 -28.156 -11.227 1 98.62 70 ALA B CA 1
ATOM 3212 C C . ALA B 1 70 ? -3.074 -27.422 -9.898 1 98.62 70 ALA B C 1
ATOM 3214 O O . ALA B 1 70 ? -1.942 -27.281 -9.43 1 98.62 70 ALA B O 1
ATOM 3215 N N . ALA B 1 71 ? -4.148 -26.938 -9.359 1 98.69 71 ALA B N 1
ATOM 3216 C CA . ALA B 1 71 ? -4.047 -26.125 -8.148 1 98.69 71 ALA B CA 1
ATOM 3217 C C . ALA B 1 71 ? -5.383 -26.062 -7.418 1 98.69 71 ALA B C 1
ATOM 3219 O O . ALA B 1 71 ? -6.359 -26.688 -7.84 1 98.69 71 ALA B O 1
ATOM 3220 N N . VAL B 1 72 ? -5.406 -25.438 -6.277 1 98.81 72 VAL B N 1
ATOM 3221 C CA . VAL B 1 72 ? -6.586 -25.219 -5.449 1 98.81 72 VAL B CA 1
ATOM 3222 C C . VAL B 1 72 ? -6.336 -24.047 -4.496 1 98.81 72 VAL B C 1
ATOM 3224 O O . VAL B 1 72 ? -5.203 -23.828 -4.055 1 98.81 72 VAL B O 1
ATOM 3227 N N . GLU B 1 73 ? -7.34 -23.266 -4.305 1 98.69 73 GLU B N 1
ATOM 3228 C CA . GLU B 1 73 ? -7.277 -22.297 -3.219 1 98.69 73 GLU B CA 1
ATOM 3229 C C . GLU B 1 73 ? -7.992 -22.812 -1.974 1 98.69 73 GLU B C 1
ATOM 3231 O O . GLU B 1 73 ? -9.195 -23.094 -2.014 1 98.69 73 GLU B O 1
ATOM 3236 N N . VAL B 1 74 ? -7.277 -22.891 -0.921 1 98.31 74 VAL B N 1
ATOM 3237 C CA . VAL B 1 74 ? -7.871 -23.297 0.349 1 98.31 74 VAL B CA 1
ATOM 3238 C C . VAL B 1 74 ? -7.988 -22.094 1.275 1 98.31 74 VAL B C 1
ATOM 3240 O O . VAL B 1 74 ? -7.387 -21.047 1.021 1 98.31 74 VAL B O 1
ATOM 3243 N N . ASP B 1 75 ? -8.828 -22.203 2.309 1 97.06 75 ASP B N 1
ATOM 3244 C CA . ASP B 1 75 ? -9.039 -21.094 3.234 1 97.06 75 ASP B CA 1
ATOM 3245 C C . ASP B 1 75 ? -9.086 -21.594 4.68 1 97.06 75 ASP B C 1
ATOM 3247 O O . ASP B 1 75 ? -9.445 -22.75 4.934 1 97.06 75 ASP B O 1
ATOM 3251 N N . ILE B 1 76 ? -8.625 -20.844 5.543 1 97.12 76 ILE B N 1
ATOM 3252 C CA . ILE B 1 76 ? -8.789 -21 6.984 1 97.12 76 ILE B CA 1
ATOM 3253 C C . ILE B 1 76 ? -9.492 -19.766 7.562 1 97.12 76 ILE B C 1
ATOM 3255 O O . ILE B 1 76 ? -8.852 -18.766 7.883 1 97.12 76 ILE B O 1
ATOM 3259 N N . ASN B 1 77 ? -10.781 -19.906 7.789 1 95.56 77 ASN B N 1
ATOM 3260 C CA . ASN B 1 77 ? -11.641 -18.797 8.188 1 95.56 77 ASN B CA 1
ATOM 3261 C C . ASN B 1 77 ? -11.625 -18.594 9.695 1 95.56 77 ASN B C 1
ATOM 3263 O O . ASN B 1 77 ? -11.469 -19.547 10.461 1 95.56 77 ASN B O 1
ATOM 3267 N N . GLU B 1 78 ? -11.875 -17.344 10.047 1 93.25 78 GLU B N 1
ATOM 3268 C CA . GLU B 1 78 ? -11.984 -17 11.461 1 93.25 78 GLU B CA 1
ATOM 3269 C C . GLU B 1 78 ? -13.273 -17.531 12.062 1 93.25 78 GLU B C 1
ATOM 3271 O O . GLU B 1 78 ? -13.328 -17.844 13.258 1 93.25 78 GLU B O 1
ATOM 3276 N N . VAL B 1 79 ? -14.336 -17.641 11.164 1 90.81 79 VAL B N 1
ATOM 3277 C CA . VAL B 1 79 ? -15.648 -18.094 11.609 1 90.81 79 VAL B CA 1
ATOM 3278 C C . VAL B 1 79 ? -16.016 -19.391 10.898 1 90.81 79 VAL B C 1
ATOM 3280 O O . VAL B 1 79 ? -15.406 -19.734 9.875 1 90.81 79 VAL B O 1
ATOM 3283 N N . SER B 1 80 ? -16.922 -20.094 11.391 1 84.38 80 SER B N 1
ATOM 3284 C CA . SER B 1 80 ? -17.297 -21.406 10.867 1 84.38 80 SER B CA 1
ATOM 3285 C C . SER B 1 80 ? -18.141 -21.281 9.609 1 84.38 80 SER B C 1
ATOM 3287 O O . SER B 1 80 ? -18.188 -22.203 8.789 1 84.38 80 SER B O 1
ATOM 3289 N N . SER B 1 81 ? -18.641 -20.172 9.461 1 80.62 81 SER B N 1
ATOM 3290 C CA . SER B 1 81 ? -19.5 -20.016 8.289 1 80.62 81 SER B CA 1
ATOM 3291 C C . SER B 1 81 ? -18.688 -19.875 7.016 1 80.62 81 SER B C 1
ATOM 3293 O O . SER B 1 81 ? -17.625 -19.25 7.02 1 80.62 81 SER B O 1
ATOM 3295 N N . ASP B 1 82 ? -19.172 -20.531 6.059 1 74.56 82 ASP B N 1
ATOM 3296 C CA . ASP B 1 82 ? -18.547 -20.406 4.746 1 74.56 82 ASP B CA 1
ATOM 3297 C C . ASP B 1 82 ? -18.875 -19.078 4.098 1 74.56 82 ASP B C 1
ATOM 3299 O O . ASP B 1 82 ? -18.203 -18.641 3.164 1 74.56 82 ASP B O 1
ATOM 3303 N N . ARG B 1 83 ? -19.938 -18.594 4.621 1 79.06 83 ARG B N 1
ATOM 3304 C CA . ARG B 1 83 ? -20.312 -17.25 4.152 1 79.06 83 ARG B CA 1
ATOM 3305 C C . ARG B 1 83 ? -19.719 -16.172 5.047 1 79.06 83 ARG B C 1
ATOM 3307 O O . ARG B 1 83 ? -20.297 -15.828 6.078 1 79.06 83 ARG B O 1
ATOM 3314 N N . LEU B 1 84 ? -18.594 -15.734 4.586 1 85.12 84 LEU B N 1
ATOM 3315 C CA . LEU B 1 84 ? -17.875 -14.742 5.379 1 85.12 84 LEU B CA 1
ATOM 3316 C C . LEU B 1 84 ? -18.547 -13.383 5.297 1 85.12 84 LEU B C 1
ATOM 3318 O O . LEU B 1 84 ? -19.016 -12.977 4.227 1 85.12 84 LEU B O 1
ATOM 3322 N N . ARG B 1 85 ? -18.781 -12.82 6.551 1 84 85 ARG B N 1
ATOM 3323 C CA . ARG B 1 85 ? -19.141 -11.406 6.602 1 84 85 ARG B CA 1
ATOM 3324 C C . ARG B 1 85 ? -17.938 -10.523 6.258 1 84 85 ARG B C 1
ATOM 3326 O O . ARG B 1 85 ? -16.797 -10.961 6.375 1 84 85 ARG B O 1
ATOM 3333 N N . PRO B 1 86 ? -18.188 -9.328 5.836 1 80.12 86 PRO B N 1
ATOM 3334 C CA . PRO B 1 86 ? -17.109 -8.43 5.406 1 80.12 86 PRO B CA 1
ATOM 3335 C C . PRO B 1 86 ? -16.062 -8.211 6.492 1 80.12 86 PRO B C 1
ATOM 3337 O O . PRO B 1 86 ? -14.906 -7.91 6.188 1 80.12 86 PRO B O 1
ATOM 3340 N N . GLU B 1 87 ? -16.469 -8.461 7.664 1 85 87 GLU B N 1
ATOM 3341 C CA . GLU B 1 87 ? -15.547 -8.188 8.766 1 85 87 GLU B CA 1
ATOM 3342 C C . GLU B 1 87 ? -14.766 -9.43 9.164 1 85 87 GLU B C 1
ATOM 3344 O O . GLU B 1 87 ? -13.859 -9.367 10 1 85 87 GLU B O 1
ATOM 3349 N N . ASP B 1 88 ? -15.164 -10.57 8.539 1 91.44 88 ASP B N 1
ATOM 3350 C CA . ASP B 1 88 ? -14.5 -11.82 8.898 1 91.44 88 ASP B CA 1
ATOM 3351 C C . ASP B 1 88 ? -13.148 -11.945 8.211 1 91.44 88 ASP B C 1
ATOM 3353 O O . ASP B 1 88 ? -13.016 -11.594 7.031 1 91.44 88 ASP B O 1
ATOM 3357 N N . LYS B 1 89 ? -12.172 -12.359 8.969 1 94.44 89 LYS B N 1
ATOM 3358 C CA . LYS B 1 89 ? -10.844 -12.594 8.422 1 94.44 89 LYS B CA 1
ATOM 3359 C C . LYS B 1 89 ? -10.711 -14.016 7.883 1 94.44 89 LYS B C 1
ATOM 3361 O O . LYS B 1 89 ? -11.43 -14.922 8.32 1 94.44 89 LYS B O 1
ATOM 3366 N N . THR B 1 90 ? -9.805 -14.203 6.918 1 96 90 THR B N 1
ATOM 3367 C CA . THR B 1 90 ? -9.578 -15.516 6.328 1 96 90 THR B CA 1
ATOM 3368 C C . THR B 1 90 ? -8.18 -15.609 5.727 1 96 90 THR B C 1
ATOM 3370 O O . THR B 1 90 ? -7.688 -14.648 5.133 1 96 90 THR B O 1
ATOM 3373 N N . TYR B 1 91 ? -7.488 -16.734 6.055 1 97.81 91 TYR B N 1
ATOM 3374 C CA . TYR B 1 91 ? -6.305 -17.062 5.266 1 97.81 91 TYR B CA 1
ATOM 3375 C C . TYR B 1 91 ? -6.695 -17.703 3.938 1 97.81 91 TYR B C 1
ATOM 3377 O O . TYR B 1 91 ? -7.348 -18.75 3.916 1 97.81 91 TYR B O 1
ATOM 3385 N N . HIS B 1 92 ? -6.363 -17.094 2.844 1 98 92 HIS B N 1
ATOM 3386 C CA . HIS B 1 92 ? -6.43 -17.75 1.544 1 98 92 HIS B CA 1
ATOM 3387 C C . HIS B 1 92 ? -5.047 -18.203 1.089 1 98 92 HIS B C 1
ATOM 3389 O O . HIS B 1 92 ? -4.09 -17.422 1.12 1 98 92 HIS B O 1
ATOM 3395 N N . ILE B 1 93 ? -4.977 -19.453 0.698 1 98.75 93 ILE B N 1
ATOM 3396 C CA . ILE B 1 93 ? -3.717 -20.047 0.272 1 98.75 93 ILE B CA 1
ATOM 3397 C C . ILE B 1 93 ? -3.924 -20.812 -1.032 1 98.75 93 ILE B C 1
ATOM 3399 O O . ILE B 1 93 ? -4.785 -21.688 -1.112 1 98.75 93 ILE B O 1
ATOM 3403 N N . ASN B 1 94 ? -3.168 -20.422 -2.057 1 98.94 94 ASN B N 1
ATOM 3404 C CA . ASN B 1 94 ? -3.123 -21.25 -3.266 1 98.94 94 ASN B CA 1
ATOM 3405 C C . ASN B 1 94 ? -2.104 -22.375 -3.146 1 98.94 94 ASN B C 1
ATOM 3407 O O . ASN B 1 94 ? -0.964 -22.141 -2.734 1 98.94 94 ASN B O 1
ATOM 3411 N N . LEU B 1 95 ? -2.512 -23.531 -3.445 1 98.88 95 LEU B N 1
ATOM 3412 C CA . LEU B 1 95 ? -1.636 -24.703 -3.553 1 98.88 95 LEU B CA 1
ATOM 3413 C C . LEU B 1 95 ? -1.405 -25.078 -5.012 1 98.88 95 LEU B C 1
ATOM 3415 O O . LEU B 1 95 ? -2.34 -25.469 -5.707 1 98.88 95 LEU B O 1
ATOM 3419 N N . TYR B 1 96 ? -0.184 -24.891 -5.5 1 98.88 96 TYR B N 1
ATOM 3420 C CA . TYR B 1 96 ? 0.184 -25.297 -6.852 1 98.88 96 TYR B CA 1
ATOM 3421 C C . TYR B 1 96 ? 0.807 -26.688 -6.859 1 98.88 96 TYR B C 1
ATOM 3423 O O . TYR B 1 96 ? 1.815 -26.922 -6.191 1 98.88 96 TYR B O 1
ATOM 3431 N N . ASP B 1 97 ? 0.291 -27.562 -7.613 1 98.81 97 ASP B N 1
ATOM 3432 C CA . ASP B 1 97 ? 0.759 -28.938 -7.625 1 98.81 97 ASP B CA 1
ATOM 3433 C C . ASP B 1 97 ? 1.985 -29.094 -8.523 1 98.81 97 ASP B C 1
ATOM 3435 O O . ASP B 1 97 ? 1.925 -28.812 -9.719 1 98.81 97 ASP B O 1
ATOM 3439 N N . THR B 1 98 ? 3.049 -29.578 -7.957 1 98.56 98 THR B N 1
ATOM 3440 C CA . THR B 1 98 ? 4.27 -29.75 -8.734 1 98.56 98 THR B CA 1
ATOM 3441 C C . THR B 1 98 ? 4.34 -31.156 -9.32 1 98.56 98 THR B C 1
ATOM 3443 O O . THR B 1 98 ? 5.156 -31.438 -10.203 1 98.56 98 THR B O 1
ATOM 3446 N N . ALA B 1 99 ? 3.463 -32 -8.781 1 96.75 99 ALA B N 1
ATOM 3447 C CA . ALA B 1 99 ? 3.449 -33.406 -9.203 1 96.75 99 ALA B CA 1
ATOM 3448 C C . ALA B 1 99 ? 2.033 -33.969 -9.18 1 96.75 99 ALA B C 1
ATOM 3450 O O . ALA B 1 99 ? 1.705 -34.812 -8.32 1 96.75 99 ALA B O 1
ATOM 3451 N N . PRO B 1 100 ? 1.286 -33.656 -10.188 1 97 100 PRO B N 1
ATOM 3452 C CA . PRO B 1 100 ? -0.136 -34 -10.148 1 97 100 PRO B CA 1
ATOM 3453 C C . PRO B 1 100 ? -0.371 -35.531 -10.109 1 97 100 PRO B C 1
ATOM 3455 O O . PRO B 1 100 ? -1.428 -35.969 -9.664 1 97 100 PRO B O 1
ATOM 3458 N N . GLY B 1 101 ? 0.546 -36.281 -10.508 1 95.62 101 GLY B N 1
ATOM 3459 C CA . GLY B 1 101 ? 0.398 -37.75 -10.5 1 95.62 101 GLY B CA 1
ATOM 3460 C C . GLY B 1 101 ? 0.69 -38.344 -9.148 1 95.62 101 GLY B C 1
ATOM 3461 O O . GLY B 1 101 ? 0.282 -39.5 -8.875 1 95.62 101 GLY B O 1
ATOM 3462 N N . TYR B 1 102 ? 1.418 -37.688 -8.367 1 96.75 102 TYR B N 1
ATOM 3463 C CA . TYR B 1 102 ? 1.784 -38.188 -7.047 1 96.75 102 TYR B CA 1
ATOM 3464 C C . TYR B 1 102 ? 0.605 -38.094 -6.086 1 96.75 102 TYR B C 1
ATOM 3466 O O . TYR B 1 102 ? 0.07 -37 -5.844 1 96.75 102 TYR B O 1
ATOM 3474 N N . GLU B 1 103 ? 0.142 -39.281 -5.496 1 96.69 103 GLU B N 1
ATOM 3475 C CA . GLU B 1 103 ? -0.958 -39.344 -4.539 1 96.69 103 GLU B CA 1
ATOM 3476 C C . GLU B 1 103 ? -2.205 -38.656 -5.07 1 96.69 103 GLU B C 1
ATOM 3478 O O . GLU B 1 103 ? -2.844 -37.875 -4.348 1 96.69 103 GLU B O 1
ATOM 3483 N N . ARG B 1 104 ? -2.5 -38.844 -6.27 1 95.12 104 ARG B N 1
ATOM 3484 C CA . ARG B 1 104 ? -3.588 -38.188 -6.98 1 95.12 104 ARG B CA 1
ATOM 3485 C C . ARG B 1 104 ? -4.922 -38.406 -6.277 1 95.12 104 ARG B C 1
ATOM 3487 O O . ARG B 1 104 ? -5.711 -37.469 -6.121 1 95.12 104 ARG B O 1
ATOM 3494 N N . ALA B 1 105 ? -5.191 -39.625 -5.844 1 94.69 105 ALA B N 1
ATOM 3495 C CA . ALA B 1 105 ? -6.461 -39.938 -5.199 1 94.69 105 ALA B CA 1
ATOM 3496 C C . ALA B 1 105 ? -6.652 -39.125 -3.928 1 94.69 105 ALA B C 1
ATOM 3498 O O . ALA B 1 105 ? -7.75 -38.625 -3.662 1 94.69 105 ALA B O 1
ATOM 3499 N N . ARG B 1 106 ? -5.609 -39.031 -3.215 1 94.81 106 ARG B N 1
ATOM 3500 C CA . ARG B 1 106 ? -5.648 -38.25 -1.979 1 94.81 106 ARG B CA 1
ATOM 3501 C C . ARG B 1 106 ? -5.922 -36.781 -2.268 1 94.81 106 ARG B C 1
ATOM 3503 O O . ARG B 1 106 ? -6.738 -36.156 -1.592 1 94.81 106 ARG B O 1
ATOM 3510 N N . LYS B 1 107 ? -5.25 -36.25 -3.268 1 96.81 107 LYS B N 1
ATOM 3511 C CA . LYS B 1 107 ? -5.426 -34.875 -3.656 1 96.81 107 LYS B CA 1
ATOM 3512 C C . LYS B 1 107 ? -6.859 -34.594 -4.102 1 96.81 107 LYS B C 1
ATOM 3514 O O . LYS B 1 107 ? -7.461 -33.594 -3.707 1 96.81 107 LYS B O 1
ATOM 3519 N N . GLU B 1 108 ? -7.414 -35.5 -4.785 1 93.75 108 GLU B N 1
ATOM 3520 C CA . GLU B 1 108 ? -8.75 -35.344 -5.355 1 93.75 108 GLU B CA 1
ATOM 3521 C C . GLU B 1 108 ? -9.828 -35.531 -4.293 1 93.75 108 GLU B C 1
ATOM 3523 O O . GLU B 1 108 ? -10.922 -34.969 -4.41 1 93.75 108 GLU B O 1
ATOM 3528 N N . GLN B 1 109 ? -9.57 -36.312 -3.24 1 89.94 109 GLN B N 1
ATOM 3529 C CA . GLN B 1 109 ? -10.539 -36.562 -2.18 1 89.94 109 GLN B CA 1
ATOM 3530 C C . GLN B 1 109 ? -10.688 -35.344 -1.281 1 89.94 109 GLN B C 1
ATOM 3532 O O . GLN B 1 109 ? -11.766 -35.094 -0.723 1 89.94 109 GLN B O 1
ATOM 3537 N N . GLY B 1 110 ? -9.523 -34.656 -1.084 1 87.25 110 GLY B N 1
ATOM 3538 C CA . GLY B 1 110 ? -9.625 -33.406 -0.3 1 87.25 110 GLY B CA 1
ATOM 3539 C C . GLY B 1 110 ? -8.391 -33.156 0.536 1 87.25 110 GLY B C 1
ATOM 3540 O O . GLY B 1 110 ? -7.879 -34.031 1.211 1 87.25 110 GLY B O 1
ATOM 3541 N N . ILE B 1 111 ? -7.957 -31.922 0.479 1 94.06 111 ILE B N 1
ATOM 3542 C CA . ILE B 1 111 ? -6.746 -31.531 1.19 1 94.06 111 ILE B CA 1
ATOM 3543 C C . ILE B 1 111 ? -6.973 -30.188 1.888 1 94.06 111 ILE B C 1
ATOM 3545 O O . ILE B 1 111 ? -6.027 -29.438 2.105 1 94.06 111 ILE B O 1
ATOM 3549 N N . CYS B 1 112 ? -8.219 -29.906 2.203 1 96.38 112 CYS B N 1
ATOM 3550 C CA . CYS B 1 112 ? -8.555 -28.641 2.855 1 96.38 112 CYS B CA 1
ATOM 3551 C C . CYS B 1 112 ? -8.164 -28.656 4.328 1 96.38 112 CYS B C 1
ATOM 3553 O O . CYS B 1 112 ? -8.289 -29.688 4.992 1 96.38 112 CYS B O 1
ATOM 3555 N N . PRO B 1 113 ? -7.707 -27.594 4.816 1 97.31 113 PRO B N 1
ATOM 3556 C CA . PRO B 1 113 ? -7.336 -27.5 6.23 1 97.31 113 PRO B CA 1
ATOM 3557 C C . PRO B 1 113 ? -8.547 -27.406 7.152 1 97.31 113 PRO B C 1
ATOM 3559 O O . PRO B 1 113 ? -9.648 -27.078 6.703 1 97.31 113 PRO B O 1
ATOM 3562 N N . GLU B 1 114 ? -8.227 -27.703 8.438 1 95.19 114 GLU B N 1
ATOM 3563 C CA . GLU B 1 114 ? -9.203 -27.422 9.484 1 95.19 114 GLU B CA 1
ATOM 3564 C C . GLU B 1 114 ? -9.336 -25.922 9.719 1 95.19 114 GLU B C 1
ATOM 3566 O O . GLU B 1 114 ? -8.461 -25.156 9.336 1 95.19 114 GLU B O 1
ATOM 3571 N N . ARG B 1 115 ? -10.422 -25.562 10.328 1 94.38 115 ARG B N 1
ATOM 3572 C CA . ARG B 1 115 ? -10.688 -24.156 10.641 1 94.38 115 ARG B CA 1
ATOM 3573 C C . ARG B 1 115 ? -10.008 -23.75 11.953 1 94.38 115 ARG B C 1
ATOM 3575 O O . ARG B 1 115 ? -10.68 -23.562 12.969 1 94.38 115 ARG B O 1
ATOM 3582 N N . ARG B 1 116 ? -8.797 -23.531 11.898 1 96.25 116 ARG B N 1
ATOM 3583 C CA . ARG B 1 116 ? -8.016 -23.141 13.07 1 96.25 116 ARG B CA 1
ATOM 3584 C C . ARG B 1 116 ? -7.273 -21.844 12.82 1 96.25 116 ARG B C 1
ATOM 3586 O O . ARG B 1 116 ? -6.039 -21.812 12.836 1 96.25 116 ARG B O 1
ATOM 3593 N N . TYR B 1 117 ? -8.047 -20.828 12.734 1 97 117 TYR B N 1
ATOM 3594 C CA . TYR B 1 117 ? -7.52 -19.5 12.43 1 97 117 TYR B CA 1
ATOM 3595 C C . TYR B 1 117 ? -6.582 -19.016 13.531 1 97 117 TYR B C 1
ATOM 3597 O O . TYR B 1 117 ? -6.91 -19.109 14.719 1 97 117 TYR B O 1
ATOM 3605 N N . GLY B 1 118 ? -5.441 -18.547 13.195 1 96.88 118 GLY B N 1
ATOM 3606 C CA . GLY B 1 118 ? -4.496 -17.984 14.141 1 96.88 118 GLY B CA 1
ATOM 3607 C C . GLY B 1 118 ? -3.584 -19.016 14.773 1 96.88 118 GLY B C 1
ATOM 3608 O O . GLY B 1 118 ? -2.623 -18.656 15.469 1 96.88 118 GLY B O 1
ATOM 3609 N N . ASP B 1 119 ? -3.867 -20.281 14.547 1 98.25 119 ASP B N 1
ATOM 3610 C CA . ASP B 1 119 ? -3.043 -21.359 15.078 1 98.25 119 ASP B CA 1
ATOM 3611 C C . ASP B 1 119 ? -1.848 -21.641 14.172 1 98.25 119 ASP B C 1
ATOM 3613 O O . ASP B 1 119 ? -1.885 -22.547 13.344 1 98.25 119 ASP B O 1
ATOM 3617 N N . PHE B 1 120 ? -0.776 -20.922 14.445 1 98.44 120 PHE B N 1
ATOM 3618 C CA . PHE B 1 120 ? 0.392 -20.984 13.578 1 98.44 120 PHE B CA 1
ATOM 3619 C C . PHE B 1 120 ? 0.97 -22.406 13.562 1 98.44 120 PHE B C 1
ATOM 3621 O O . PHE B 1 120 ? 1.453 -22.875 12.531 1 98.44 120 PHE B O 1
ATOM 3628 N N . ASP B 1 121 ? 0.943 -23.031 14.688 1 98.5 121 ASP B N 1
ATOM 3629 C CA . ASP B 1 121 ? 1.477 -24.391 14.742 1 98.5 121 ASP B CA 1
ATOM 3630 C C . ASP B 1 121 ? 0.72 -25.328 13.789 1 98.5 121 ASP B C 1
ATOM 3632 O O . ASP B 1 121 ? 1.333 -26.062 13.016 1 98.5 121 ASP B O 1
ATOM 3636 N N . TYR B 1 122 ? -0.52 -25.234 13.875 1 98.56 122 TYR B N 1
ATOM 3637 C CA . TYR B 1 122 ? -1.332 -26.062 12.992 1 98.56 122 TYR B CA 1
ATOM 3638 C C . TYR B 1 122 ? -1.108 -25.688 11.531 1 98.56 122 TYR B C 1
ATOM 3640 O O . TYR B 1 122 ? -0.915 -26.562 10.68 1 98.56 122 TYR B O 1
ATOM 3648 N N . ILE B 1 123 ? -1.196 -24.422 11.242 1 98.69 123 ILE B N 1
ATOM 3649 C CA . ILE B 1 123 ? -1.116 -23.953 9.859 1 98.69 123 ILE B CA 1
ATOM 3650 C C . ILE B 1 123 ? 0.223 -24.359 9.25 1 98.69 123 ILE B C 1
ATOM 3652 O O . ILE B 1 123 ? 0.273 -24.875 8.133 1 98.69 123 ILE B O 1
ATOM 3656 N N . ASN B 1 124 ? 1.298 -24.156 10.023 1 98.75 124 ASN B N 1
ATOM 3657 C CA . ASN B 1 124 ? 2.627 -24.5 9.531 1 98.75 124 ASN B CA 1
ATOM 3658 C C . ASN B 1 124 ? 2.771 -26.016 9.312 1 98.75 124 ASN B C 1
ATOM 3660 O O . ASN B 1 124 ? 3.436 -26.438 8.367 1 98.75 124 ASN B O 1
ATOM 3664 N N . ARG B 1 125 ? 2.176 -26.797 10.141 1 98.62 125 ARG B N 1
ATOM 3665 C CA . ARG B 1 125 ? 2.174 -28.234 9.93 1 98.62 125 ARG B CA 1
ATOM 3666 C C . ARG B 1 125 ? 1.4 -28.609 8.672 1 98.62 125 ARG B C 1
ATOM 3668 O O . ARG B 1 125 ? 1.824 -29.484 7.91 1 98.62 125 ARG B O 1
ATOM 3675 N N . TYR B 1 126 ? 0.277 -27.969 8.516 1 98.62 126 TYR B N 1
ATOM 3676 C CA . TYR B 1 126 ? -0.507 -28.188 7.305 1 98.62 126 TYR B CA 1
ATOM 3677 C C . TYR B 1 126 ? 0.306 -27.859 6.059 1 98.62 126 TYR B C 1
ATOM 3679 O O . TYR B 1 126 ? 0.321 -28.625 5.098 1 98.62 126 TYR B O 1
ATOM 3687 N N . LEU B 1 127 ? 0.96 -26.766 6.082 1 98.62 127 LEU B N 1
ATOM 3688 C CA . LEU B 1 127 ? 1.769 -26.344 4.941 1 98.62 127 LEU B CA 1
ATOM 3689 C C . LEU B 1 127 ? 2.896 -27.344 4.68 1 98.62 127 LEU B C 1
ATOM 3691 O O . LEU B 1 127 ? 3.242 -27.594 3.525 1 98.62 127 LEU B O 1
ATOM 3695 N N . GLU B 1 128 ? 3.492 -27.812 5.719 1 98.5 128 GLU B N 1
ATOM 3696 C CA . GLU B 1 128 ? 4.523 -28.844 5.57 1 98.5 128 GLU B CA 1
ATOM 3697 C C . GLU B 1 128 ? 3.955 -30.109 4.922 1 98.5 128 GLU B C 1
ATOM 3699 O O . GLU B 1 128 ? 4.598 -30.703 4.059 1 98.5 128 GLU B O 1
ATOM 3704 N N . GLU B 1 129 ? 2.799 -30.5 5.398 1 98.19 129 GLU B N 1
ATOM 3705 C CA . GLU B 1 129 ? 2.133 -31.656 4.812 1 98.19 129 GLU B CA 1
ATOM 3706 C C . GLU B 1 129 ? 1.87 -31.438 3.322 1 98.19 129 GLU B C 1
ATOM 3708 O O . GLU B 1 129 ? 2.043 -32.375 2.52 1 98.19 129 GLU B O 1
ATOM 3713 N N . MET B 1 130 ? 1.408 -30.266 2.973 1 98.5 130 MET B N 1
ATOM 3714 C CA . MET B 1 130 ? 1.153 -29.969 1.569 1 98.5 130 MET B CA 1
ATOM 3715 C C . MET B 1 130 ? 2.449 -29.984 0.764 1 98.5 130 MET B C 1
ATOM 3717 O O . MET B 1 130 ? 2.463 -30.422 -0.386 1 98.5 130 MET B O 1
ATOM 3721 N N . LYS B 1 131 ? 3.496 -29.484 1.35 1 98.25 131 LYS B N 1
ATOM 3722 C CA . LYS B 1 131 ? 4.797 -29.562 0.695 1 98.25 131 LYS B CA 1
ATOM 3723 C C . LYS B 1 131 ? 5.199 -31 0.415 1 98.25 131 LYS B C 1
ATOM 3725 O O . LYS B 1 131 ? 5.676 -31.312 -0.678 1 98.25 131 LYS B O 1
ATOM 3730 N N . GLU B 1 132 ? 5.012 -31.844 1.378 1 97.56 132 GLU B N 1
ATOM 3731 C CA . GLU B 1 132 ? 5.324 -33.25 1.22 1 97.56 132 GLU B CA 1
ATOM 3732 C C . GLU B 1 132 ? 4.469 -33.906 0.13 1 97.56 132 GLU B C 1
ATOM 3734 O O . GLU B 1 132 ? 4.91 -34.812 -0.554 1 97.56 132 GLU B O 1
ATOM 3739 N N . LEU B 1 133 ? 3.293 -33.344 0.009 1 97.75 133 LEU B N 1
ATOM 3740 C CA . LEU B 1 133 ? 2.375 -33.875 -1.001 1 97.75 133 LEU B CA 1
ATOM 3741 C C . LEU B 1 133 ? 2.699 -33.312 -2.375 1 97.75 133 LEU B C 1
ATOM 3743 O O . LEU B 1 133 ? 2.09 -33.688 -3.375 1 97.75 133 LEU B O 1
ATOM 3747 N N . GLY B 1 134 ? 3.67 -32.375 -2.443 1 98 134 GLY B N 1
ATOM 3748 C CA . GLY B 1 134 ? 4.141 -31.875 -3.721 1 98 134 GLY B CA 1
ATOM 3749 C C . GLY B 1 134 ? 3.566 -30.516 -4.066 1 98 134 GLY B C 1
ATOM 3750 O O . GLY B 1 134 ? 3.592 -30.094 -5.227 1 98 134 GLY B O 1
ATOM 3751 N N . PHE B 1 135 ? 3.08 -29.797 -3.072 1 98.75 135 PHE B N 1
ATOM 3752 C CA . PHE B 1 135 ? 2.453 -28.516 -3.367 1 98.75 135 PHE B CA 1
ATOM 3753 C C . PHE B 1 135 ? 3.387 -27.375 -3.02 1 98.75 135 PHE B C 1
ATOM 3755 O O . PHE B 1 135 ? 4.164 -27.453 -2.066 1 98.75 135 PHE B O 1
ATOM 3762 N N . LEU B 1 136 ? 3.383 -26.312 -3.875 1 98.81 136 LEU B N 1
ATOM 3763 C CA . LEU B 1 136 ? 3.869 -25 -3.508 1 98.81 136 LEU B CA 1
ATOM 3764 C C . LEU B 1 136 ? 2.742 -24.141 -2.932 1 98.81 136 LEU B C 1
ATOM 3766 O O . LEU B 1 136 ? 1.677 -24.016 -3.541 1 98.81 136 LEU B O 1
ATOM 3770 N N . SER B 1 137 ? 2.959 -23.562 -1.768 1 98.88 137 SER B N 1
ATOM 3771 C CA . SER B 1 137 ? 1.906 -22.812 -1.087 1 98.88 137 SER B CA 1
ATOM 3772 C C . SER B 1 137 ? 2.133 -21.312 -1.198 1 98.88 137 SER B C 1
ATOM 3774 O O . SER B 1 137 ? 3.18 -20.797 -0.792 1 98.88 137 SER B O 1
ATOM 3776 N N . CYS B 1 138 ? 1.135 -20.641 -1.741 1 98.88 138 CYS B N 1
ATOM 3777 C CA . CYS B 1 138 ? 1.2 -19.188 -1.865 1 98.88 138 CYS B CA 1
ATOM 3778 C C . CYS B 1 138 ? 0.182 -18.516 -0.953 1 98.88 138 CYS B C 1
ATOM 3780 O O . CYS B 1 138 ? -1.005 -18.844 -0.992 1 98.88 138 CYS B O 1
ATOM 3782 N N . TYR B 1 139 ? 0.663 -17.578 -0.095 1 98.75 139 TYR B N 1
ATOM 3783 C CA . TYR B 1 139 ? -0.209 -16.766 0.752 1 98.75 139 TYR B CA 1
ATOM 3784 C C . TYR B 1 139 ? -0.836 -15.625 -0.04 1 98.75 139 TYR B C 1
ATOM 3786 O O . TYR B 1 139 ? -0.126 -14.781 -0.583 1 98.75 139 TYR B O 1
ATOM 3794 N N . ASN B 1 140 ? -2.188 -15.633 -0.026 1 98.56 140 ASN B N 1
ATOM 3795 C CA . ASN B 1 140 ? -2.891 -14.711 -0.919 1 98.56 140 ASN B CA 1
ATOM 3796 C C . ASN B 1 140 ? -3.395 -13.484 -0.175 1 98.56 140 ASN B C 1
ATOM 3798 O O . ASN B 1 140 ? -3.924 -13.594 0.933 1 98.56 140 ASN B O 1
ATOM 3802 N N . HIS B 1 141 ? -3.35 -12.312 -0.606 1 96.62 141 HIS B N 1
ATOM 3803 C CA . HIS B 1 141 ? -3.941 -11 -0.404 1 96.62 141 HIS B CA 1
ATOM 3804 C C . HIS B 1 141 ? -4.289 -10.766 1.063 1 96.62 141 HIS B C 1
ATOM 3806 O O . HIS B 1 141 ? -5.449 -10.523 1.4 1 96.62 141 HIS B O 1
ATOM 3812 N N . PRO B 1 142 ? -3.336 -10.664 1.973 1 95.56 142 PRO B N 1
ATOM 3813 C CA . PRO B 1 142 ? -3.615 -10.492 3.4 1 95.56 142 PRO B CA 1
ATOM 3814 C C . PRO B 1 142 ? -4.324 -9.18 3.709 1 95.56 142 PRO B C 1
ATOM 3816 O O . PRO B 1 142 ? -5.195 -9.133 4.578 1 95.56 142 PRO B O 1
ATOM 3819 N N . TYR B 1 143 ? -4.031 -8.086 2.988 1 92.81 143 TYR B N 1
ATOM 3820 C CA . TYR B 1 143 ? -4.625 -6.781 3.27 1 92.81 143 TYR B CA 1
ATOM 3821 C C . TYR B 1 143 ? -6.121 -6.789 2.98 1 92.81 143 TYR B C 1
ATOM 3823 O O . TYR B 1 143 ? -6.918 -6.305 3.787 1 92.81 143 TYR B O 1
ATOM 3831 N N . TRP B 1 144 ? -6.5 -7.379 1.887 1 91.12 144 TRP B N 1
ATOM 3832 C CA . TRP B 1 144 ? -7.918 -7.512 1.56 1 91.12 144 TRP B CA 1
ATOM 3833 C C . TRP B 1 144 ? -8.641 -8.352 2.609 1 91.12 144 TRP B C 1
ATOM 3835 O O . TRP B 1 144 ? -9.789 -8.062 2.953 1 91.12 144 TRP B O 1
ATOM 3845 N N . SER B 1 145 ? -7.934 -9.336 3.182 1 93.75 145 SER B N 1
ATOM 3846 C CA . SER B 1 145 ? -8.5 -10.258 4.164 1 93.75 145 SER B CA 1
ATOM 3847 C C . SER B 1 145 ? -8.5 -9.641 5.559 1 93.75 145 SER B C 1
ATOM 3849 O O . SER B 1 145 ? -8.734 -10.336 6.551 1 93.75 145 SER B O 1
ATOM 3851 N N . LEU B 1 146 ? -8.141 -8.352 5.676 1 93.44 146 LEU B N 1
ATOM 3852 C CA . LEU B 1 146 ? -8.148 -7.566 6.906 1 93.44 146 LEU B CA 1
ATOM 3853 C C . LEU B 1 146 ? -7.102 -8.086 7.887 1 93.44 146 LEU B C 1
ATOM 3855 O O . LEU B 1 146 ? -7.234 -7.898 9.102 1 93.44 146 LEU B O 1
ATOM 3859 N N . GLN B 1 147 ? -6.098 -8.836 7.375 1 96 147 GLN B N 1
ATOM 3860 C CA . GLN B 1 147 ? -5.055 -9.398 8.227 1 96 147 GLN B CA 1
ATOM 3861 C C . GLN B 1 147 ? -3.908 -8.414 8.422 1 96 147 GLN B C 1
ATOM 3863 O O . GLN B 1 147 ? -3.598 -7.629 7.516 1 96 147 GLN B O 1
ATOM 3868 N N . ASN B 1 148 ? -3.33 -8.422 9.594 1 96.19 148 ASN B N 1
ATOM 3869 C CA . ASN B 1 148 ? -2.197 -7.57 9.945 1 96.19 148 ASN B CA 1
ATOM 3870 C C . ASN B 1 148 ? -0.98 -8.398 10.344 1 96.19 148 ASN B C 1
ATOM 3872 O O . ASN B 1 148 ? -1.008 -9.625 10.273 1 96.19 148 ASN B O 1
ATOM 3876 N N . TYR B 1 149 ? 0.086 -7.719 10.742 1 98 149 TYR B N 1
ATOM 3877 C CA . TYR B 1 149 ? 1.367 -8.328 11.086 1 98 149 TYR B CA 1
ATOM 3878 C C . TYR B 1 149 ? 1.182 -9.469 12.078 1 98 149 TYR B C 1
ATOM 3880 O O . TYR B 1 149 ? 1.824 -10.516 11.961 1 98 149 TYR B O 1
ATOM 3888 N N . ASN B 1 150 ? 0.318 -9.336 13.023 1 97.81 150 ASN B N 1
ATOM 3889 C CA . ASN B 1 150 ? 0.086 -10.367 14.031 1 97.81 150 ASN B CA 1
ATOM 3890 C C . ASN B 1 150 ? -0.57 -11.602 13.43 1 97.81 150 ASN B C 1
ATOM 3892 O O . ASN B 1 150 ? -0.463 -12.703 13.984 1 97.81 150 ASN B O 1
ATOM 3896 N N . ASP B 1 151 ? -1.215 -11.422 12.289 1 97.88 151 ASP B N 1
ATOM 3897 C CA . ASP B 1 151 ? -1.923 -12.531 11.664 1 97.88 151 ASP B CA 1
ATOM 3898 C C . ASP B 1 151 ? -0.97 -13.391 10.836 1 97.88 151 ASP B C 1
ATOM 3900 O O . ASP B 1 151 ? -1.239 -14.57 10.602 1 97.88 151 ASP B O 1
ATOM 3904 N N . TYR B 1 152 ? 0.142 -12.797 10.32 1 98.06 152 TYR B N 1
ATOM 3905 C CA . TYR B 1 152 ? 0.869 -13.602 9.352 1 98.06 152 TYR B CA 1
ATOM 3906 C C . TYR B 1 152 ? 2.33 -13.758 9.75 1 98.06 152 TYR B C 1
ATOM 3908 O O . TYR B 1 152 ? 3.072 -14.531 9.141 1 98.06 152 TYR B O 1
ATOM 3916 N N . LYS B 1 153 ? 2.836 -13.109 10.82 1 97.94 153 LYS B N 1
ATOM 3917 C CA . LYS B 1 153 ? 4.25 -13.094 11.18 1 97.94 153 LYS B CA 1
ATOM 3918 C C . LYS B 1 153 ? 4.742 -14.492 11.539 1 97.94 153 LYS B C 1
ATOM 3920 O O . LYS B 1 153 ? 5.934 -14.781 11.43 1 97.94 153 LYS B O 1
ATOM 3925 N N . GLY B 1 154 ? 3.865 -15.375 11.961 1 98.19 154 GLY B N 1
ATOM 3926 C CA . GLY B 1 154 ? 4.258 -16.703 12.422 1 98.19 154 GLY B CA 1
ATOM 3927 C C . GLY B 1 154 ? 4.184 -17.75 11.328 1 98.19 154 GLY B C 1
ATOM 3928 O O . GLY B 1 154 ? 4.512 -18.922 11.562 1 98.19 154 GLY B O 1
ATOM 3929 N N . LEU B 1 155 ? 3.785 -17.422 10.141 1 98.5 155 LEU B N 1
ATOM 3930 C CA . LEU B 1 155 ? 3.623 -18.391 9.062 1 98.5 155 LEU B CA 1
ATOM 3931 C C . LEU B 1 155 ? 4.977 -18.797 8.492 1 98.5 155 LEU B C 1
ATOM 3933 O O . LEU B 1 155 ? 5.852 -17.953 8.289 1 98.5 155 LEU B O 1
ATOM 3937 N N . ASN B 1 156 ? 5.117 -20.062 8.25 1 97.69 156 ASN B N 1
ATOM 3938 C CA . ASN B 1 156 ? 6.309 -20.656 7.645 1 97.69 156 ASN B CA 1
ATOM 3939 C C . ASN B 1 156 ? 5.945 -21.625 6.523 1 97.69 156 ASN B C 1
ATOM 3941 O O . ASN B 1 156 ? 4.781 -22 6.375 1 97.69 156 ASN B O 1
ATOM 3945 N N . GLY B 1 157 ? 6.891 -21.938 5.738 1 96.62 157 GLY B N 1
ATOM 3946 C CA . GLY B 1 157 ? 6.707 -22.984 4.738 1 96.62 157 GLY B CA 1
ATOM 3947 C C . GLY B 1 157 ? 6.047 -22.484 3.467 1 96.62 157 GLY B C 1
ATOM 3948 O O . GLY B 1 157 ? 5.668 -23.266 2.605 1 96.62 157 GLY B O 1
ATOM 3949 N N . LEU B 1 158 ? 5.879 -21.172 3.381 1 98.44 158 LEU B N 1
ATOM 3950 C CA . LEU B 1 158 ? 5.289 -20.594 2.182 1 98.44 158 LEU B CA 1
ATOM 3951 C C . LEU B 1 158 ? 6.328 -20.469 1.07 1 98.44 158 LEU B C 1
ATOM 3953 O O . LEU B 1 158 ? 7.488 -20.141 1.331 1 98.44 158 LEU B O 1
ATOM 3957 N N . PHE B 1 159 ? 5.848 -20.781 -0.149 1 97.81 159 PHE B N 1
ATOM 3958 C CA . PHE B 1 159 ? 6.648 -20.656 -1.36 1 97.81 159 PHE B CA 1
ATOM 3959 C C . PHE B 1 159 ? 6.664 -19.203 -1.846 1 97.81 159 PHE B C 1
ATOM 3961 O O . PHE B 1 159 ? 7.691 -18.719 -2.328 1 97.81 159 PHE B O 1
ATOM 3968 N N . ALA B 1 160 ? 5.566 -18.594 -1.742 1 98.75 160 ALA B N 1
ATOM 3969 C CA . ALA B 1 160 ? 5.395 -17.25 -2.293 1 98.75 160 ALA B CA 1
ATOM 3970 C C . ALA B 1 160 ? 4.27 -16.516 -1.582 1 98.75 160 ALA B C 1
ATOM 3972 O O . ALA B 1 160 ? 3.574 -17.078 -0.739 1 98.75 160 ALA B O 1
ATOM 3973 N N . MET B 1 161 ? 4.246 -15.25 -1.865 1 98.44 161 MET B N 1
ATOM 3974 C CA . MET B 1 161 ? 3.158 -14.383 -1.426 1 98.44 161 MET B CA 1
ATOM 3975 C C . MET B 1 161 ? 2.723 -13.445 -2.549 1 98.44 161 MET B C 1
ATOM 3977 O O . MET B 1 161 ? 3.539 -13.039 -3.377 1 98.44 161 MET B O 1
ATOM 3981 N N . GLU B 1 162 ? 1.435 -13.141 -2.559 1 98.75 162 GLU B N 1
ATOM 3982 C CA . GLU B 1 162 ? 0.956 -12.133 -3.504 1 98.75 162 GLU B CA 1
ATOM 3983 C C . GLU B 1 162 ? 1.325 -10.727 -3.045 1 98.75 162 GLU B C 1
ATOM 3985 O O . GLU B 1 162 ? 0.995 -10.328 -1.927 1 98.75 162 GLU B O 1
ATOM 3990 N N . ILE B 1 163 ? 1.973 -10.039 -3.926 1 98.25 163 ILE B N 1
ATOM 3991 C CA . ILE B 1 163 ? 2.184 -8.617 -3.688 1 98.25 163 ILE B CA 1
ATOM 3992 C C . ILE B 1 163 ? 1.074 -7.812 -4.359 1 98.25 163 ILE B C 1
ATOM 3994 O O . ILE B 1 163 ? 0.782 -6.688 -3.951 1 98.25 163 ILE B O 1
ATOM 3998 N N . TYR B 1 164 ? 0.492 -8.445 -5.414 1 98.62 164 TYR B N 1
ATOM 3999 C CA . TYR B 1 164 ? -0.617 -7.828 -6.129 1 98.62 164 TYR B CA 1
ATOM 4000 C C . TYR B 1 164 ? -1.697 -8.852 -6.453 1 98.62 164 TYR B C 1
ATOM 4002 O O . TYR B 1 164 ? -1.396 -9.969 -6.895 1 98.62 164 TYR B O 1
ATOM 4010 N N . ASN B 1 165 ? -2.926 -8.531 -6.215 1 98.5 165 ASN B N 1
ATOM 4011 C CA . ASN B 1 165 ? -4.145 -9.242 -6.586 1 98.5 165 ASN B CA 1
ATOM 4012 C C . ASN B 1 165 ? -5.109 -8.336 -7.352 1 98.5 165 ASN B C 1
ATOM 4014 O O . ASN B 1 165 ? -5.668 -7.395 -6.785 1 98.5 165 ASN B O 1
ATOM 4018 N N . HIS B 1 166 ? -5.332 -8.633 -8.578 1 97.75 166 HIS B N 1
ATOM 4019 C CA . HIS B 1 166 ? -6.09 -7.746 -9.453 1 97.75 166 HIS B CA 1
ATOM 4020 C C . HIS B 1 166 ? -7.562 -7.711 -9.062 1 97.75 166 HIS B C 1
ATOM 4022 O O . HIS B 1 166 ? -8.203 -6.656 -9.102 1 97.75 166 HIS B O 1
ATOM 4028 N N . GLY B 1 167 ? -8.094 -8.867 -8.758 1 96.31 167 GLY B N 1
ATOM 4029 C CA . GLY B 1 167 ? -9.469 -8.891 -8.266 1 96.31 167 GLY B CA 1
ATOM 4030 C C . GLY B 1 167 ? -9.695 -7.957 -7.09 1 96.31 167 GLY B C 1
ATOM 4031 O O . GLY B 1 167 ? -10.695 -7.246 -7.047 1 96.31 167 GLY B O 1
ATOM 4032 N N . CYS B 1 168 ? -8.75 -7.938 -6.176 1 94.69 168 CYS B N 1
ATOM 4033 C CA . CYS B 1 168 ? -8.844 -7.059 -5.012 1 94.69 168 CYS B CA 1
ATOM 4034 C C . CYS B 1 168 ? -8.727 -5.594 -5.426 1 94.69 168 CYS B C 1
ATOM 4036 O O . CYS B 1 168 ? -9.367 -4.727 -4.828 1 94.69 168 CYS B O 1
ATOM 4038 N N . GLU B 1 169 ? -7.891 -5.32 -6.398 1 94.19 169 GLU B N 1
ATOM 4039 C CA . GLU B 1 169 ? -7.773 -3.965 -6.93 1 94.19 169 GLU B CA 1
ATOM 4040 C C . GLU B 1 169 ? -9.102 -3.475 -7.492 1 94.19 169 GLU B C 1
ATOM 4042 O O . GLU B 1 169 ? -9.516 -2.342 -7.23 1 94.19 169 GLU B O 1
ATOM 4047 N N . LEU B 1 170 ? -9.773 -4.316 -8.18 1 92.5 170 LEU B N 1
ATOM 4048 C CA . LEU B 1 170 ? -11.031 -3.936 -8.812 1 92.5 170 LEU B CA 1
ATOM 4049 C C . LEU B 1 170 ? -12.172 -3.916 -7.801 1 92.5 170 LEU B C 1
ATOM 4051 O O . LEU B 1 170 ? -13.188 -3.248 -8.016 1 92.5 170 LEU B O 1
ATOM 4055 N N . ASP B 1 171 ? -11.938 -4.672 -6.734 1 89.12 171 ASP B N 1
ATOM 4056 C CA . ASP B 1 171 ? -12.93 -4.672 -5.664 1 89.12 171 ASP B CA 1
ATOM 4057 C C . ASP B 1 171 ? -12.883 -3.371 -4.867 1 89.12 171 ASP B C 1
ATOM 4059 O O . ASP B 1 171 ? -13.906 -2.885 -4.395 1 89.12 171 ASP B O 1
ATOM 4063 N N . GLY B 1 172 ? -11.664 -2.834 -4.703 1 89.94 172 GLY B N 1
ATOM 4064 C CA . GLY B 1 172 ? -11.656 -1.692 -3.805 1 89.94 172 GLY B CA 1
ATOM 4065 C C . GLY B 1 172 ? -10.32 -0.969 -3.779 1 89.94 172 GLY B C 1
ATOM 4066 O O . GLY B 1 172 ? -9.961 -0.359 -2.771 1 89.94 172 GLY B O 1
ATOM 4067 N N . LEU B 1 173 ? -9.469 -1.146 -4.742 1 89.88 173 LEU B N 1
ATOM 4068 C CA . LEU B 1 173 ? -8.227 -0.398 -4.93 1 89.88 173 LEU B CA 1
ATOM 4069 C C . LEU B 1 173 ? -7.188 -0.811 -3.895 1 89.88 173 LEU B C 1
ATOM 4071 O O . LEU B 1 173 ? -6.348 -0.001 -3.498 1 89.88 173 LEU B O 1
ATOM 4075 N N . TYR B 1 174 ? -7.203 -1.939 -3.477 1 88.12 174 TYR B N 1
ATOM 4076 C CA . TYR B 1 174 ? -6.281 -2.387 -2.439 1 88.12 174 TYR B CA 1
ATOM 4077 C C . TYR B 1 174 ? -5.531 -3.637 -2.881 1 88.12 174 TYR B C 1
ATOM 4079 O O . TYR B 1 174 ? -5.191 -4.492 -2.057 1 88.12 174 TYR B O 1
ATOM 4087 N N . GLY B 1 175 ? -5.34 -3.766 -4.148 1 94 175 GLY B N 1
ATOM 4088 C CA . GLY B 1 175 ? -4.746 -4.977 -4.688 1 94 175 GLY B CA 1
ATOM 4089 C C . GLY B 1 175 ? -3.236 -5.023 -4.535 1 94 175 GLY B C 1
ATOM 4090 O O . GLY B 1 175 ? -2.646 -6.105 -4.473 1 94 175 GLY B O 1
ATOM 4091 N N . TYR B 1 176 ? -2.592 -3.85 -4.574 1 95.25 176 TYR B N 1
ATOM 4092 C CA . TYR B 1 176 ? -1.14 -3.787 -4.449 1 95.25 176 TYR B CA 1
ATOM 4093 C C . TYR B 1 176 ? -0.732 -3.469 -3.014 1 95.25 176 TYR B C 1
ATOM 4095 O O . TYR B 1 176 ? -1.034 -2.389 -2.5 1 95.25 176 TYR B O 1
ATOM 4103 N N . ASN B 1 177 ? -0.079 -4.402 -2.355 1 93.5 177 ASN B N 1
ATOM 4104 C CA . ASN B 1 177 ? 0.289 -4.223 -0.954 1 93.5 177 ASN B CA 1
ATOM 4105 C C . ASN B 1 177 ? 1.692 -4.754 -0.672 1 93.5 177 ASN B C 1
ATOM 4107 O O . ASN B 1 177 ? 1.852 -5.844 -0.123 1 93.5 177 ASN B O 1
ATOM 4111 N N . PRO B 1 178 ? 2.689 -3.988 -0.852 1 95 178 PRO B N 1
ATOM 4112 C CA . PRO B 1 178 ? 4.07 -4.43 -0.635 1 95 178 PRO B CA 1
ATOM 4113 C C . PRO B 1 178 ? 4.434 -4.527 0.845 1 95 178 PRO B C 1
ATOM 4115 O O . PRO B 1 178 ? 5.375 -5.23 1.208 1 95 178 PRO B O 1
ATOM 4118 N N . GLN B 1 179 ? 3.689 -3.846 1.747 1 94.81 179 GLN B N 1
ATOM 4119 C CA . GLN B 1 179 ? 4.059 -3.807 3.158 1 94.81 179 GLN B CA 1
ATOM 4120 C C . GLN B 1 179 ? 4.078 -5.207 3.762 1 94.81 179 GLN B C 1
ATOM 4122 O O . GLN B 1 179 ? 5.047 -5.594 4.422 1 94.81 179 GLN B O 1
ATOM 4127 N N . SER B 1 180 ? 3.051 -5.977 3.535 1 96.56 180 SER B N 1
ATOM 4128 C CA . SER B 1 180 ? 2.979 -7.316 4.109 1 96.56 180 SER B CA 1
ATOM 4129 C C . SER B 1 180 ? 4.109 -8.203 3.598 1 96.56 180 SER B C 1
ATOM 4131 O O . SER B 1 180 ? 4.711 -8.953 4.363 1 96.56 180 SER B O 1
ATOM 4133 N N . TYR B 1 181 ? 4.398 -8.102 2.303 1 97.44 181 TYR B N 1
ATOM 4134 C CA . TYR B 1 181 ? 5.477 -8.875 1.698 1 97.44 181 TYR B CA 1
ATOM 4135 C C . TYR B 1 181 ? 6.824 -8.5 2.309 1 97.44 181 TYR B C 1
ATOM 4137 O O . TYR B 1 181 ? 7.59 -9.375 2.717 1 97.44 181 TYR B O 1
ATOM 4145 N N . ASP B 1 182 ? 7.062 -7.23 2.416 1 95.75 182 ASP B N 1
ATOM 4146 C CA . ASP B 1 182 ? 8.328 -6.746 2.955 1 95.75 182 ASP B CA 1
ATOM 4147 C C . ASP B 1 182 ? 8.484 -7.121 4.426 1 95.75 182 ASP B C 1
ATOM 4149 O O . ASP B 1 182 ? 9.578 -7.457 4.879 1 95.75 182 ASP B O 1
ATOM 4153 N N . GLU B 1 183 ? 7.41 -7 5.141 1 96.19 183 GLU B N 1
ATOM 4154 C CA . GLU B 1 183 ? 7.449 -7.387 6.551 1 96.19 183 GLU B CA 1
ATOM 4155 C C . GLU B 1 183 ? 7.832 -8.859 6.707 1 96.19 183 GLU B C 1
ATOM 4157 O O . GLU B 1 183 ? 8.648 -9.203 7.566 1 96.19 183 GLU B O 1
ATOM 4162 N N . MET B 1 184 ? 7.285 -9.695 5.867 1 97.44 184 MET B N 1
ATOM 4163 C CA . MET B 1 184 ? 7.598 -11.125 5.918 1 97.44 184 MET B CA 1
ATOM 4164 C C . MET B 1 184 ? 9.055 -11.375 5.562 1 97.44 184 MET B C 1
ATOM 4166 O O . MET B 1 184 ? 9.727 -12.195 6.195 1 97.44 184 MET B O 1
ATOM 4170 N N . LEU B 1 185 ? 9.57 -10.688 4.578 1 96.75 185 LEU B N 1
ATOM 4171 C CA . LEU B 1 185 ? 10.969 -10.828 4.195 1 96.75 185 LEU B CA 1
ATOM 4172 C C . LEU B 1 185 ? 11.891 -10.414 5.34 1 96.75 185 LEU B C 1
ATOM 4174 O O . LEU B 1 185 ? 12.906 -11.07 5.594 1 96.75 185 LEU B O 1
ATOM 4178 N N . ARG B 1 186 ? 11.508 -9.359 5.992 1 94.38 186 ARG B N 1
ATOM 4179 C CA . ARG B 1 186 ? 12.359 -8.836 7.059 1 94.38 186 ARG B CA 1
ATOM 4180 C C . ARG B 1 186 ? 12.383 -9.773 8.258 1 94.38 186 ARG B C 1
ATOM 4182 O O . ARG B 1 186 ? 13.258 -9.672 9.117 1 94.38 186 ARG B O 1
ATOM 4189 N N . LEU B 1 187 ? 11.43 -10.664 8.328 1 95.06 187 LEU B N 1
ATOM 4190 C CA . LEU B 1 187 ? 11.422 -11.703 9.352 1 95.06 187 LEU B CA 1
ATOM 4191 C C . LEU B 1 187 ? 12.352 -12.852 8.977 1 95.06 187 LEU B C 1
ATOM 4193 O O . LEU B 1 187 ? 12.5 -13.812 9.734 1 95.06 187 LEU B O 1
ATOM 4197 N N . GLY B 1 188 ? 12.93 -12.781 7.797 1 94 188 GLY B N 1
ATOM 4198 C CA . GLY B 1 188 ? 13.828 -13.828 7.332 1 94 188 GLY B CA 1
ATOM 4199 C C . GLY B 1 188 ? 13.148 -14.867 6.473 1 94 188 GLY B C 1
ATOM 4200 O O . GLY B 1 188 ? 13.766 -15.859 6.07 1 94 188 GLY B O 1
ATOM 4201 N N . LYS B 1 189 ? 11.852 -14.656 6.199 1 96.06 189 LYS B N 1
ATOM 4202 C CA . LYS B 1 189 ? 11.133 -15.602 5.352 1 96.06 189 LYS B CA 1
ATOM 4203 C C . LYS B 1 189 ? 11.609 -15.516 3.904 1 96.06 189 LYS B C 1
ATOM 4205 O O . LYS B 1 189 ? 11.781 -14.422 3.365 1 96.06 189 LYS B O 1
ATOM 4210 N N . ARG B 1 190 ? 11.859 -16.625 3.324 1 95.19 190 ARG B N 1
ATOM 4211 C CA . ARG B 1 190 ? 12.227 -16.703 1.914 1 95.19 190 ARG B CA 1
ATOM 4212 C C . ARG B 1 190 ? 11.008 -16.953 1.037 1 95.19 190 ARG B C 1
ATOM 4214 O O . ARG B 1 190 ? 10.656 -18.109 0.772 1 95.19 190 ARG B O 1
ATOM 4221 N N . LEU B 1 191 ? 10.461 -15.883 0.583 1 96.94 191 LEU B N 1
ATOM 4222 C CA . LEU B 1 191 ? 9.219 -15.906 -0.187 1 96.94 191 LEU B CA 1
ATOM 4223 C C . LEU B 1 191 ? 9.43 -15.32 -1.577 1 96.94 191 LEU B C 1
ATOM 4225 O O . LEU B 1 191 ? 10.031 -14.25 -1.719 1 96.94 191 LEU B O 1
ATOM 4229 N N . TRP B 1 192 ? 8.977 -16.031 -2.576 1 98.56 192 TRP B N 1
ATOM 4230 C CA . TRP B 1 192 ? 8.883 -15.406 -3.887 1 98.56 192 TRP B CA 1
ATOM 4231 C C . TRP B 1 192 ? 7.688 -14.453 -3.951 1 98.56 192 TRP B C 1
ATOM 4233 O O . TRP B 1 192 ? 6.859 -14.43 -3.037 1 98.56 192 TRP B O 1
ATOM 4243 N N . CYS B 1 193 ? 7.656 -13.68 -5 1 98.31 193 CYS B N 1
ATOM 4244 C CA . CYS B 1 193 ? 6.688 -12.594 -5.152 1 98.31 193 CYS B CA 1
ATOM 4245 C C . CYS B 1 193 ? 5.77 -12.852 -6.344 1 98.31 193 CYS B C 1
ATOM 4247 O O . CYS B 1 193 ? 6.246 -13.039 -7.469 1 98.31 193 CYS B O 1
ATOM 4249 N N . LEU B 1 194 ? 4.422 -12.836 -6.09 1 98.88 194 LEU B N 1
ATOM 4250 C CA . LEU B 1 194 ? 3.5 -13.102 -7.188 1 98.88 194 LEU B CA 1
ATOM 4251 C C . LEU B 1 194 ? 2.557 -11.922 -7.402 1 98.88 194 LEU B C 1
ATOM 4253 O O . LEU B 1 194 ? 2.199 -11.227 -6.449 1 98.88 194 LEU B O 1
ATOM 4257 N N . ALA B 1 195 ? 2.154 -11.633 -8.625 1 98.88 195 ALA B N 1
ATOM 4258 C CA . ALA B 1 195 ? 0.997 -10.844 -9.047 1 98.88 195 ALA B CA 1
ATOM 4259 C C . ALA B 1 195 ? 0.007 -11.703 -9.828 1 98.88 195 ALA B C 1
ATOM 4261 O O . ALA B 1 195 ? 0.398 -12.438 -10.734 1 98.88 195 ALA B O 1
ATOM 4262 N N . THR B 1 196 ? -1.254 -11.633 -9.461 1 98.88 196 THR B N 1
ATOM 4263 C CA . THR B 1 196 ? -2.25 -12.531 -10.023 1 98.88 196 THR B CA 1
ATOM 4264 C C . THR B 1 196 ? -3.578 -11.812 -10.234 1 98.88 196 THR B C 1
ATOM 4266 O O . THR B 1 196 ? -3.725 -10.648 -9.852 1 98.88 196 THR B O 1
ATOM 4269 N N . ASP B 1 197 ? -4.52 -12.445 -10.875 1 98.69 197 ASP B N 1
ATOM 4270 C CA . ASP B 1 197 ? -5.805 -11.805 -11.156 1 98.69 197 ASP B CA 1
ATOM 4271 C C . ASP B 1 197 ? -6.812 -12.086 -10.047 1 98.69 197 ASP B C 1
ATOM 4273 O O . ASP B 1 197 ? -7.5 -11.18 -9.57 1 98.69 197 ASP B O 1
ATOM 4277 N N . ASP B 1 198 ? -6.824 -13.406 -9.633 1 98.62 198 ASP B N 1
ATOM 4278 C CA . ASP B 1 198 ? -7.922 -13.836 -8.773 1 98.62 198 ASP B CA 1
ATOM 4279 C C . ASP B 1 198 ? -9.273 -13.57 -9.43 1 98.62 198 ASP B C 1
ATOM 4281 O O . ASP B 1 198 ? -10.172 -12.992 -8.82 1 98.62 198 ASP B O 1
ATOM 4285 N N . ASN B 1 199 ? -9.375 -13.914 -10.672 1 98.12 199 ASN B N 1
ATOM 4286 C CA . ASN B 1 199 ? -10.562 -13.57 -11.453 1 98.12 199 ASN B CA 1
ATOM 4287 C C . ASN B 1 199 ? -11.727 -14.5 -11.133 1 98.12 199 ASN B C 1
ATOM 4289 O O . ASN B 1 199 ? -11.539 -15.695 -10.914 1 98.12 199 ASN B O 1
ATOM 4293 N N . HIS B 1 200 ? -12.867 -13.961 -11.117 1 97.81 200 HIS B N 1
ATOM 4294 C CA . HIS B 1 200 ? -14.133 -14.664 -11.008 1 97.81 200 HIS B CA 1
ATOM 4295 C C . HIS B 1 200 ? -15.031 -14.383 -12.211 1 97.81 200 HIS B C 1
ATOM 4297 O O . HIS B 1 200 ? -15.984 -15.117 -12.469 1 97.81 200 HIS B O 1
ATOM 4303 N N . ASN B 1 201 ? -14.727 -13.25 -12.859 1 96 201 ASN B N 1
ATOM 4304 C CA . ASN B 1 201 ? -15.391 -12.805 -14.078 1 96 201 ASN B CA 1
ATOM 4305 C C . ASN B 1 201 ? -16.875 -12.547 -13.844 1 96 201 ASN B C 1
ATOM 4307 O O . ASN B 1 201 ? -17.719 -12.945 -14.648 1 96 201 ASN B O 1
ATOM 4311 N N . SER B 1 202 ? -17.141 -11.906 -12.703 1 92.69 202 SER B N 1
ATOM 4312 C CA . SER B 1 202 ? -18.5 -11.492 -12.414 1 92.69 202 SER B CA 1
ATOM 4313 C C . SER B 1 202 ? -18.953 -10.375 -13.352 1 92.69 202 SER B C 1
ATOM 4315 O O . SER B 1 202 ? -20.156 -10.125 -13.5 1 92.69 202 SER B O 1
ATOM 4317 N N . HIS B 1 203 ? -18.078 -9.664 -13.969 1 92.31 203 HIS B N 1
ATOM 4318 C CA . HIS B 1 203 ? -18.297 -8.664 -15.008 1 92.31 203 HIS B CA 1
ATOM 4319 C C . HIS B 1 203 ? -17.734 -9.117 -16.344 1 92.31 203 HIS B C 1
ATOM 4321 O O . HIS B 1 203 ? -16.688 -9.781 -16.391 1 92.31 203 HIS B O 1
ATOM 4327 N N . PRO B 1 204 ? -18.438 -8.82 -17.391 1 89.81 204 PRO B N 1
ATOM 4328 C CA . PRO B 1 204 ? -17.938 -9.258 -18.703 1 89.81 204 PRO B CA 1
ATOM 4329 C C . PRO B 1 204 ? -16.625 -8.594 -19.078 1 89.81 204 PRO B C 1
ATOM 4331 O O . PRO B 1 204 ? -16.266 -7.555 -18.516 1 89.81 204 PRO B O 1
ATOM 4334 N N . PHE B 1 205 ? -15.984 -9.258 -20 1 88.56 205 PHE B N 1
ATOM 4335 C CA . PHE B 1 205 ? -14.758 -8.672 -20.531 1 88.56 205 PHE B CA 1
ATOM 4336 C C . PHE B 1 205 ? -15.031 -7.293 -21.125 1 88.56 205 PHE B C 1
ATOM 4338 O O . PHE B 1 205 ? -16.062 -7.082 -21.766 1 88.56 205 PHE B O 1
ATOM 4345 N N . GLY B 1 206 ? -14.188 -6.371 -20.922 1 84.94 206 GLY B N 1
ATOM 4346 C CA . GLY B 1 206 ? -14.383 -5.008 -21.391 1 84.94 206 GLY B CA 1
ATOM 4347 C C . GLY B 1 206 ? -15.023 -4.105 -20.359 1 84.94 206 GLY B C 1
ATOM 4348 O O . GLY B 1 206 ? -14.914 -2.881 -20.438 1 84.94 206 GLY B O 1
ATOM 4349 N N . HIS B 1 207 ? -15.766 -4.762 -19.484 1 90.88 207 HIS B N 1
ATOM 4350 C CA . HIS B 1 207 ? -16.297 -3.979 -18.375 1 90.88 207 HIS B CA 1
ATOM 4351 C C . HIS B 1 207 ? -15.164 -3.416 -17.516 1 90.88 207 HIS B C 1
ATOM 4353 O O . HIS B 1 207 ? -14.148 -4.078 -17.312 1 90.88 207 HIS B O 1
ATOM 4359 N N . PRO B 1 208 ? -15.32 -2.203 -16.984 1 89.38 208 PRO B N 1
ATOM 4360 C CA . PRO B 1 208 ? -14.258 -1.592 -16.188 1 89.38 208 PRO B CA 1
ATOM 4361 C C . PRO B 1 208 ? -13.93 -2.396 -14.922 1 89.38 208 PRO B C 1
ATOM 4363 O O . PRO B 1 208 ? -12.844 -2.25 -14.359 1 89.38 208 PRO B O 1
ATOM 4366 N N . LEU B 1 209 ? -14.805 -3.25 -14.539 1 91.88 209 LEU B N 1
ATOM 4367 C CA . LEU B 1 209 ? -14.594 -4.012 -13.312 1 91.88 209 LEU B CA 1
ATOM 4368 C C . LEU B 1 209 ? -14.258 -5.465 -13.625 1 91.88 209 LEU B C 1
ATOM 4370 O O . LEU B 1 209 ? -14.344 -6.332 -12.758 1 91.88 209 LEU B O 1
ATOM 4374 N N . CYS B 1 210 ? -13.938 -5.676 -14.875 1 93.94 210 CYS B N 1
ATOM 4375 C CA . CYS B 1 210 ? -13.445 -7.008 -15.219 1 93.94 210 CYS B CA 1
ATOM 4376 C C . CYS B 1 210 ? -12.172 -7.336 -14.453 1 93.94 210 CYS B C 1
ATOM 4378 O O . CYS B 1 210 ? -11.203 -6.574 -14.5 1 93.94 210 CYS B O 1
ATOM 4380 N N . ASP B 1 211 ? -12.125 -8.422 -13.797 1 96.69 211 ASP B N 1
ATOM 4381 C CA . ASP B 1 211 ? -11.039 -8.742 -12.875 1 96.69 211 ASP B CA 1
ATOM 4382 C C . ASP B 1 211 ? -10.008 -9.656 -13.539 1 96.69 211 ASP B C 1
ATOM 4384 O O . ASP B 1 211 ? -9.258 -10.352 -12.852 1 96.69 211 ASP B O 1
ATOM 4388 N N . SER B 1 212 ? -9.992 -9.68 -14.891 1 97.75 212 SER B N 1
ATOM 4389 C CA . SER B 1 212 ? -9.039 -10.5 -15.633 1 97.75 212 SER B CA 1
ATOM 4390 C C . SER B 1 212 ? -7.953 -9.641 -16.266 1 97.75 212 SER B C 1
ATOM 4392 O O . SER B 1 212 ? -8.156 -8.445 -16.5 1 97.75 212 SER B O 1
ATOM 4394 N N . PHE B 1 213 ? -6.809 -10.203 -16.469 1 97.88 213 PHE B N 1
ATOM 4395 C CA . PHE B 1 213 ? -5.734 -9.742 -17.328 1 97.88 213 PHE B CA 1
ATOM 4396 C C . PHE B 1 213 ? -5.012 -8.547 -16.719 1 97.88 213 PHE B C 1
ATOM 4398 O O . PHE B 1 213 ? -4.527 -7.672 -17.438 1 97.88 213 PHE B O 1
ATOM 4405 N N . GLY B 1 214 ? -4.988 -8.461 -15.391 1 97.62 214 GLY B N 1
ATOM 4406 C CA . GLY B 1 214 ? -4.41 -7.273 -14.797 1 97.62 214 GLY B CA 1
ATOM 4407 C C . GLY B 1 214 ? -3.195 -7.566 -13.93 1 97.62 214 GLY B C 1
ATOM 4408 O O . GLY B 1 214 ? -2.391 -6.672 -13.664 1 97.62 214 GLY B O 1
ATOM 4409 N N . GLY B 1 215 ? -3.121 -8.695 -13.336 1 98.69 215 GLY B N 1
ATOM 4410 C CA . GLY B 1 215 ? -1.979 -9.203 -12.594 1 98.69 215 GLY B CA 1
ATOM 4411 C C . GLY B 1 215 ? -1.446 -10.516 -13.141 1 98.69 215 GLY B C 1
ATOM 4412 O O . GLY B 1 215 ? -2.221 -11.422 -13.445 1 98.69 215 GLY B O 1
ATOM 4413 N N . PHE B 1 216 ? -0.097 -10.57 -13.32 1 98.88 216 PHE B N 1
ATOM 4414 C CA . PHE B 1 216 ? 0.439 -11.789 -13.914 1 98.88 216 PHE B CA 1
ATOM 4415 C C . PHE B 1 216 ? 1.876 -12.023 -13.461 1 98.88 216 PHE B C 1
ATOM 4417 O O . PHE B 1 216 ? 2.506 -11.133 -12.891 1 98.88 216 PHE B O 1
ATOM 4424 N N . THR B 1 217 ? 2.314 -13.203 -13.617 1 98.94 217 THR B N 1
ATOM 4425 C CA . THR B 1 217 ? 3.678 -13.656 -13.367 1 98.94 217 THR B CA 1
ATOM 4426 C C . THR B 1 217 ? 4.352 -14.094 -14.672 1 98.94 217 THR B C 1
ATOM 4428 O O . THR B 1 217 ? 3.777 -14.867 -15.438 1 98.94 217 THR B O 1
ATOM 4431 N N . MET B 1 218 ? 5.512 -13.547 -14.93 1 98.94 218 MET B N 1
ATOM 4432 C CA . MET B 1 218 ? 6.297 -13.93 -16.109 1 98.94 218 MET B CA 1
ATOM 4433 C C . MET B 1 218 ? 7.336 -14.984 -15.742 1 98.94 218 MET B C 1
ATOM 4435 O O . MET B 1 218 ? 8.344 -14.68 -15.094 1 98.94 218 MET B O 1
ATOM 4439 N N . ILE B 1 219 ? 7.125 -16.203 -16.203 1 98.88 219 ILE B N 1
ATOM 4440 C CA . ILE B 1 219 ? 7.973 -17.328 -15.82 1 98.88 219 ILE B CA 1
ATOM 4441 C C . ILE B 1 219 ? 8.969 -17.609 -16.953 1 98.88 219 ILE B C 1
ATOM 4443 O O . ILE B 1 219 ? 8.57 -17.797 -18.109 1 98.88 219 ILE B O 1
ATOM 4447 N N . LYS B 1 220 ? 10.156 -17.625 -16.609 1 98.5 220 LYS B N 1
ATOM 4448 C CA . LYS B 1 220 ? 11.203 -17.984 -17.547 1 98.5 220 LYS B CA 1
ATOM 4449 C C . LYS B 1 220 ? 11.438 -19.484 -17.562 1 98.5 220 LYS B C 1
ATOM 4451 O O . LYS B 1 220 ? 11.75 -20.078 -16.531 1 98.5 220 LYS B O 1
ATOM 4456 N N . ALA B 1 221 ? 11.258 -20.094 -18.719 1 98 221 ALA B N 1
ATOM 4457 C CA . ALA B 1 221 ? 11.438 -21.547 -18.875 1 98 221 ALA B CA 1
ATOM 4458 C C . ALA B 1 221 ? 11.969 -21.875 -20.25 1 98 221 ALA B C 1
ATOM 4460 O O . ALA B 1 221 ? 11.82 -21.094 -21.203 1 98 221 ALA B O 1
ATOM 4461 N N . GLU B 1 222 ? 12.602 -23.031 -20.359 1 97.12 222 GLU B N 1
ATOM 4462 C CA . GLU B 1 222 ? 13.172 -23.453 -21.641 1 97.12 222 GLU B CA 1
ATOM 4463 C C . GLU B 1 222 ? 12.078 -23.812 -22.641 1 97.12 222 GLU B C 1
ATOM 4465 O O . GLU B 1 222 ? 12.258 -23.656 -23.844 1 97.12 222 GLU B O 1
ATOM 4470 N N . ARG B 1 223 ? 11.047 -24.312 -22.172 1 97.81 223 ARG B N 1
ATOM 4471 C CA . ARG B 1 223 ? 9.891 -24.703 -22.984 1 97.81 223 ARG B CA 1
ATOM 4472 C C . ARG B 1 223 ? 8.609 -24.641 -22.172 1 97.81 223 ARG B C 1
ATOM 4474 O O . ARG B 1 223 ? 8.648 -24.594 -20.938 1 97.81 223 ARG B O 1
ATOM 4481 N N . LEU B 1 224 ? 7.5 -24.641 -22.906 1 98.44 224 LEU B N 1
ATOM 4482 C CA . LEU B 1 224 ? 6.191 -24.656 -22.25 1 98.44 224 LEU B CA 1
ATOM 4483 C C . LEU B 1 224 ? 5.777 -26.078 -21.891 1 98.44 224 LEU B C 1
ATOM 4485 O O . LEU B 1 224 ? 5.016 -26.719 -22.625 1 98.44 224 LEU B O 1
ATOM 4489 N N . SER B 1 225 ? 6.32 -26.562 -20.797 1 98 225 SER B N 1
ATOM 4490 C CA . SER B 1 225 ? 5.984 -27.875 -20.25 1 98 225 SER B CA 1
ATOM 4491 C C . SER B 1 225 ? 5.812 -27.797 -18.734 1 98 225 SER B C 1
ATOM 4493 O O . SER B 1 225 ? 6.344 -26.906 -18.078 1 98 225 SER B O 1
ATOM 4495 N N . TYR B 1 226 ? 5.035 -28.734 -18.25 1 98 226 TYR B N 1
ATOM 4496 C CA . TYR B 1 226 ? 4.707 -28.734 -16.828 1 98 226 TYR B CA 1
ATOM 4497 C C . TYR B 1 226 ? 5.973 -28.734 -15.977 1 98 226 TYR B C 1
ATOM 4499 O O . TYR B 1 226 ? 6.117 -27.906 -15.07 1 98 226 TYR B O 1
ATOM 4507 N N . ASP B 1 227 ? 6.914 -29.594 -16.328 1 97.81 227 ASP B N 1
ATOM 4508 C CA . ASP B 1 227 ? 8.133 -29.75 -15.531 1 97.81 227 ASP B CA 1
ATOM 4509 C C . ASP B 1 227 ? 8.992 -28.484 -15.609 1 97.81 227 ASP B C 1
ATOM 4511 O O . ASP B 1 227 ? 9.547 -28.031 -14.602 1 97.81 227 ASP B O 1
ATOM 4515 N N . ALA B 1 228 ? 9.148 -27.891 -16.812 1 98.31 228 ALA B N 1
ATOM 4516 C CA . ALA B 1 228 ? 9.969 -26.688 -16.984 1 98.31 228 ALA B CA 1
ATOM 4517 C C . ALA B 1 228 ? 9.367 -25.5 -16.234 1 98.31 228 ALA B C 1
ATOM 4519 O O . ALA B 1 228 ? 10.102 -24.703 -15.633 1 98.31 228 ALA B O 1
ATOM 4520 N N . VAL B 1 229 ? 8.086 -25.406 -16.297 1 98.5 229 VAL B N 1
ATOM 4521 C CA . VAL B 1 229 ? 7.391 -24.312 -15.625 1 98.5 229 VAL B CA 1
ATOM 4522 C C . VAL B 1 229 ? 7.516 -24.469 -14.109 1 98.5 229 VAL B C 1
ATOM 4524 O O . VAL B 1 229 ? 7.812 -23.5 -13.406 1 98.5 229 VAL B O 1
ATOM 4527 N N . ILE B 1 230 ? 7.336 -25.672 -13.633 1 98.56 230 ILE B N 1
ATOM 4528 C CA . ILE B 1 230 ? 7.477 -25.938 -12.203 1 98.56 230 ILE B CA 1
ATOM 4529 C C . ILE B 1 230 ? 8.906 -25.625 -11.758 1 98.56 230 ILE B C 1
ATOM 4531 O O . ILE B 1 230 ? 9.117 -25.031 -10.695 1 98.56 230 ILE B O 1
ATOM 4535 N N . ASN B 1 231 ? 9.852 -26.031 -12.562 1 98.12 231 ASN B N 1
ATOM 4536 C CA . ASN B 1 231 ? 11.234 -25.703 -12.258 1 98.12 231 ASN B CA 1
ATOM 4537 C C . ASN B 1 231 ? 11.445 -24.188 -12.133 1 98.12 231 ASN B C 1
ATOM 4539 O O . ASN B 1 231 ? 12.156 -23.734 -11.242 1 98.12 231 ASN B O 1
ATOM 4543 N N . GLY B 1 232 ? 10.852 -23.453 -13.047 1 98.38 232 GLY B N 1
ATOM 4544 C CA . GLY B 1 232 ? 10.922 -22 -12.977 1 98.38 232 GLY B CA 1
ATOM 4545 C C . GLY B 1 232 ? 10.328 -21.438 -11.703 1 98.38 232 GLY B C 1
ATOM 4546 O O . GLY B 1 232 ? 10.914 -20.547 -11.078 1 98.38 232 GLY B O 1
ATOM 4547 N N . LEU B 1 233 ? 9.211 -21.984 -11.312 1 98.69 233 LEU B N 1
ATOM 4548 C CA . LEU B 1 233 ? 8.547 -21.516 -10.094 1 98.69 233 LEU B CA 1
ATOM 4549 C C . LEU B 1 233 ? 9.391 -21.844 -8.867 1 98.69 233 LEU B C 1
ATOM 4551 O O . LEU B 1 233 ? 9.672 -20.969 -8.047 1 98.69 233 LEU B O 1
ATOM 4555 N N . VAL B 1 234 ? 9.844 -23.078 -8.781 1 98.06 234 VAL B N 1
ATOM 4556 C CA . VAL B 1 234 ? 10.578 -23.562 -7.617 1 98.06 234 VAL B CA 1
ATOM 4557 C C . VAL B 1 234 ? 11.859 -22.75 -7.445 1 98.06 234 VAL B C 1
ATOM 4559 O O . VAL B 1 234 ? 12.25 -22.438 -6.32 1 98.06 234 VAL B O 1
ATOM 4562 N N . ASN B 1 235 ? 12.453 -22.328 -8.523 1 97.12 235 ASN B N 1
ATOM 4563 C CA . ASN B 1 235 ? 13.766 -21.703 -8.453 1 97.12 235 ASN B CA 1
ATOM 4564 C C . ASN B 1 235 ? 13.656 -20.172 -8.547 1 97.12 235 ASN B C 1
ATOM 4566 O O . ASN B 1 235 ? 14.672 -19.484 -8.578 1 97.12 235 ASN B O 1
ATOM 4570 N N . GLY B 1 236 ? 12.484 -19.703 -8.641 1 98 236 GLY B N 1
ATOM 4571 C CA . GLY B 1 236 ? 12.289 -18.25 -8.641 1 98 236 GLY B CA 1
ATOM 4572 C C . GLY B 1 236 ? 12.68 -17.609 -9.953 1 98 236 GLY B C 1
ATOM 4573 O O . GLY B 1 236 ? 13.117 -16.453 -9.977 1 98 236 GLY B O 1
ATOM 4574 N N . HIS B 1 237 ? 12.578 -18.359 -11.078 1 98.56 237 HIS B N 1
ATOM 4575 C CA . HIS B 1 237 ? 12.891 -17.828 -12.398 1 98.56 237 HIS B CA 1
ATOM 4576 C C . HIS B 1 237 ? 11.703 -17.062 -12.977 1 98.56 237 HIS B C 1
ATOM 4578 O O . HIS B 1 237 ? 11.234 -17.375 -14.078 1 98.56 237 HIS B O 1
ATOM 4584 N N . PHE B 1 238 ? 11.273 -16.062 -12.273 1 98.88 238 PHE B N 1
ATOM 4585 C CA . PHE B 1 238 ? 10.117 -15.297 -12.727 1 98.88 238 PHE B CA 1
ATOM 4586 C C . PHE B 1 238 ? 10.078 -13.938 -12.047 1 98.88 238 PHE B C 1
ATOM 4588 O O . PHE B 1 238 ? 10.836 -13.68 -11.117 1 98.88 238 PHE B O 1
ATOM 4595 N N . TYR B 1 239 ? 9.312 -13.031 -12.531 1 98.88 239 TYR B N 1
ATOM 4596 C CA . TYR B 1 239 ? 8.945 -11.766 -11.898 1 98.88 239 TYR B CA 1
ATOM 4597 C C . TYR B 1 239 ? 7.445 -11.531 -11.984 1 98.88 239 TYR B C 1
ATOM 4599 O O . TYR B 1 239 ? 6.762 -12.133 -12.82 1 98.88 239 TYR B O 1
ATOM 4607 N N . SER B 1 240 ? 6.938 -10.773 -11.102 1 98.81 240 SER B N 1
ATOM 4608 C CA . SER B 1 240 ? 5.516 -10.453 -11.055 1 98.81 240 SER B CA 1
ATOM 4609 C C . SER B 1 240 ? 5.246 -9.07 -11.633 1 98.81 240 SER B C 1
ATOM 4611 O O . SER B 1 240 ? 6.07 -8.164 -11.5 1 98.81 240 SER B O 1
ATOM 4613 N N . SER B 1 241 ? 4.004 -8.875 -12.266 1 98.88 241 SER B N 1
ATOM 4614 C CA . SER B 1 241 ? 3.793 -7.594 -12.93 1 98.88 241 SER B CA 1
ATOM 4615 C C . SER B 1 241 ? 2.309 -7.285 -13.086 1 98.88 241 SER B C 1
ATOM 4617 O O . SER B 1 241 ? 1.479 -8.195 -13.102 1 98.88 241 SER B O 1
ATOM 4619 N N . MET B 1 242 ? 2.1 -5.98 -13.117 1 98.25 242 MET B N 1
ATOM 4620 C CA . MET B 1 242 ? 0.805 -5.418 -13.5 1 98.25 242 MET B CA 1
ATOM 4621 C C . MET B 1 242 ? 0.845 -4.871 -14.922 1 98.25 242 MET B C 1
ATOM 4623 O O . MET B 1 242 ? -0.179 -4.438 -15.453 1 98.25 242 MET B O 1
ATOM 4627 N N . GLY B 1 243 ? 1.986 -4.879 -15.508 1 98.25 243 GLY B N 1
ATOM 4628 C CA . GLY B 1 243 ? 2.129 -4.25 -16.812 1 98.25 243 GLY B CA 1
ATOM 4629 C C . GLY B 1 243 ? 3.572 -4.145 -17.266 1 98.25 243 GLY B C 1
ATOM 4630 O O . GLY B 1 243 ? 3.939 -4.699 -18.312 1 98.25 243 GLY B O 1
ATOM 4631 N N . PRO B 1 244 ? 4.445 -3.494 -16.453 1 98.44 244 PRO B N 1
ATOM 4632 C CA . PRO B 1 244 ? 5.84 -3.299 -16.859 1 98.44 244 PRO B CA 1
ATOM 4633 C C . PRO B 1 244 ? 6.609 -4.613 -16.984 1 98.44 244 PRO B C 1
ATOM 4635 O O . PRO B 1 244 ? 6.195 -5.629 -16.422 1 98.44 244 PRO B O 1
ATOM 4638 N N . GLU B 1 245 ? 7.715 -4.496 -17.734 1 98.56 245 GLU B N 1
ATOM 4639 C CA . GLU B 1 245 ? 8.516 -5.688 -17.984 1 98.56 245 GLU B CA 1
ATOM 4640 C C . GLU B 1 245 ? 9.883 -5.598 -17.312 1 98.56 245 GLU B C 1
ATOM 4642 O O . GLU B 1 245 ? 10.516 -4.539 -17.312 1 98.56 245 GLU B O 1
ATOM 4647 N N . ILE B 1 246 ? 10.25 -6.629 -16.672 1 98.69 246 ILE B N 1
ATOM 4648 C CA . ILE B 1 246 ? 11.641 -6.832 -16.297 1 98.69 246 ILE B CA 1
ATOM 4649 C C . ILE B 1 246 ? 12.297 -7.824 -17.266 1 98.69 246 ILE B C 1
ATOM 4651 O O . ILE B 1 246 ? 11.914 -8.992 -17.312 1 98.69 246 ILE B O 1
ATOM 4655 N N . LYS B 1 247 ? 13.273 -7.328 -17.984 1 98.44 247 LYS B N 1
ATOM 4656 C CA . LYS B 1 247 ? 13.859 -8.117 -19.062 1 98.44 247 LYS B CA 1
ATOM 4657 C C . LYS B 1 247 ? 15.078 -8.891 -18.578 1 98.44 247 LYS B C 1
ATOM 4659 O O . LYS B 1 247 ? 15.266 -10.062 -18.938 1 98.44 247 LYS B O 1
ATOM 4664 N N . GLU B 1 248 ? 15.93 -8.258 -17.828 1 98.31 248 GLU B N 1
ATOM 4665 C CA . GLU B 1 248 ? 17.141 -8.867 -17.281 1 98.31 248 GLU B CA 1
ATOM 4666 C C . GLU B 1 248 ? 17.375 -8.414 -15.844 1 98.31 248 GLU B C 1
ATOM 4668 O O . GLU B 1 248 ? 17.047 -7.281 -15.477 1 98.31 248 GLU B O 1
ATOM 4673 N N . LEU B 1 249 ? 17.938 -9.25 -15.125 1 98.12 249 LEU B N 1
ATOM 4674 C CA . LEU B 1 249 ? 18.312 -8.984 -13.742 1 98.12 249 LEU B CA 1
ATOM 4675 C C . LEU B 1 249 ? 19.531 -9.812 -13.344 1 98.12 249 LEU B C 1
ATOM 4677 O O . LEU B 1 249 ? 19.469 -11.047 -13.305 1 98.12 249 LEU B O 1
ATOM 4681 N N . TYR B 1 250 ? 20.625 -9.148 -13.086 1 97.25 250 TYR B N 1
ATOM 4682 C CA . TYR B 1 250 ? 21.844 -9.867 -12.734 1 97.25 250 TYR B CA 1
ATOM 4683 C C . TYR B 1 250 ? 22.781 -8.984 -11.938 1 97.25 250 TYR B C 1
ATOM 4685 O O . TYR B 1 250 ? 22.594 -7.77 -11.859 1 97.25 250 TYR B O 1
ATOM 4693 N N . ILE B 1 251 ? 23.672 -9.617 -11.266 1 95.81 251 ILE B N 1
ATOM 4694 C CA . ILE B 1 251 ? 24.75 -8.93 -10.562 1 95.81 251 ILE B CA 1
ATOM 4695 C C . ILE B 1 251 ? 26.031 -9.016 -11.383 1 95.81 251 ILE B C 1
ATOM 4697 O O . ILE B 1 251 ? 26.438 -10.094 -11.828 1 95.81 251 ILE B O 1
ATOM 4701 N N . GLU B 1 252 ? 26.578 -7.918 -11.672 1 95.44 252 GLU B N 1
ATOM 4702 C CA . GLU B 1 252 ? 27.875 -7.805 -12.336 1 95.44 252 GLU B CA 1
ATOM 4703 C C . GLU B 1 252 ? 28.891 -7.062 -11.461 1 95.44 252 GLU B C 1
ATOM 4705 O O . GLU B 1 252 ? 28.766 -5.855 -11.25 1 95.44 252 GLU B O 1
ATOM 4710 N N . GLY B 1 253 ? 29.875 -7.809 -10.977 1 91.31 253 GLY B N 1
ATOM 4711 C CA . GLY B 1 253 ? 30.719 -7.211 -9.945 1 91.31 253 GLY B CA 1
ATOM 4712 C C . GLY B 1 253 ? 29.953 -6.871 -8.68 1 91.31 253 GLY B C 1
ATOM 4713 O O . GLY B 1 253 ? 29.391 -7.758 -8.023 1 91.31 253 GLY B O 1
ATOM 4714 N N . ARG B 1 254 ? 30 -5.633 -8.344 1 91.06 254 ARG B N 1
ATOM 4715 C CA . ARG B 1 254 ? 29.312 -5.188 -7.148 1 91.06 254 ARG B CA 1
ATOM 4716 C C . ARG B 1 254 ? 28.062 -4.387 -7.508 1 91.06 254 ARG B C 1
ATOM 4718 O O . ARG B 1 254 ? 27.578 -3.59 -6.703 1 91.06 254 ARG B O 1
ATOM 4725 N N . GLU B 1 255 ? 27.594 -4.645 -8.727 1 95.12 255 GLU B N 1
ATOM 4726 C CA . GLU B 1 255 ? 26.453 -3.85 -9.164 1 95.12 255 GLU B CA 1
ATOM 4727 C C . GLU B 1 255 ? 25.266 -4.738 -9.523 1 95.12 255 GLU B C 1
ATOM 4729 O O . GLU B 1 255 ? 25.438 -5.762 -10.188 1 95.12 255 GLU B O 1
ATOM 4734 N N . LEU B 1 256 ? 24.172 -4.41 -9.039 1 95.69 256 LEU B N 1
ATOM 4735 C CA . LEU B 1 256 ? 22.906 -4.98 -9.516 1 95.69 256 LEU B CA 1
ATOM 4736 C C . LEU B 1 256 ? 22.453 -4.297 -10.805 1 95.69 256 LEU B C 1
ATOM 4738 O O . LEU B 1 256 ? 22.312 -3.072 -10.844 1 95.69 256 LEU B O 1
ATOM 4742 N N . VAL B 1 257 ? 22.312 -5.062 -11.82 1 97.5 257 VAL B N 1
ATOM 4743 C CA . VAL B 1 257 ? 21.891 -4.535 -13.117 1 97.5 257 VAL B CA 1
ATOM 4744 C C . VAL B 1 257 ? 20.469 -4.988 -13.438 1 97.5 257 VAL B C 1
ATOM 4746 O O . VAL B 1 257 ? 20.156 -6.176 -13.344 1 97.5 257 VAL B O 1
ATOM 4749 N N . VAL B 1 258 ? 19.641 -4.047 -13.82 1 97.88 258 VAL B N 1
ATOM 4750 C CA . VAL B 1 258 ? 18.25 -4.316 -14.164 1 97.88 258 VAL B CA 1
ATOM 4751 C C . VAL B 1 258 ? 17.938 -3.715 -15.531 1 97.88 258 VAL B C 1
ATOM 4753 O O . VAL B 1 258 ? 18.203 -2.535 -15.781 1 97.88 258 VAL B O 1
ATOM 4756 N N . LYS B 1 259 ? 17.422 -4.484 -16.391 1 98.44 259 LYS B N 1
ATOM 4757 C CA . LYS B 1 259 ? 16.875 -4.008 -17.656 1 98.44 259 LYS B CA 1
ATOM 4758 C C . LYS B 1 259 ? 15.352 -4.207 -17.719 1 98.44 259 LYS B C 1
ATOM 4760 O O . LYS B 1 259 ? 14.852 -5.262 -17.312 1 98.44 259 LYS B O 1
ATOM 4765 N N . THR B 1 260 ? 14.695 -3.174 -18.109 1 98.44 260 THR B N 1
ATOM 4766 C CA . THR B 1 260 ? 13.234 -3.193 -18.109 1 98.44 260 THR B CA 1
ATOM 4767 C C . THR B 1 260 ? 12.68 -2.66 -19.422 1 98.44 260 THR B C 1
ATOM 4769 O O . THR B 1 260 ? 13.438 -2.146 -20.25 1 98.44 260 THR B O 1
ATOM 4772 N N . GLY B 1 261 ? 11.344 -2.918 -19.703 1 98.12 261 GLY B N 1
ATOM 4773 C CA . GLY B 1 261 ? 10.656 -2.008 -20.609 1 98.12 261 GLY B CA 1
ATOM 4774 C C . GLY B 1 261 ? 10.648 -0.574 -20.109 1 98.12 261 GLY B C 1
ATOM 4775 O O . GLY B 1 261 ? 11.25 -0.262 -19.078 1 98.12 261 GLY B O 1
ATOM 4776 N N . PRO B 1 262 ? 9.953 0.325 -20.844 1 97.5 262 PRO B N 1
ATOM 4777 C CA . PRO B 1 262 ? 9.914 1.727 -20.422 1 97.5 262 PRO B CA 1
ATOM 4778 C C . PRO B 1 262 ? 9.219 1.913 -19.078 1 97.5 262 PRO B C 1
ATOM 4780 O O . PRO B 1 262 ? 8.078 1.474 -18.891 1 97.5 262 PRO B O 1
ATOM 4783 N N . VAL B 1 263 ? 9.875 2.525 -18.125 1 97.12 263 VAL B N 1
ATOM 4784 C CA . VAL B 1 263 ? 9.312 2.805 -16.812 1 97.12 263 VAL B CA 1
ATOM 4785 C C . VAL B 1 263 ? 9.711 4.207 -16.375 1 97.12 263 VAL B C 1
ATOM 4787 O O . VAL B 1 263 ? 10.594 4.828 -16.969 1 97.12 263 VAL B O 1
ATOM 4790 N N . LYS B 1 264 ? 8.992 4.656 -15.352 1 94.94 264 LYS B N 1
ATOM 4791 C CA . LYS B 1 264 ? 9.25 5.988 -14.812 1 94.94 264 LYS B CA 1
ATOM 4792 C C . LYS B 1 264 ? 10.266 5.934 -13.672 1 94.94 264 LYS B C 1
ATOM 4794 O O . LYS B 1 264 ? 10.945 6.918 -13.398 1 94.94 264 LYS B O 1
ATOM 4799 N N . ALA B 1 265 ? 10.328 4.809 -13.055 1 95.81 265 ALA B N 1
ATOM 4800 C CA . ALA B 1 265 ? 11.219 4.688 -11.906 1 95.81 265 ALA B CA 1
ATOM 4801 C C . ALA B 1 265 ? 11.648 3.236 -11.695 1 95.81 265 ALA B C 1
ATOM 4803 O O . ALA B 1 265 ? 10.898 2.309 -12.008 1 95.81 265 ALA B O 1
ATOM 4804 N N . ILE B 1 266 ? 12.875 3.002 -11.242 1 97.06 266 ILE B N 1
ATOM 4805 C CA . ILE B 1 266 ? 13.43 1.722 -10.812 1 97.06 266 ILE B CA 1
ATOM 4806 C C . ILE B 1 266 ? 14.047 1.863 -9.422 1 97.06 266 ILE B C 1
ATOM 4808 O O . ILE B 1 266 ? 14.875 2.75 -9.188 1 97.06 266 ILE B O 1
ATOM 4812 N N . CYS B 1 267 ? 13.594 0.988 -8.539 1 95.62 267 CYS B N 1
ATOM 4813 C CA . CYS B 1 267 ? 14.078 1.053 -7.16 1 95.62 267 CYS B CA 1
ATOM 4814 C C . CYS B 1 267 ? 14.688 -0.276 -6.734 1 95.62 267 CYS B C 1
ATOM 4816 O O . CYS B 1 267 ? 14.164 -1.341 -7.066 1 95.62 267 CYS B O 1
ATOM 4818 N N . GLY B 1 268 ? 15.82 -0.143 -6.051 1 94.19 268 GLY B N 1
ATOM 4819 C CA . GLY B 1 268 ? 16.391 -1.284 -5.348 1 94.19 268 GLY B CA 1
ATOM 4820 C C . GLY B 1 268 ? 16 -1.34 -3.885 1 94.19 268 GLY B C 1
ATOM 4821 O O . GLY B 1 268 ? 15.969 -0.312 -3.205 1 94.19 268 GLY B O 1
ATOM 4822 N N . ILE B 1 269 ? 15.625 -2.535 -3.426 1 93.56 269 ILE B N 1
ATOM 4823 C CA . ILE B 1 269 ? 15.141 -2.725 -2.061 1 93.56 269 ILE B CA 1
ATOM 4824 C C . ILE B 1 269 ? 15.953 -3.82 -1.375 1 93.56 269 ILE B C 1
ATOM 4826 O O . ILE B 1 269 ? 16.281 -4.836 -1.992 1 93.56 269 ILE B O 1
ATOM 4830 N N . THR B 1 270 ? 16.25 -3.582 -0.105 1 91.62 270 THR B N 1
ATOM 4831 C CA . THR B 1 270 ? 16.922 -4.559 0.743 1 91.62 270 THR B CA 1
ATOM 4832 C C . THR B 1 270 ? 16.219 -4.68 2.092 1 91.62 270 THR B C 1
ATOM 4834 O O . THR B 1 270 ? 15.117 -4.168 2.268 1 91.62 270 THR B O 1
ATOM 4837 N N . ASP B 1 271 ? 16.828 -5.418 3.021 1 85.38 271 ASP B N 1
ATOM 4838 C CA . ASP B 1 271 ? 16.328 -5.586 4.379 1 85.38 271 ASP B CA 1
ATOM 4839 C C . ASP B 1 271 ? 16.375 -4.27 5.152 1 85.38 271 ASP B C 1
ATOM 4841 O O . ASP B 1 271 ? 15.688 -4.109 6.164 1 85.38 271 ASP B O 1
ATOM 4845 N N . SER B 1 272 ? 17.109 -3.381 4.664 1 76.88 272 SER B N 1
ATOM 4846 C CA . SER B 1 272 ? 17.25 -2.084 5.32 1 76.88 272 SER B CA 1
ATOM 4847 C C . SER B 1 272 ? 16.422 -1.015 4.613 1 76.88 272 SER B C 1
ATOM 4849 O O . SER B 1 272 ? 16.641 0.182 4.82 1 76.88 272 SER B O 1
ATOM 4851 N N . GLY B 1 273 ? 15.531 -1.554 3.832 1 76.25 273 GLY B N 1
ATOM 4852 C CA . GLY B 1 273 ? 14.711 -0.604 3.092 1 76.25 273 GLY B CA 1
ATOM 4853 C C . GLY B 1 273 ? 15.211 -0.367 1.678 1 76.25 273 GLY B C 1
ATOM 4854 O O . GLY B 1 273 ? 15.68 -1.295 1.015 1 76.25 273 GLY B O 1
ATOM 4855 N N . ARG B 1 274 ? 14.93 0.904 1.185 1 73.31 274 ARG B N 1
ATOM 4856 C CA . ARG B 1 274 ? 15.297 1.232 -0.188 1 73.31 274 ARG B CA 1
ATOM 4857 C C . ARG B 1 274 ? 16.734 1.758 -0.258 1 73.31 274 ARG B C 1
ATOM 4859 O O . ARG B 1 274 ? 17.109 2.639 0.516 1 73.31 274 ARG B O 1
ATOM 4866 N N . PHE B 1 275 ? 17.453 1.104 -1.085 1 70.81 275 PHE B N 1
ATOM 4867 C CA . PHE B 1 275 ? 18.844 1.503 -1.092 1 70.81 275 PHE B CA 1
ATOM 4868 C C . PHE B 1 275 ? 19.172 2.344 -2.324 1 70.81 275 PHE B C 1
ATOM 4870 O O . PHE B 1 275 ? 20.219 2.977 -2.395 1 70.81 275 PHE B O 1
ATOM 4877 N N . CYS B 1 276 ? 18.25 2.299 -3.287 1 75.75 276 CYS B N 1
ATOM 4878 C CA . CYS B 1 276 ? 18.484 3.164 -4.438 1 75.75 276 CYS B CA 1
ATOM 4879 C C . CYS B 1 276 ? 17.203 3.393 -5.223 1 75.75 276 CYS B C 1
ATOM 4881 O O . CYS B 1 276 ? 16.234 2.65 -5.066 1 75.75 276 CYS B O 1
ATOM 4883 N N . HIS B 1 277 ? 17.25 4.57 -5.918 1 81.12 277 HIS B N 1
ATOM 4884 C CA . HIS B 1 277 ? 16.094 4.961 -6.73 1 81.12 277 HIS B CA 1
ATOM 4885 C C . HIS B 1 277 ? 16.531 5.766 -7.949 1 81.12 277 HIS B C 1
ATOM 4887 O O . HIS B 1 277 ? 17.328 6.703 -7.828 1 81.12 277 HIS B O 1
ATOM 4893 N N . ARG B 1 278 ? 16.125 5.258 -9.055 1 85.62 278 ARG B N 1
ATOM 4894 C CA . ARG B 1 278 ? 16.297 5.992 -10.305 1 85.62 278 ARG B CA 1
ATOM 4895 C C . ARG B 1 278 ? 14.953 6.418 -10.883 1 85.62 278 ARG B C 1
ATOM 4897 O O . ARG B 1 278 ? 13.992 5.645 -10.867 1 85.62 278 ARG B O 1
ATOM 4904 N N . ALA B 1 279 ? 14.906 7.691 -11.289 1 88.94 279 ALA B N 1
ATOM 4905 C CA . ALA B 1 279 ? 13.664 8.219 -11.867 1 88.94 279 ALA B CA 1
ATOM 4906 C C . ALA B 1 279 ? 13.914 8.805 -13.25 1 88.94 279 ALA B C 1
ATOM 4908 O O . ALA B 1 279 ? 14.938 9.453 -13.492 1 88.94 279 ALA B O 1
ATOM 4909 N N . ALA B 1 280 ? 12.961 8.594 -14.055 1 87.5 280 ALA B N 1
ATOM 4910 C CA . ALA B 1 280 ? 13.047 9.078 -15.43 1 87.5 280 ALA B CA 1
ATOM 4911 C C . ALA B 1 280 ? 12.836 10.586 -15.5 1 87.5 280 ALA B C 1
ATOM 4913 O O . ALA B 1 280 ? 12.047 11.148 -14.727 1 87.5 280 ALA B O 1
ATOM 4914 N N . VAL B 1 281 ? 13.508 11.125 -16.406 1 81.75 281 VAL B N 1
ATOM 4915 C CA . VAL B 1 281 ? 13.211 12.5 -16.766 1 81.75 281 VAL B CA 1
ATOM 4916 C C . VAL B 1 281 ? 11.953 12.555 -17.641 1 81.75 281 VAL B C 1
ATOM 4918 O O . VAL B 1 281 ? 11.688 11.625 -18.406 1 81.75 281 VAL B O 1
ATOM 4921 N N . LYS B 1 282 ? 11.242 13.625 -17.375 1 78.31 282 LYS B N 1
ATOM 4922 C CA . LYS B 1 282 ? 9.992 13.758 -18.109 1 78.31 282 LYS B CA 1
ATOM 4923 C C . LYS B 1 282 ? 10.203 13.5 -19.609 1 78.31 282 LYS B C 1
ATOM 4925 O O . LYS B 1 282 ? 11.094 14.102 -20.219 1 78.31 282 LYS B O 1
ATOM 4930 N N . GLY B 1 283 ? 9.461 12.562 -20.141 1 79.44 283 GLY B N 1
ATOM 4931 C CA . GLY B 1 283 ? 9.5 12.258 -21.562 1 79.44 283 GLY B CA 1
ATOM 4932 C C . GLY B 1 283 ? 10.594 11.273 -21.938 1 79.44 283 GLY B C 1
ATOM 4933 O O . GLY B 1 283 ? 10.695 10.852 -23.078 1 79.44 283 GLY B O 1
ATOM 4934 N N . GLU B 1 284 ? 11.367 10.883 -21.031 1 91.06 284 GLU B N 1
ATOM 4935 C CA . GLU B 1 284 ? 12.453 9.938 -21.266 1 91.06 284 GLU B CA 1
ATOM 4936 C C . GLU B 1 284 ? 12.391 8.773 -20.281 1 91.06 284 GLU B C 1
ATOM 4938 O O . GLU B 1 284 ? 13.117 8.758 -19.281 1 91.06 284 GLU B O 1
ATOM 4943 N N . PRO B 1 285 ? 11.656 7.828 -20.734 1 93.5 285 PRO B N 1
ATOM 4944 C CA . PRO B 1 285 ? 11.516 6.703 -19.797 1 93.5 285 PRO B CA 1
ATOM 4945 C C . PRO B 1 285 ? 12.836 5.98 -19.547 1 93.5 285 PRO B C 1
ATOM 4947 O O . PRO B 1 285 ? 13.75 6.047 -20.375 1 93.5 285 PRO B O 1
ATOM 4950 N N . LEU B 1 286 ? 12.914 5.336 -18.422 1 95.56 286 LEU B N 1
ATOM 4951 C CA . LEU B 1 286 ? 14.031 4.453 -18.109 1 95.56 286 LEU B CA 1
ATOM 4952 C C . LEU B 1 286 ? 13.82 3.068 -18.703 1 95.56 286 LEU B C 1
ATOM 4954 O O . LEU B 1 286 ? 12.68 2.607 -18.828 1 95.56 286 LEU B O 1
ATOM 4958 N N . THR B 1 287 ? 14.953 2.492 -19.078 1 97.56 287 THR B N 1
ATOM 4959 C CA . THR B 1 287 ? 14.867 1.104 -19.516 1 97.56 287 THR B CA 1
ATOM 4960 C C . THR B 1 287 ? 15.93 0.253 -18.828 1 97.56 287 THR B C 1
ATOM 4962 O O . THR B 1 287 ? 16.016 -0.956 -19.062 1 97.56 287 THR B O 1
ATOM 4965 N N . GLU B 1 288 ? 16.781 0.88 -18.031 1 97.25 288 GLU B N 1
ATOM 4966 C CA . GLU B 1 288 ? 17.812 0.156 -17.312 1 97.25 288 GLU B CA 1
ATOM 4967 C C . GLU B 1 288 ? 18.312 0.954 -16.109 1 97.25 288 GLU B C 1
ATOM 4969 O O . GLU B 1 288 ? 18.109 2.168 -16.031 1 97.25 288 GLU B O 1
ATOM 4974 N N . ALA B 1 289 ? 18.828 0.3 -15.164 1 96.31 289 ALA B N 1
ATOM 4975 C CA . ALA B 1 289 ? 19.484 0.914 -14.008 1 96.31 289 ALA B CA 1
ATOM 4976 C C . ALA B 1 289 ? 20.578 0.009 -13.453 1 96.31 289 ALA B C 1
ATOM 4978 O O . ALA B 1 289 ? 20.531 -1.211 -13.633 1 96.31 289 ALA B O 1
ATOM 4979 N N . ARG B 1 290 ? 21.531 0.62 -12.867 1 95.69 290 ARG B N 1
ATOM 4980 C CA . ARG B 1 290 ? 22.609 -0.055 -12.141 1 95.69 290 ARG B CA 1
ATOM 4981 C C . ARG B 1 290 ? 22.719 0.474 -10.719 1 95.69 290 ARG B C 1
ATOM 4983 O O . ARG B 1 290 ? 22.656 1.685 -10.492 1 95.69 290 ARG B O 1
ATOM 4990 N N . PHE B 1 291 ? 22.797 -0.429 -9.836 1 93.88 291 PHE B N 1
ATOM 4991 C CA . PHE B 1 291 ? 22.891 -0.046 -8.43 1 93.88 291 PHE B CA 1
ATOM 4992 C C . PHE B 1 291 ? 24.125 -0.683 -7.777 1 93.88 291 PHE B C 1
ATOM 4994 O O . PHE B 1 291 ? 24.328 -1.893 -7.891 1 93.88 291 PHE B O 1
ATOM 5001 N N . LEU B 1 292 ? 24.875 0.135 -7.074 1 93 292 LEU B N 1
ATOM 5002 C CA . LEU B 1 292 ? 26.016 -0.378 -6.324 1 93 292 LEU B CA 1
ATOM 5003 C C . LEU B 1 292 ? 25.547 -1.098 -5.062 1 93 292 LEU B C 1
ATOM 5005 O O . LEU B 1 292 ? 24.75 -0.554 -4.285 1 93 292 LEU B O 1
ATOM 5009 N N . LEU B 1 293 ? 25.984 -2.305 -4.906 1 91.19 293 LEU B N 1
ATOM 5010 C CA . LEU B 1 293 ? 25.688 -3.074 -3.701 1 91.19 293 LEU B CA 1
ATOM 5011 C C . LEU B 1 293 ? 26.734 -2.822 -2.629 1 91.19 293 LEU B C 1
ATOM 5013 O O . LEU B 1 293 ? 27.922 -2.689 -2.938 1 91.19 293 LEU B O 1
ATOM 5017 N N . LYS B 1 294 ? 26.328 -2.711 -1.415 1 87.5 294 LYS B N 1
ATOM 5018 C CA . LYS B 1 294 ? 27.234 -2.467 -0.298 1 87.5 294 LYS B CA 1
ATOM 5019 C C . LYS B 1 294 ? 27.922 -3.756 0.144 1 87.5 294 LYS B C 1
ATOM 5021 O O . LYS B 1 294 ? 29 -3.717 0.741 1 87.5 294 LYS B O 1
ATOM 5026 N N . GLY B 1 295 ? 27.312 -4.816 -0.095 1 85.81 295 GLY B N 1
ATOM 5027 C CA . GLY B 1 295 ? 27.906 -6.098 0.267 1 85.81 295 GLY B CA 1
ATOM 5028 C C . GLY B 1 295 ? 27.328 -6.676 1.546 1 85.81 295 GLY B C 1
ATOM 5029 O O . GLY B 1 295 ? 27.562 -7.848 1.86 1 85.81 295 GLY B O 1
ATOM 5030 N N . ASN B 1 296 ? 26.547 -5.891 2.242 1 86.19 296 ASN B N 1
ATOM 5031 C CA . ASN B 1 296 ? 25.984 -6.379 3.498 1 86.19 296 ASN B CA 1
ATOM 5032 C C . ASN B 1 296 ? 24.484 -6.598 3.391 1 86.19 296 ASN B C 1
ATOM 5034 O O . ASN B 1 296 ? 23.812 -6.809 4.398 1 86.19 296 ASN B O 1
ATOM 5038 N N . GLU B 1 297 ? 24 -6.59 2.15 1 89.88 297 GLU B N 1
ATOM 5039 C CA . GLU B 1 297 ? 22.562 -6.816 1.955 1 89.88 297 GLU B CA 1
ATOM 5040 C C . GLU B 1 297 ? 22.188 -8.266 2.26 1 89.88 297 GLU B C 1
ATOM 5042 O O . GLU B 1 297 ? 22.875 -9.195 1.836 1 89.88 297 GLU B O 1
ATOM 5047 N N . THR B 1 298 ? 21.125 -8.43 3.043 1 92.25 298 THR B N 1
ATOM 5048 C CA . THR B 1 298 ? 20.609 -9.773 3.26 1 92.25 298 THR B CA 1
ATOM 5049 C C . THR B 1 298 ? 19.906 -10.297 2.006 1 92.25 298 THR B C 1
ATOM 5051 O O . THR B 1 298 ? 20.125 -11.438 1.595 1 92.25 298 THR B O 1
ATOM 5054 N N . TYR B 1 299 ? 19.141 -9.5 1.454 1 95.12 299 TYR B N 1
ATOM 5055 C CA . TYR B 1 299 ? 18.5 -9.797 0.178 1 95.12 299 TYR B CA 1
ATOM 5056 C C . TYR B 1 299 ? 18.375 -8.539 -0.674 1 95.12 299 TYR B C 1
ATOM 5058 O O . TYR B 1 299 ? 18.562 -7.426 -0.182 1 95.12 299 TYR B O 1
ATOM 5066 N N . ILE B 1 300 ? 18.109 -8.727 -1.936 1 95.25 300 ILE B N 1
ATOM 5067 C CA . ILE B 1 300 ? 17.844 -7.609 -2.834 1 95.25 300 ILE B CA 1
ATOM 5068 C C . ILE B 1 300 ? 16.609 -7.914 -3.686 1 95.25 300 ILE B C 1
ATOM 5070 O O . ILE B 1 300 ? 16.375 -9.07 -4.055 1 95.25 300 ILE B O 1
ATOM 5074 N N . ARG B 1 301 ? 15.828 -6.977 -3.945 1 96.44 301 ARG B N 1
ATOM 5075 C CA . ARG B 1 301 ? 14.758 -7.066 -4.934 1 96.44 301 ARG B CA 1
ATOM 5076 C C . ARG B 1 301 ? 14.547 -5.73 -5.637 1 96.44 301 ARG B C 1
ATOM 5078 O O . ARG B 1 301 ? 15.047 -4.699 -5.18 1 96.44 301 ARG B O 1
ATOM 5085 N N . VAL B 1 302 ? 13.898 -5.812 -6.758 1 97.19 302 VAL B N 1
ATOM 5086 C CA . VAL B 1 302 ? 13.703 -4.633 -7.594 1 97.19 302 VAL B CA 1
ATOM 5087 C C . VAL B 1 302 ? 12.211 -4.375 -7.777 1 97.19 302 VAL B C 1
ATOM 5089 O O . VAL B 1 302 ? 11.422 -5.312 -7.926 1 97.19 302 VAL B O 1
ATOM 5092 N N . GLU B 1 303 ? 11.906 -3.127 -7.715 1 97.25 303 GLU B N 1
ATOM 5093 C CA . GLU B 1 303 ? 10.57 -2.627 -8.016 1 97.25 303 GLU B CA 1
ATOM 5094 C C . GLU B 1 303 ? 10.617 -1.547 -9.094 1 97.25 303 GLU B C 1
ATOM 5096 O O . GLU B 1 303 ? 11.438 -0.631 -9.031 1 97.25 303 GLU B O 1
ATOM 5101 N N . CYS B 1 304 ? 9.789 -1.663 -10.125 1 97 304 CYS B N 1
ATOM 5102 C CA . CYS B 1 304 ? 9.703 -0.63 -11.148 1 97 304 CYS B CA 1
ATOM 5103 C C . CYS B 1 304 ? 8.266 -0.16 -11.328 1 97 304 CYS B C 1
ATOM 5105 O O . CYS B 1 304 ? 7.324 -0.933 -11.133 1 97 304 CYS B O 1
ATOM 5107 N N . LYS B 1 305 ? 8.141 1.099 -11.633 1 96.19 305 LYS B N 1
ATOM 5108 C CA . LYS B 1 305 ? 6.844 1.739 -11.828 1 96.19 305 LYS B CA 1
ATOM 5109 C C . LYS B 1 305 ? 6.781 2.457 -13.172 1 96.19 305 LYS B C 1
ATOM 5111 O O . LYS B 1 305 ? 7.715 3.17 -13.547 1 96.19 305 LYS B O 1
ATOM 5116 N N . ASP B 1 306 ? 5.672 2.246 -13.906 1 96 306 ASP B N 1
ATOM 5117 C CA . ASP B 1 306 ? 5.57 2.932 -15.188 1 96 306 ASP B CA 1
ATOM 5118 C C . ASP B 1 306 ? 4.746 4.211 -15.062 1 96 306 ASP B C 1
ATOM 5120 O O . ASP B 1 306 ? 4.43 4.648 -13.953 1 96 306 ASP B O 1
ATOM 5124 N N . GLU B 1 307 ? 4.434 4.832 -16.172 1 92.69 307 GLU B N 1
ATOM 5125 C CA . GLU B 1 307 ? 3.803 6.148 -16.203 1 92.69 307 GLU B CA 1
ATOM 5126 C C . GLU B 1 307 ? 2.344 6.07 -15.758 1 92.69 307 GLU B C 1
ATOM 5128 O O . GLU B 1 307 ? 1.756 7.074 -15.359 1 92.69 307 GLU B O 1
ATOM 5133 N N . LYS B 1 308 ? 1.793 4.898 -15.812 1 92.12 308 LYS B N 1
ATOM 5134 C CA . LYS B 1 308 ? 0.394 4.723 -15.43 1 92.12 308 LYS B CA 1
ATOM 5135 C C . LYS B 1 308 ? 0.267 4.32 -13.961 1 92.12 308 LYS B C 1
ATOM 5137 O O . LYS B 1 308 ? -0.838 4.078 -13.477 1 92.12 308 LYS B O 1
ATOM 5142 N N . GLY B 1 309 ? 1.378 4.172 -13.312 1 93.31 309 GLY B N 1
ATOM 5143 C CA . GLY B 1 309 ? 1.365 3.793 -11.906 1 93.31 309 GLY B CA 1
ATOM 5144 C C . GLY B 1 309 ? 1.312 2.291 -11.695 1 93.31 309 GLY B C 1
ATOM 5145 O O . GLY B 1 309 ? 0.956 1.824 -10.617 1 93.31 309 GLY B O 1
ATOM 5146 N N . LEU B 1 310 ? 1.627 1.517 -12.75 1 96.69 310 LEU B N 1
ATOM 5147 C CA . LEU B 1 310 ? 1.65 0.062 -12.648 1 96.69 310 LEU B CA 1
ATOM 5148 C C . LEU B 1 310 ? 3.041 -0.433 -12.266 1 96.69 310 LEU B C 1
ATOM 5150 O O . LEU B 1 310 ? 4.047 0.151 -12.672 1 96.69 310 LEU B O 1
ATOM 5154 N N . PHE B 1 311 ? 3.078 -1.533 -11.547 1 98 311 PHE B N 1
ATOM 5155 C CA . PHE B 1 311 ? 4.34 -1.986 -10.969 1 98 311 PHE B CA 1
ATOM 5156 C C . PHE B 1 311 ? 4.742 -3.34 -11.547 1 98 311 PHE B C 1
ATOM 5158 O O . PHE B 1 311 ? 3.885 -4.121 -11.969 1 98 311 PHE B O 1
ATOM 5165 N N . ALA B 1 312 ? 6.02 -3.58 -11.594 1 98.75 312 ALA B N 1
ATOM 5166 C CA . ALA B 1 312 ? 6.633 -4.902 -11.656 1 98.75 312 ALA B CA 1
ATOM 5167 C C . ALA B 1 312 ? 7.613 -5.113 -10.5 1 98.75 312 ALA B C 1
ATOM 5169 O O . ALA B 1 312 ? 8.281 -4.172 -10.07 1 98.75 312 ALA B O 1
ATOM 5170 N N . ASN B 1 313 ? 7.637 -6.301 -10.047 1 98.56 313 ASN B N 1
ATOM 5171 C CA . ASN B 1 313 ? 8.5 -6.66 -8.922 1 98.56 313 ASN B CA 1
ATOM 5172 C C . ASN B 1 313 ? 9.32 -7.906 -9.227 1 98.56 313 ASN B C 1
ATOM 5174 O O . ASN B 1 313 ? 8.789 -8.906 -9.719 1 98.56 313 ASN B O 1
ATOM 5178 N N . SER B 1 314 ? 10.617 -7.816 -8.961 1 98.44 314 SER B N 1
ATOM 5179 C CA . SER B 1 314 ? 11.398 -9.047 -8.945 1 98.44 314 SER B CA 1
ATOM 5180 C C . SER B 1 314 ? 11.141 -9.844 -7.672 1 98.44 314 SER B C 1
ATOM 5182 O O . SER B 1 314 ? 10.492 -9.359 -6.746 1 98.44 314 SER B O 1
ATOM 5184 N N . ASN B 1 315 ? 11.609 -11.07 -7.727 1 98.31 315 ASN B N 1
ATOM 5185 C CA . ASN B 1 315 ? 11.734 -11.812 -6.477 1 98.31 315 ASN B CA 1
ATOM 5186 C C . ASN B 1 315 ? 12.773 -11.18 -5.551 1 98.31 315 ASN B C 1
ATOM 5188 O O . ASN B 1 315 ? 13.555 -10.328 -5.98 1 98.31 315 ASN B O 1
ATOM 5192 N N . ALA B 1 316 ? 12.641 -11.523 -4.277 1 97.25 316 ALA B N 1
ATOM 5193 C CA . ALA B 1 316 ? 13.719 -11.211 -3.346 1 97.25 316 ALA B CA 1
ATOM 5194 C C . ALA B 1 316 ? 14.797 -12.297 -3.373 1 97.25 316 ALA B C 1
ATOM 5196 O O . ALA B 1 316 ? 14.5 -13.477 -3.182 1 97.25 316 ALA B O 1
ATOM 5197 N N . TYR B 1 317 ? 15.984 -11.891 -3.646 1 96 317 TYR B N 1
ATOM 5198 C CA . TYR B 1 317 ? 17.109 -12.828 -3.715 1 96 317 TYR B CA 1
ATOM 5199 C C . TYR B 1 317 ? 18 -12.695 -2.494 1 96 317 TYR B C 1
ATOM 5201 O O . TYR B 1 317 ? 18.672 -11.672 -2.32 1 96 317 TYR B O 1
ATOM 5209 N N . PHE B 1 318 ? 18.031 -13.695 -1.68 1 92.5 318 PHE B N 1
ATOM 5210 C CA . PHE B 1 318 ? 18.875 -13.711 -0.492 1 92.5 318 PHE B CA 1
ATOM 5211 C C . PHE B 1 318 ? 20.328 -14.031 -0.862 1 92.5 318 PHE B C 1
ATOM 5213 O O . PHE B 1 318 ? 20.609 -15.055 -1.486 1 92.5 318 PHE B O 1
ATOM 5220 N N . LEU B 1 319 ? 21.219 -13.203 -0.604 1 84.75 319 LEU B N 1
ATOM 5221 C CA . LEU B 1 319 ? 22.578 -13.219 -1.138 1 84.75 319 LEU B CA 1
ATOM 5222 C C . LEU B 1 319 ? 23.453 -14.203 -0.366 1 84.75 319 LEU B C 1
ATOM 5224 O O . LEU B 1 319 ? 24.469 -14.672 -0.881 1 84.75 319 LEU B O 1
ATOM 5228 N N . SER B 1 320 ? 23.328 -14.477 0.813 1 71.56 320 SER B N 1
ATOM 5229 C CA . SER B 1 320 ? 24.125 -15.516 1.455 1 71.56 320 SER B CA 1
ATOM 5230 C C . SER B 1 320 ? 24.031 -16.828 0.703 1 71.56 320 SER B C 1
ATOM 5232 O O . SER B 1 320 ? 24.938 -17.656 0.764 1 71.56 320 SER B O 1
ATOM 5234 N N . GLY B 1 321 ? 23.016 -16.969 -0.14 1 59.88 321 GLY B N 1
ATOM 5235 C CA . GLY B 1 321 ? 22.828 -18.219 -0.85 1 59.88 321 GLY B CA 1
ATOM 5236 C C . GLY B 1 321 ? 23.312 -18.172 -2.287 1 59.88 321 GLY B C 1
ATOM 5237 O O . GLY B 1 321 ? 23.266 -19.172 -3 1 59.88 321 GLY B O 1
ATOM 5238 N N . LEU B 1 322 ? 23.688 -16.969 -2.748 1 55.28 322 LEU B N 1
ATOM 5239 C CA . LEU B 1 322 ? 24.109 -16.828 -4.141 1 55.28 322 LEU B CA 1
ATOM 5240 C C . LEU B 1 322 ? 25.562 -17.219 -4.316 1 55.28 322 LEU B C 1
ATOM 5242 O O . LEU B 1 322 ? 26.031 -17.406 -5.445 1 55.28 322 LEU B O 1
ATOM 5246 N N . GLU B 1 323 ? 26.406 -17.391 -3.244 1 46.66 323 GLU B N 1
ATOM 5247 C CA . GLU B 1 323 ? 27.781 -17.875 -3.43 1 46.66 323 GLU B CA 1
ATOM 5248 C C . GLU B 1 323 ? 27.797 -19.344 -3.824 1 46.66 323 GLU B C 1
ATOM 5250 O O . GLU B 1 323 ? 26.953 -20.125 -3.365 1 46.66 323 GLU B O 1
#

Radius of gyration: 25.06 Å; Cα contacts (8 Å, |Δi|>4): 1648; chains: 2; bounding box: 72×78×55 Å

Secondary structure (DSSP, 8-state):
---EEESS-SSSEEEEEE--B--TTTT-SS-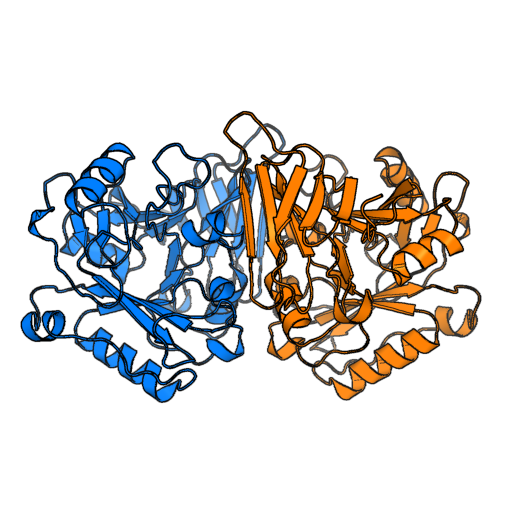HHHHHHHHHHTT--EEEE--BT--B--GGG--SS-EEEEEEEEEEESSS-SS--TT--EEEEEEEES-TTTTHHHHHH--PPPS-TT-HHHHHHHHHHHHHTTEEEEEE-TTTTT--HHHHTT--S-SEEEEEEHHHHHHHS--B-HHHHHHHHHTT---EEEEE--B---S-TTSTT--SSS-EEEEEESSSSHHHHHHHHHTT-EEEESS--EEEEEEETTEEEEEEEEESEEEEEETTEEEEEEEPBTTB-EEEEEEE--S--SEEEEEEE-TTS-EEEEPPEEGGGT-/---EEESS-SSSEEEEEE--B--TTTT-SS-HHHHHHHHHHTT--EEEE--BT--B--GGG--SS-EEEEEEEEEEESSS-SS--TT--EEEEEEEES-TTTTHHHHHH--PPPS-TT-HHHHHHHHHHHHHTTEEEEEE-TTTTT--HHHHTT--S-SEEEEEEHHHHHHHS--B-HHHHHHHHHTT---EEEEE--B---S-TTSTT--SSS-EEEEEESSSSHHHHHHHHHTT-EEEESS--EEEEEEETTEEEEEEEEESEEEEEETTEEEEEEEPBTTB-EEEEEEE--S--SEEEEEEE-TTS-EEEEPPEEGGGT-